Protein AF-A0A9W9T4X7-F1 (afdb_monomer_lite)

Radius of gyration: 30.23 Å; chains: 1; bounding box: 90×56×91 Å

Organism: NCBI:txid2972119

Structure (mmCIF, N/CA/C/O backbone):
data_AF-A0A9W9T4X7-F1
#
_entry.id   AF-A0A9W9T4X7-F1
#
loop_
_atom_site.group_PDB
_atom_site.id
_atom_site.type_symbol
_atom_site.label_atom_id
_atom_site.label_alt_id
_atom_site.label_comp_id
_atom_site.label_asym_id
_atom_site.label_entity_id
_atom_site.label_seq_id
_atom_site.pdbx_PDB_ins_code
_atom_site.Cartn_x
_atom_site.Cartn_y
_atom_site.Cartn_z
_atom_site.occupancy
_atom_site.B_iso_or_equiv
_atom_site.auth_seq_id
_atom_site.auth_comp_id
_atom_site.auth_asym_id
_atom_site.auth_atom_id
_atom_site.pdbx_PDB_model_num
ATOM 1 N N . MET A 1 1 ? -20.766 -25.228 13.056 1.00 31.23 1 MET A N 1
ATOM 2 C CA . MET A 1 1 ? -21.098 -23.802 13.232 1.00 31.23 1 MET A CA 1
ATOM 3 C C . MET A 1 1 ? -22.550 -23.642 12.819 1.00 31.23 1 MET A C 1
ATOM 5 O O . MET A 1 1 ? -22.862 -23.935 11.673 1.00 31.23 1 MET A O 1
ATOM 9 N N . ILE A 1 2 ? -23.449 -23.354 13.761 1.00 26.02 2 ILE A N 1
ATOM 10 C CA . ILE A 1 2 ? -24.869 -23.153 13.446 1.00 26.02 2 ILE A CA 1
ATOM 11 C C . ILE A 1 2 ? -24.985 -21.718 12.928 1.00 26.02 2 ILE A C 1
ATOM 13 O O . ILE A 1 2 ? -24.859 -20.776 13.703 1.00 26.02 2 ILE A O 1
ATOM 17 N N . LEU A 1 3 ? -25.133 -21.564 11.612 1.00 28.27 3 LEU A N 1
ATOM 18 C CA . LEU A 1 3 ? -25.535 -20.307 10.985 1.00 28.27 3 LEU A CA 1
ATOM 19 C C . LEU A 1 3 ? -26.993 -20.058 11.372 1.00 28.27 3 LEU A C 1
ATOM 21 O O . LEU A 1 3 ? -27.876 -20.778 10.920 1.00 28.27 3 LEU A O 1
ATOM 25 N N . VAL A 1 4 ? -27.239 -19.082 12.242 1.00 30.61 4 VAL A N 1
ATOM 26 C CA . VAL A 1 4 ? -28.597 -18.601 12.508 1.00 30.61 4 VAL A CA 1
ATOM 27 C C . VAL A 1 4 ? -28.826 -17.408 11.587 1.00 30.61 4 VAL A C 1
ATOM 29 O O . VAL A 1 4 ? -28.376 -16.300 11.871 1.00 30.61 4 VAL A O 1
ATOM 32 N N . VAL A 1 5 ? -29.467 -17.654 10.444 1.00 32.28 5 VAL A N 1
ATOM 33 C CA . VAL A 1 5 ? -29.926 -16.607 9.522 1.00 32.28 5 VAL A CA 1
ATOM 34 C C . VAL A 1 5 ? -31.237 -16.035 10.071 1.00 32.28 5 VAL A C 1
ATOM 36 O O . VAL A 1 5 ? -32.076 -16.779 10.572 1.00 32.28 5 VAL A O 1
ATOM 39 N N . LEU A 1 6 ? -31.413 -14.709 10.017 1.00 37.44 6 LEU A N 1
ATOM 40 C CA . LEU A 1 6 ? -32.562 -14.007 10.616 1.00 37.44 6 LEU A CA 1
ATOM 41 C C . LEU A 1 6 ? -33.925 -14.479 10.066 1.00 37.44 6 LEU A C 1
ATOM 43 O O . LEU A 1 6 ? -34.923 -14.407 10.778 1.00 37.44 6 LEU A O 1
ATOM 47 N N . ASP A 1 7 ? -33.947 -14.995 8.834 1.00 35.69 7 ASP A N 1
ATOM 48 C CA . ASP A 1 7 ? -35.148 -15.519 8.170 1.00 35.69 7 ASP A CA 1
ATOM 49 C C . ASP A 1 7 ? -35.494 -16.969 8.573 1.00 35.69 7 ASP A C 1
ATOM 51 O O . ASP A 1 7 ? -36.608 -17.425 8.318 1.00 35.69 7 ASP A O 1
ATOM 55 N N . ASP A 1 8 ? -34.593 -17.669 9.277 1.00 36.81 8 ASP A N 1
ATOM 56 C CA . ASP A 1 8 ? -34.825 -19.016 9.828 1.00 36.81 8 ASP A CA 1
ATOM 57 C C . ASP A 1 8 ? -35.367 -18.991 11.273 1.00 36.81 8 ASP A C 1
ATOM 59 O O . ASP A 1 8 ? -35.498 -20.030 11.923 1.00 36.81 8 ASP A O 1
ATOM 63 N N . LEU A 1 9 ? -35.742 -17.811 11.778 1.00 42.00 9 LEU A N 1
ATOM 64 C CA . LEU A 1 9 ? -36.487 -17.623 13.027 1.00 42.00 9 LEU A CA 1
ATOM 65 C C . LEU A 1 9 ? -37.957 -17.222 12.740 1.00 42.00 9 LEU A C 1
ATOM 67 O O . LEU A 1 9 ? -38.370 -16.125 13.123 1.00 42.00 9 LEU A O 1
ATOM 71 N N . PRO A 1 10 ? -38.818 -18.069 12.123 1.00 37.53 10 PRO A N 1
ATOM 72 C CA . PRO A 1 10 ? -40.255 -17.921 12.353 1.00 37.53 10 PRO A CA 1
ATOM 73 C C . PRO A 1 10 ? -40.510 -18.056 13.867 1.00 37.53 10 PRO A C 1
ATOM 75 O O . PRO A 1 10 ? -39.722 -18.713 14.552 1.00 37.53 10 PRO A O 1
ATOM 78 N N . PRO A 1 11 ? -41.546 -17.399 14.427 1.00 46.66 11 PRO A N 1
ATOM 79 C CA . PRO A 1 11 ? -41.560 -16.942 15.814 1.00 46.66 11 PRO A CA 1
ATOM 80 C C . PRO A 1 11 ? -41.515 -18.147 16.746 1.00 46.66 11 PRO A C 1
ATOM 82 O O . PRO A 1 11 ? -42.537 -18.778 17.008 1.00 46.66 11 PRO A O 1
ATOM 85 N N . LEU A 1 12 ? -40.313 -18.487 17.214 1.00 46.94 12 LEU A N 1
ATOM 86 C CA . LEU A 1 12 ? -40.043 -19.764 17.874 1.00 46.94 12 LEU A CA 1
ATOM 87 C C . LEU A 1 12 ? -40.799 -19.900 19.203 1.00 46.94 12 LEU A C 1
ATOM 89 O O . LEU A 1 12 ? -40.857 -20.986 19.769 1.00 46.94 12 LEU A O 1
ATOM 93 N N . ILE A 1 13 ? -41.393 -18.807 19.694 1.00 52.38 13 ILE A N 1
ATOM 94 C CA . ILE A 1 13 ? -42.177 -18.748 20.921 1.00 52.38 13 ILE A CA 1
ATOM 95 C C . ILE A 1 13 ? -43.357 -17.791 20.687 1.00 52.38 13 ILE A C 1
ATOM 97 O O . ILE A 1 13 ? -43.176 -16.575 20.608 1.00 52.38 13 ILE A O 1
ATOM 101 N N . GLN A 1 14 ? -44.576 -18.325 20.564 1.00 50.19 14 GLN A N 1
ATOM 102 C CA . GLN A 1 14 ? -45.793 -17.509 20.601 1.00 50.19 14 GLN A CA 1
ATOM 103 C C . GLN A 1 14 ? -46.146 -17.202 22.061 1.00 50.19 14 GLN A C 1
ATOM 105 O O . GLN A 1 14 ? -46.165 -18.087 22.919 1.00 50.19 14 GLN A O 1
ATOM 110 N N . LEU A 1 15 ? -46.428 -15.936 22.370 1.00 49.72 15 LEU A N 1
ATOM 111 C CA . LEU A 1 15 ? -46.952 -15.563 23.681 1.00 49.72 15 LEU A CA 1
ATOM 112 C C . LEU A 1 15 ? -48.418 -15.968 23.773 1.00 49.72 15 LEU A C 1
ATOM 114 O O . LEU A 1 15 ? -49.273 -15.447 23.055 1.00 49.72 15 LEU A O 1
ATOM 118 N N . SER A 1 16 ? -48.710 -16.892 24.682 1.00 50.53 16 SER A N 1
ATOM 119 C CA . SER A 1 16 ? -50.083 -17.260 24.993 1.00 50.53 16 SER A CA 1
ATOM 120 C C . SER A 1 16 ? -50.762 -16.120 25.768 1.00 50.53 16 SER A C 1
ATOM 122 O O . SER A 1 16 ? -50.156 -15.487 26.635 1.00 50.53 16 SER A O 1
ATOM 124 N N . ASN A 1 17 ? -52.046 -15.852 25.501 1.00 47.94 17 ASN A N 1
ATOM 125 C CA . ASN A 1 17 ? -52.857 -14.861 26.237 1.00 47.94 17 ASN A CA 1
ATOM 126 C C . ASN A 1 17 ? -53.209 -15.317 27.674 1.00 47.94 17 ASN A C 1
ATOM 128 O O . ASN A 1 17 ? -54.253 -14.950 28.213 1.00 47.94 17 ASN A O 1
ATOM 132 N N . ALA A 1 18 ? -52.368 -16.136 28.306 1.00 48.97 18 ALA A N 1
ATOM 133 C CA . ALA A 1 18 ? -52.536 -16.529 29.693 1.00 48.97 18 ALA A CA 1
ATOM 134 C C . ALA A 1 18 ? -52.170 -15.340 30.595 1.00 48.97 18 ALA A C 1
ATOM 136 O O . ALA A 1 18 ? -51.004 -15.096 30.904 1.00 48.97 18 ALA A O 1
ATOM 137 N N . THR A 1 19 ? -53.180 -14.564 30.986 1.00 50.09 19 THR A N 1
ATOM 138 C CA . THR A 1 19 ? -53.049 -13.491 31.974 1.00 50.09 19 THR A CA 1
ATOM 139 C C . THR A 1 19 ? -52.762 -14.083 33.350 1.00 50.09 19 THR A C 1
ATOM 141 O O . THR A 1 19 ? -53.603 -14.793 33.907 1.00 50.09 19 THR A O 1
ATOM 144 N N . LEU A 1 20 ? -51.607 -13.754 33.928 1.00 50.34 20 LEU A N 1
ATOM 145 C CA . LEU A 1 20 ? -51.343 -13.965 35.351 1.00 50.34 20 LEU A CA 1
ATOM 146 C C . LEU A 1 20 ? -52.233 -13.015 36.165 1.00 50.34 20 LEU A C 1
ATOM 148 O O . LEU A 1 20 ? -52.159 -11.793 36.029 1.00 50.34 20 LEU A O 1
ATOM 152 N N . THR A 1 21 ? -53.100 -13.570 37.012 1.00 47.22 21 THR A N 1
ATOM 153 C CA . THR A 1 21 ? -53.954 -12.787 37.913 1.00 47.22 21 THR A CA 1
ATOM 154 C C . THR A 1 21 ? -53.091 -11.926 38.837 1.00 47.22 21 THR A C 1
ATOM 156 O O . THR A 1 21 ? -52.358 -12.466 39.663 1.00 47.22 21 THR A O 1
ATOM 159 N N . GLY A 1 22 ? -53.186 -10.597 38.711 1.00 53.16 22 GLY A N 1
ATOM 160 C CA . GLY A 1 22 ? -52.538 -9.631 39.611 1.00 53.16 22 GLY A CA 1
ATOM 161 C C . GLY A 1 22 ? -51.587 -8.625 38.952 1.00 53.16 22 GLY A C 1
ATOM 162 O O . GLY A 1 22 ? -51.252 -7.638 39.600 1.00 53.16 22 GLY A O 1
ATOM 163 N N . PHE A 1 23 ? -51.202 -8.810 37.682 1.00 54.28 23 PHE A N 1
ATOM 164 C CA . PHE A 1 23 ? -50.287 -7.899 36.974 1.00 54.28 23 PHE A CA 1
ATOM 165 C C . PHE A 1 23 ? -50.844 -7.490 35.597 1.00 54.28 23 PHE A C 1
ATOM 167 O O . PHE A 1 23 ? -50.850 -8.307 34.673 1.00 54.28 23 PHE A O 1
ATOM 174 N N . PRO A 1 24 ? -51.326 -6.242 35.424 1.00 52.31 24 PRO A N 1
ATOM 175 C CA . PRO A 1 24 ? -51.823 -5.763 34.136 1.00 52.31 24 PRO A CA 1
ATOM 176 C C . PRO A 1 24 ? -50.709 -5.802 33.078 1.00 52.31 24 PRO A C 1
ATOM 178 O O . PRO A 1 24 ? -49.684 -5.150 33.244 1.00 52.31 24 PRO A O 1
ATOM 181 N N . GLY A 1 25 ? -50.909 -6.559 31.994 1.00 55.66 25 GLY A N 1
ATOM 182 C CA . GLY A 1 25 ? -49.983 -6.626 30.852 1.00 55.66 25 GLY A CA 1
ATOM 183 C C . GLY A 1 25 ? -49.011 -7.814 30.824 1.00 55.66 25 GLY A C 1
ATOM 184 O O . GLY A 1 25 ? -48.357 -8.002 29.804 1.00 55.66 25 GLY A O 1
ATOM 185 N N . ALA A 1 26 ? -48.943 -8.642 31.872 1.00 52.97 26 ALA A N 1
ATOM 186 C CA . ALA A 1 26 ? -48.111 -9.851 31.875 1.00 52.97 26 ALA A CA 1
ATOM 187 C C . ALA A 1 26 ? -48.737 -10.976 31.020 1.00 52.97 26 ALA A C 1
ATOM 189 O O . ALA A 1 26 ? -49.911 -11.318 31.203 1.00 52.97 26 ALA A O 1
ATOM 190 N N . ARG A 1 27 ? -47.953 -11.565 30.106 1.00 62.19 27 ARG A N 1
ATOM 191 C CA . ARG A 1 27 ? -48.320 -12.714 29.254 1.00 62.19 27 ARG A CA 1
ATOM 192 C C . ARG A 1 27 ? -47.249 -13.791 29.374 1.00 62.19 27 ARG A C 1
ATOM 194 O O . ARG A 1 27 ? -46.070 -13.481 29.285 1.00 62.19 27 ARG A O 1
ATOM 201 N N . VAL A 1 28 ? -47.641 -15.049 29.563 1.00 59.19 28 VAL A N 1
ATOM 202 C CA . VAL A 1 28 ? -46.676 -16.151 29.704 1.00 59.19 28 VAL A CA 1
ATOM 203 C C . VAL A 1 28 ? -46.342 -16.742 28.333 1.00 59.19 28 VAL A C 1
ATOM 205 O O . VAL A 1 28 ? -47.230 -17.193 27.600 1.00 59.19 28 VAL A O 1
ATOM 208 N N . SER A 1 29 ? -45.057 -16.734 27.985 1.00 64.56 29 SER A N 1
ATOM 209 C CA . SER A 1 29 ? -44.537 -17.375 26.777 1.00 64.56 29 SER A CA 1
ATOM 210 C C . SER A 1 29 ? -44.602 -18.895 26.903 1.00 64.56 29 SER A C 1
ATOM 212 O O . SER A 1 29 ? -44.518 -19.426 28.013 1.00 64.56 29 SER A O 1
ATOM 214 N N . GLU A 1 30 ? -44.690 -19.615 25.782 1.00 66.06 30 GLU A N 1
ATOM 215 C CA . GLU A 1 30 ? -44.457 -21.062 25.824 1.00 66.06 30 GLU A CA 1
ATOM 216 C C . GLU A 1 30 ? -43.070 -21.352 26.444 1.00 66.06 30 GLU A C 1
ATOM 218 O O . GLU A 1 30 ? -42.107 -20.636 26.135 1.00 66.06 30 GLU A O 1
ATOM 223 N N . PRO A 1 31 ? -42.953 -22.329 27.369 1.00 65.06 31 PRO A N 1
ATOM 224 C CA . PRO A 1 31 ? -41.681 -22.645 28.002 1.00 65.06 31 PRO A CA 1
ATOM 225 C C . PRO A 1 31 ? -40.684 -23.214 26.991 1.00 65.06 31 PRO A C 1
ATOM 227 O O . PRO A 1 31 ? -40.958 -24.215 26.331 1.00 65.06 31 PRO A O 1
ATOM 230 N N . VAL A 1 32 ? -39.494 -22.625 26.923 1.00 65.12 32 VAL A N 1
ATOM 231 C CA . VAL A 1 32 ? -38.373 -23.148 26.138 1.00 65.12 32 VAL A CA 1
ATOM 232 C C . VAL A 1 32 ? -37.576 -24.101 27.013 1.00 65.12 32 VAL A C 1
ATOM 234 O O . VAL A 1 32 ? -36.988 -23.686 28.014 1.00 65.12 32 VAL A O 1
ATOM 237 N N . SER A 1 33 ? -37.555 -25.383 26.654 1.00 66.62 33 SER A N 1
ATOM 238 C CA . SER A 1 33 ? -36.789 -26.398 27.376 1.00 66.62 33 SER A CA 1
ATOM 239 C C . SER A 1 33 ? -35.370 -26.534 26.822 1.00 66.62 33 SER A C 1
ATOM 241 O O . SER A 1 33 ? -35.165 -26.953 25.685 1.00 66.62 33 SER A O 1
ATOM 243 N N . PHE A 1 34 ? -34.383 -26.257 27.665 1.00 67.69 34 PHE A N 1
ATOM 244 C CA . PHE A 1 34 ? -32.967 -26.517 27.444 1.00 67.69 34 PHE A CA 1
ATOM 245 C C . PHE A 1 34 ? -32.575 -27.820 28.142 1.00 67.69 34 PHE A C 1
ATOM 247 O O . PHE A 1 34 ? -32.766 -27.973 29.350 1.00 67.69 34 PHE A O 1
ATOM 254 N N . LYS A 1 35 ? -32.017 -28.768 27.387 1.00 63.34 35 LYS A N 1
ATOM 255 C CA . LYS A 1 35 ? -31.403 -29.981 27.937 1.00 63.34 35 LYS A CA 1
ATOM 256 C C . LYS A 1 35 ? -29.891 -29.808 27.982 1.00 63.34 35 LYS A C 1
ATOM 258 O O . LYS A 1 35 ? -29.252 -29.714 26.940 1.00 63.34 35 LYS A O 1
ATOM 263 N N . PHE A 1 36 ? -29.348 -29.799 29.186 1.00 68.44 36 PHE A N 1
ATOM 264 C CA . PHE A 1 36 ? -27.929 -29.973 29.475 1.00 68.44 36 PHE A CA 1
ATOM 265 C C . PHE A 1 36 ? -27.679 -31.444 29.843 1.00 68.44 36 PHE A C 1
ATOM 267 O O . PHE A 1 36 ? -28.633 -32.155 30.167 1.00 68.44 36 PHE A O 1
ATOM 274 N N . GLU A 1 37 ? -26.425 -31.909 29.791 1.00 70.12 37 GLU A N 1
ATOM 275 C CA . GLU A 1 37 ? -26.088 -33.328 30.036 1.00 70.12 37 GLU A CA 1
ATOM 276 C C . GLU A 1 37 ? -26.652 -33.848 31.368 1.00 70.12 37 GLU A C 1
ATOM 278 O O . GLU A 1 37 ? -27.258 -34.918 31.393 1.00 70.12 37 GLU A O 1
ATOM 283 N N . ASP A 1 38 ? -26.577 -33.039 32.430 1.00 79.19 38 ASP A N 1
ATOM 284 C CA . ASP A 1 38 ? -27.007 -33.436 33.777 1.00 79.19 38 ASP A CA 1
ATOM 285 C C . ASP A 1 38 ? -28.312 -32.769 34.249 1.00 79.19 38 ASP A C 1
ATOM 287 O O . ASP A 1 38 ? -28.786 -33.036 35.355 1.00 79.19 38 ASP A O 1
ATOM 291 N N . MET A 1 39 ? -28.914 -31.875 33.454 1.00 70.38 39 MET A N 1
ATOM 292 C CA . MET A 1 39 ? -30.114 -31.146 33.881 1.00 70.38 39 MET A CA 1
ATOM 293 C C . MET A 1 39 ? -30.997 -30.678 32.726 1.00 70.38 39 MET A C 1
ATOM 295 O O . MET A 1 39 ? -30.532 -30.325 31.650 1.00 70.38 39 MET A O 1
ATOM 299 N N . SER A 1 40 ? -32.304 -30.611 32.968 1.00 75.75 40 SER A N 1
ATOM 300 C CA . SER A 1 40 ? -33.256 -29.964 32.060 1.00 75.75 40 SER A CA 1
ATOM 301 C C . SER A 1 40 ? -33.775 -28.683 32.703 1.00 75.75 40 SER A C 1
ATOM 303 O O . SER A 1 40 ? -34.310 -28.720 33.809 1.00 75.75 40 SER A O 1
ATOM 305 N N . VAL A 1 41 ? -33.622 -27.557 32.014 1.00 75.50 41 VAL A N 1
ATOM 306 C CA . VAL A 1 41 ? -34.108 -26.240 32.440 1.00 75.50 41 VAL A CA 1
ATOM 307 C C . VAL A 1 41 ? -35.221 -25.828 31.492 1.00 75.50 41 VAL A C 1
ATOM 309 O O . VAL A 1 41 ? -35.041 -25.901 30.286 1.00 75.50 41 VAL A O 1
ATOM 312 N N . SER A 1 42 ? -36.369 -25.389 32.005 1.00 77.12 42 SER A N 1
ATOM 313 C CA . SER A 1 42 ? -37.406 -24.760 31.176 1.00 77.12 42 SER A CA 1
ATOM 314 C C . SER A 1 42 ? -37.557 -23.301 31.569 1.00 77.12 42 SER A C 1
ATOM 316 O O . SER A 1 42 ? -37.689 -22.997 32.753 1.00 77.12 42 SER A O 1
ATOM 318 N N . ILE A 1 43 ? -37.511 -22.411 30.581 1.00 75.69 43 ILE A N 1
ATOM 319 C CA . ILE A 1 43 ? -37.576 -20.962 30.774 1.00 75.69 43 ILE A CA 1
ATOM 320 C C . ILE A 1 43 ? -38.854 -20.443 30.123 1.00 75.69 43 ILE A C 1
ATOM 322 O O . ILE A 1 43 ? -39.120 -20.736 28.963 1.00 75.69 43 ILE A O 1
ATOM 326 N N . SER A 1 44 ? -39.632 -19.661 30.863 1.00 78.31 44 SER A N 1
ATOM 327 C CA . SER A 1 44 ? -40.839 -18.985 30.380 1.00 78.31 44 SER A CA 1
ATOM 328 C C . SER A 1 44 ? -40.750 -17.501 30.705 1.00 78.31 44 SER A C 1
ATOM 330 O O . SER A 1 44 ? -40.389 -17.142 31.829 1.00 78.31 44 SER A O 1
ATOM 332 N N . PHE A 1 45 ? -41.123 -16.651 29.757 1.00 77.31 45 PHE A N 1
ATOM 333 C CA . PHE A 1 45 ? -41.031 -15.199 29.877 1.00 77.31 45 PHE A CA 1
ATOM 334 C C . PHE A 1 45 ? -42.406 -14.605 30.167 1.00 77.31 45 PHE A C 1
ATOM 336 O O . PHE A 1 45 ? -43.410 -15.087 29.647 1.00 77.31 45 PHE A O 1
ATOM 343 N N . GLN A 1 46 ? -42.452 -13.579 31.019 1.00 75.06 46 GLN A N 1
ATOM 344 C CA . GLN A 1 46 ? -43.698 -12.909 31.422 1.00 75.06 46 GLN A CA 1
ATOM 345 C C . GLN A 1 46 ? -43.988 -11.641 30.603 1.00 75.06 46 GLN A C 1
ATOM 347 O O . GLN A 1 46 ? -45.112 -11.132 30.623 1.00 75.06 46 GLN A O 1
ATOM 352 N N . PHE A 1 47 ? -42.978 -11.133 29.894 1.00 74.75 47 PHE A N 1
ATOM 353 C CA . PHE A 1 47 ? -43.051 -9.923 29.087 1.00 74.75 47 PHE A CA 1
ATOM 354 C C . PHE A 1 47 ? -42.302 -10.122 27.764 1.00 74.75 47 PHE A C 1
ATOM 356 O O . PHE A 1 47 ? -41.247 -10.760 27.726 1.00 74.75 47 PHE A O 1
ATOM 363 N N . ASP A 1 48 ? -42.826 -9.528 26.687 1.00 69.75 48 ASP A N 1
ATOM 364 C CA . ASP A 1 48 ? -42.189 -9.487 25.361 1.00 69.75 48 ASP A CA 1
ATOM 365 C C . ASP A 1 48 ? -40.747 -8.956 25.418 1.00 69.75 48 ASP A C 1
ATOM 367 O O . ASP A 1 48 ? -39.860 -9.466 24.736 1.00 69.75 48 ASP A O 1
ATOM 371 N N . SER A 1 49 ? -40.501 -7.949 26.264 1.00 72.12 49 SER A N 1
ATOM 372 C CA . SER A 1 49 ? -39.181 -7.342 26.453 1.00 72.12 49 SER A CA 1
ATOM 373 C C . SER A 1 49 ? -38.143 -8.332 26.971 1.00 72.12 49 SER A C 1
ATOM 375 O O . SER A 1 49 ? -37.003 -8.309 26.514 1.00 72.12 49 SER A O 1
ATOM 377 N N . ASP A 1 50 ? -38.535 -9.213 27.891 1.00 75.50 50 ASP A N 1
ATOM 378 C CA . ASP A 1 50 ? -37.628 -10.172 28.525 1.00 75.50 50 ASP A CA 1
ATOM 379 C C . ASP A 1 50 ? -37.271 -11.291 27.550 1.00 75.50 50 ASP A C 1
ATOM 381 O O . ASP A 1 50 ? -36.118 -11.715 27.470 1.00 75.50 50 ASP A O 1
ATOM 385 N N . LEU A 1 51 ? -38.258 -11.731 26.762 1.00 75.44 51 LEU A N 1
ATOM 386 C CA . LEU A 1 51 ? -38.050 -12.686 25.682 1.00 75.44 51 LEU A CA 1
ATOM 387 C C . LEU A 1 51 ? -37.118 -12.107 24.607 1.00 75.44 51 LEU A C 1
ATOM 389 O O . LEU A 1 51 ? -36.152 -12.760 24.212 1.00 75.44 51 LEU A O 1
ATOM 393 N N . ALA A 1 52 ? -37.372 -10.872 24.163 1.00 70.81 52 ALA A N 1
ATOM 394 C CA . ALA A 1 52 ? -36.525 -10.187 23.191 1.00 70.81 52 ALA A CA 1
ATOM 395 C C . ALA A 1 52 ? -35.093 -10.009 23.718 1.00 70.81 52 ALA A C 1
ATOM 397 O O . ALA A 1 52 ? -34.133 -10.273 22.994 1.00 70.81 52 ALA A O 1
ATOM 398 N N . GLN A 1 53 ? -34.934 -9.630 24.992 1.00 77.12 53 GLN A N 1
ATOM 399 C CA . GLN A 1 53 ? -33.628 -9.535 25.637 1.00 77.12 53 GLN A CA 1
ATOM 400 C C . GLN A 1 53 ? -32.925 -10.895 25.668 1.00 77.12 53 GLN A C 1
ATOM 402 O O . GLN A 1 53 ? -31.756 -10.979 25.300 1.00 77.12 53 GLN A O 1
ATOM 407 N N . PHE A 1 54 ? -33.629 -11.963 26.047 1.00 79.44 54 PHE A N 1
ATOM 408 C CA . PHE A 1 54 ? -33.067 -13.309 26.114 1.00 79.44 54 PHE A CA 1
ATOM 409 C C . PHE A 1 54 ? -32.600 -13.829 24.752 1.00 79.44 54 PHE A C 1
ATOM 411 O O . PHE A 1 54 ? -31.500 -14.364 24.663 1.00 79.44 54 PHE A O 1
ATOM 418 N N . ILE A 1 55 ? -33.386 -13.630 23.687 1.00 74.50 55 ILE A N 1
ATOM 419 C CA . ILE A 1 55 ? -32.995 -13.993 22.312 1.00 74.50 55 ILE A CA 1
ATOM 420 C C . ILE A 1 55 ? -31.792 -13.164 21.848 1.00 74.50 55 ILE A C 1
ATOM 422 O O . ILE A 1 55 ? -30.921 -13.665 21.135 1.00 74.50 55 ILE A O 1
ATOM 426 N N . ASN A 1 56 ? -31.712 -11.899 22.263 1.00 73.44 56 ASN A N 1
ATOM 427 C CA . ASN A 1 56 ? -30.635 -11.018 21.833 1.00 73.44 56 ASN A CA 1
ATOM 428 C C . ASN A 1 56 ? -29.292 -11.317 22.523 1.00 73.44 56 ASN A C 1
ATOM 430 O O . ASN A 1 56 ? -28.248 -10.984 21.967 1.00 73.44 56 ASN A O 1
ATOM 434 N N . ILE A 1 57 ? -29.282 -11.965 23.696 1.00 76.62 57 ILE A N 1
ATOM 435 C CA . ILE A 1 57 ? -28.048 -12.346 24.412 1.00 76.62 57 ILE A CA 1
ATOM 436 C C . ILE A 1 57 ? -27.129 -13.251 23.566 1.00 76.62 57 ILE A C 1
ATOM 438 O O . ILE A 1 57 ? -25.987 -12.851 23.330 1.00 76.62 57 ILE A O 1
ATOM 442 N N . PRO A 1 58 ? -27.562 -14.435 23.078 1.00 74.12 58 PRO A N 1
ATOM 443 C CA . PRO A 1 58 ? -26.702 -15.303 22.277 1.00 74.12 58 PRO A CA 1
ATOM 444 C C . PRO A 1 58 ? -26.305 -14.646 20.954 1.00 74.12 58 PRO A C 1
ATOM 446 O O . PRO A 1 58 ? -25.167 -14.807 20.528 1.00 74.12 58 PRO A O 1
ATOM 449 N N . LYS A 1 59 ? -27.194 -13.854 20.337 1.00 73.38 59 LYS A N 1
ATOM 450 C CA . LYS A 1 59 ? -26.859 -13.086 19.133 1.00 73.38 59 LYS A CA 1
ATOM 451 C C . LYS A 1 59 ? -25.711 -12.110 19.399 1.00 73.38 59 LYS A C 1
ATOM 453 O O . LYS A 1 59 ? -24.690 -12.182 18.731 1.00 73.38 59 LYS A O 1
ATOM 458 N N . THR A 1 60 ? -25.841 -11.278 20.432 1.00 69.50 60 THR A N 1
ATOM 459 C CA . THR A 1 60 ? -24.804 -10.312 20.834 1.00 69.50 60 THR A CA 1
ATOM 460 C C . THR A 1 60 ? -23.478 -11.014 21.139 1.00 69.50 60 THR A C 1
ATOM 462 O O . THR A 1 60 ? -22.416 -10.507 20.793 1.00 69.50 60 THR A O 1
ATOM 465 N N . TYR A 1 61 ? -23.530 -12.201 21.752 1.00 78.00 61 TYR A N 1
ATOM 466 C CA . TYR A 1 61 ? -22.343 -13.016 21.994 1.00 78.00 61 TYR A CA 1
ATOM 467 C C . TYR A 1 61 ? -21.677 -13.484 20.692 1.00 78.00 61 TYR A C 1
ATOM 469 O O . TYR A 1 61 ? -20.477 -13.284 20.526 1.00 78.00 61 TYR A O 1
ATOM 477 N N . PHE A 1 62 ? -22.427 -14.085 19.764 1.00 75.88 62 PHE A N 1
ATOM 478 C CA . PHE A 1 62 ? -21.862 -14.573 18.502 1.00 75.88 62 PHE A CA 1
ATOM 479 C C . PHE A 1 62 ? -21.381 -13.437 17.597 1.00 75.88 62 PHE A C 1
ATOM 481 O O . PHE A 1 62 ? -20.322 -13.576 16.990 1.00 75.88 62 PHE A O 1
ATOM 488 N N . ASP A 1 63 ? -22.091 -12.308 17.568 1.00 70.81 63 ASP A N 1
ATOM 489 C CA . ASP A 1 63 ? -21.669 -11.102 16.853 1.00 70.81 63 ASP A CA 1
ATOM 490 C C . ASP A 1 63 ? -20.336 -10.579 17.421 1.00 70.81 63 ASP A C 1
ATOM 492 O O . ASP A 1 63 ? -19.412 -10.277 16.667 1.00 70.81 63 ASP A O 1
ATOM 496 N N . ALA A 1 64 ? -20.181 -10.548 18.750 1.00 69.62 64 ALA A N 1
ATOM 497 C CA . ALA A 1 64 ? -18.926 -10.153 19.390 1.00 69.62 64 ALA A CA 1
ATOM 498 C C . ALA A 1 64 ? -17.783 -11.147 19.115 1.00 69.62 64 ALA A C 1
ATOM 500 O O . ALA A 1 64 ? -16.660 -10.731 18.843 1.00 69.62 64 ALA A O 1
ATOM 501 N N . VAL A 1 65 ? -18.051 -12.459 19.141 1.00 75.12 65 VAL A N 1
ATOM 502 C CA . VAL A 1 65 ? -17.058 -13.491 18.785 1.00 75.12 65 VAL A CA 1
ATOM 503 C C . VAL A 1 65 ? -16.612 -13.336 17.333 1.00 75.12 65 VAL A C 1
ATOM 505 O O . VAL A 1 65 ? -15.415 -13.368 17.061 1.00 75.12 65 VAL A O 1
ATOM 508 N N . TRP A 1 66 ? -17.557 -13.115 16.420 1.00 74.25 66 TRP A N 1
ATOM 509 C CA . TRP A 1 66 ? -17.282 -12.867 15.006 1.00 74.25 66 TRP A CA 1
ATOM 510 C C . TRP A 1 66 ? -16.416 -11.622 14.797 1.00 74.25 66 TRP A C 1
ATOM 512 O O . TRP A 1 66 ? -15.471 -11.631 14.013 1.00 74.25 66 TRP A O 1
ATOM 522 N N . GLN A 1 67 ? -16.696 -10.544 15.527 1.00 71.56 67 GLN A N 1
ATOM 523 C CA . GLN A 1 67 ? -15.865 -9.345 15.473 1.00 71.56 67 GLN A CA 1
ATOM 524 C C . GLN A 1 67 ? -14.469 -9.590 16.056 1.00 71.56 67 GLN A C 1
ATOM 526 O O . GLN A 1 67 ? -13.501 -9.008 15.573 1.00 71.56 67 GLN A O 1
ATOM 531 N N . ARG A 1 68 ? -14.340 -10.433 17.080 1.00 74.62 68 ARG A N 1
ATOM 532 C CA . ARG A 1 68 ? -13.091 -10.609 17.825 1.00 74.62 68 ARG A CA 1
ATOM 533 C C . ARG A 1 68 ? -12.089 -11.547 17.157 1.00 74.62 68 ARG A C 1
ATOM 535 O O . ARG A 1 68 ? -10.886 -11.298 17.239 1.00 74.62 68 ARG A O 1
ATOM 542 N N . GLU A 1 69 ? -12.578 -12.635 16.580 1.00 83.75 69 GLU A N 1
ATOM 543 C CA . GLU A 1 69 ? -11.749 -13.743 16.113 1.00 83.75 69 GLU A CA 1
ATOM 544 C C . GLU A 1 69 ? -11.550 -13.693 14.590 1.00 83.75 69 GLU A C 1
ATOM 546 O O . GLU A 1 69 ? -12.477 -13.326 13.867 1.00 83.75 69 GLU A O 1
ATOM 551 N N . PRO A 1 70 ? -10.361 -14.071 14.081 1.00 83.38 70 PRO A N 1
ATOM 552 C CA . PRO A 1 70 ? -10.145 -14.207 12.647 1.00 83.38 70 PRO A CA 1
ATOM 553 C C . PRO A 1 70 ? -11.022 -15.324 12.071 1.00 83.38 70 PRO A C 1
ATOM 555 O O . PRO A 1 70 ? -11.191 -16.382 12.685 1.00 83.38 70 PRO A O 1
ATOM 558 N N . ILE A 1 71 ? -11.545 -15.102 10.866 1.00 78.25 71 ILE A N 1
ATOM 559 C CA . ILE A 1 71 ? -12.347 -16.087 10.136 1.00 78.25 71 ILE A CA 1
ATOM 560 C C . ILE A 1 71 ? -11.696 -16.410 8.793 1.00 78.25 71 ILE A C 1
ATOM 562 O O . ILE A 1 71 ? -11.416 -15.517 7.993 1.00 78.25 71 ILE A O 1
ATOM 566 N N . ASP A 1 72 ? -11.557 -17.707 8.527 1.00 81.06 72 ASP A N 1
ATOM 567 C CA . ASP A 1 72 ? -11.223 -18.235 7.209 1.00 81.06 72 ASP A CA 1
ATOM 568 C C . ASP A 1 72 ? -12.480 -18.781 6.532 1.00 81.06 72 ASP A C 1
ATOM 570 O O . ASP A 1 72 ? -13.223 -19.593 7.091 1.00 81.06 72 ASP A O 1
ATOM 574 N N . THR A 1 73 ? -12.716 -18.334 5.303 1.00 79.94 73 THR A N 1
ATOM 575 C CA . THR A 1 73 ? -13.813 -18.798 4.451 1.00 79.94 73 THR A CA 1
ATOM 576 C C . THR A 1 73 ? -13.268 -19.267 3.105 1.00 79.94 73 THR A C 1
ATOM 578 O O . THR A 1 73 ? -12.075 -19.182 2.824 1.00 79.94 73 THR A O 1
ATOM 581 N N . THR A 1 74 ? -14.147 -19.757 2.232 1.00 75.75 74 THR A N 1
ATOM 582 C CA . THR A 1 74 ? -13.782 -20.061 0.842 1.00 75.75 74 THR A CA 1
ATOM 583 C C . THR A 1 74 ? -13.462 -18.812 0.015 1.00 75.75 74 THR A C 1
ATOM 585 O O . THR A 1 74 ? -12.863 -18.940 -1.048 1.00 75.75 74 THR A O 1
ATOM 588 N N . GLU A 1 75 ? -13.873 -17.622 0.465 1.00 71.88 75 GLU A N 1
ATOM 589 C CA . GLU A 1 75 ? -13.799 -16.371 -0.305 1.00 71.88 75 GLU A CA 1
ATOM 590 C C . GLU A 1 75 ? -12.710 -15.412 0.190 1.00 71.88 75 GLU A C 1
ATOM 592 O O . GLU A 1 75 ? -12.161 -14.637 -0.596 1.00 71.88 75 GLU A O 1
ATOM 597 N N . PHE A 1 76 ? -12.394 -15.455 1.484 1.00 75.44 76 PHE A N 1
ATOM 598 C CA . PHE A 1 76 ? -11.383 -14.608 2.103 1.00 75.44 76 PHE A CA 1
ATOM 599 C C . PHE A 1 76 ? -10.712 -15.290 3.293 1.00 75.44 76 PHE A C 1
ATOM 601 O O . PHE A 1 76 ? -11.292 -16.165 3.939 1.00 75.44 76 PHE A O 1
ATOM 608 N N . THR A 1 77 ? -9.519 -14.804 3.619 1.00 82.69 77 THR A N 1
ATOM 609 C CA . THR A 1 77 ? -8.775 -15.147 4.838 1.00 82.69 77 THR A CA 1
ATOM 610 C C . THR A 1 77 ? -8.584 -13.901 5.685 1.00 82.69 77 THR A C 1
ATOM 612 O O . THR A 1 77 ? -8.266 -12.837 5.142 1.00 82.69 77 THR A O 1
ATOM 615 N N . GLU A 1 78 ? -8.731 -14.016 6.999 1.00 85.06 78 GLU A N 1
ATOM 616 C CA . GLU A 1 78 ? -8.489 -12.919 7.933 1.00 85.06 78 GLU A CA 1
ATOM 617 C C . GLU A 1 78 ? -7.367 -13.273 8.907 1.00 85.06 78 GLU A C 1
ATOM 619 O O . GLU A 1 78 ? -7.311 -14.368 9.454 1.00 85.06 78 GLU A O 1
ATOM 624 N N . SER A 1 79 ? -6.448 -12.334 9.120 1.00 90.25 79 SER A N 1
ATOM 625 C CA . SER A 1 79 ? -5.251 -12.552 9.932 1.00 90.25 79 SER A CA 1
ATOM 626 C C . SER A 1 79 ? -5.077 -11.461 10.978 1.00 90.25 79 SER A C 1
ATOM 628 O O . SER A 1 79 ? -5.391 -10.295 10.738 1.00 90.25 79 SER A O 1
ATOM 630 N N . VAL A 1 80 ? -4.554 -11.841 12.146 1.00 93.81 80 VAL A N 1
ATOM 631 C CA . VAL A 1 80 ? -4.165 -10.895 13.197 1.00 93.81 80 VAL A CA 1
ATOM 632 C C . VAL A 1 80 ? -2.786 -10.337 12.860 1.00 93.81 80 VAL A C 1
ATOM 634 O O . VAL A 1 80 ? -1.810 -11.084 12.858 1.00 93.81 80 VAL A O 1
ATOM 637 N N . ILE A 1 81 ? -2.699 -9.032 12.596 1.00 94.12 81 ILE A N 1
ATOM 638 C CA . ILE A 1 81 ? -1.430 -8.362 12.251 1.00 94.12 81 ILE A CA 1
ATOM 639 C C . ILE A 1 81 ? -0.818 -7.648 13.459 1.00 94.12 81 ILE A C 1
ATOM 641 O O . ILE A 1 81 ? 0.377 -7.370 13.496 1.00 94.12 81 ILE A O 1
ATOM 645 N N . PHE A 1 82 ? -1.645 -7.362 14.465 1.00 95.69 82 PHE A N 1
ATOM 646 C CA . PHE A 1 82 ? -1.230 -6.773 15.728 1.00 95.69 82 PHE A CA 1
ATOM 647 C C . PHE A 1 82 ? -2.190 -7.197 16.837 1.00 95.69 82 PHE A C 1
ATOM 649 O O . PHE A 1 82 ? -3.401 -7.231 16.618 1.00 95.69 82 PHE A O 1
ATOM 656 N N . ASN A 1 83 ? -1.656 -7.497 18.019 1.00 95.81 83 ASN A N 1
ATOM 657 C CA . ASN A 1 83 ? -2.442 -7.743 19.221 1.00 95.81 83 ASN A CA 1
ATOM 658 C C . ASN A 1 83 ? -1.681 -7.254 20.455 1.00 95.81 83 ASN A C 1
ATOM 660 O O . ASN A 1 83 ? -0.536 -7.656 20.662 1.00 95.81 83 ASN A O 1
ATOM 664 N N . THR A 1 84 ? -2.319 -6.426 21.276 1.00 95.12 84 THR A N 1
ATOM 665 C CA . THR A 1 84 ? -1.780 -6.026 22.575 1.00 95.12 84 THR A CA 1
ATOM 666 C C . THR A 1 84 ? -2.890 -5.670 23.557 1.00 95.12 84 THR A C 1
ATOM 668 O O . THR A 1 84 ? -3.994 -5.288 23.170 1.00 95.12 84 THR A O 1
ATOM 671 N N . SER A 1 85 ? -2.569 -5.715 24.845 1.00 94.62 85 SER A N 1
ATOM 672 C CA . SER A 1 85 ? -3.377 -5.053 25.865 1.00 94.62 85 SER A CA 1
ATOM 673 C C . SER A 1 85 ? -3.064 -3.555 25.861 1.00 94.62 85 SER A C 1
ATOM 675 O O . SER A 1 85 ? -1.900 -3.163 25.771 1.00 94.62 85 SER A O 1
ATOM 677 N N . VAL A 1 86 ? -4.079 -2.710 26.019 1.00 94.62 86 VAL A N 1
ATOM 678 C CA . VAL A 1 86 ? -3.943 -1.252 26.126 1.00 94.62 86 VAL A CA 1
ATOM 679 C C . VAL A 1 86 ? -4.614 -0.743 27.399 1.00 94.62 86 VAL A C 1
ATOM 681 O O . VAL A 1 86 ? -5.681 -1.214 27.804 1.00 94.62 86 VAL A O 1
ATOM 684 N N . ASP A 1 87 ? -3.991 0.247 28.035 1.00 95.00 87 ASP A N 1
ATOM 685 C CA . ASP A 1 87 ? -4.516 0.857 29.258 1.00 95.00 87 ASP A CA 1
ATOM 686 C C . ASP A 1 87 ? -5.825 1.597 28.979 1.00 95.00 87 ASP A C 1
ATOM 688 O O . ASP A 1 87 ? -6.750 1.582 29.797 1.00 95.00 87 ASP A O 1
ATOM 692 N N . MET A 1 88 ? -5.901 2.261 27.823 1.00 95.06 88 MET A N 1
ATOM 693 C CA . MET A 1 88 ? -7.048 3.075 27.449 1.00 95.06 88 MET A CA 1
ATOM 694 C C . MET A 1 88 ? -7.176 3.222 25.934 1.00 95.06 88 MET A C 1
ATOM 696 O O . MET A 1 88 ? -6.206 3.525 25.240 1.00 95.06 88 MET A O 1
ATOM 700 N N . PHE A 1 89 ? -8.407 3.084 25.461 1.00 95.88 89 PHE A N 1
ATOM 701 C CA . PHE A 1 89 ? -8.870 3.483 24.142 1.00 95.88 89 PHE A CA 1
ATOM 702 C C . PHE A 1 89 ? -9.935 4.575 24.302 1.00 95.88 89 PHE A C 1
ATOM 704 O O . PHE A 1 89 ? -10.826 4.454 25.144 1.00 95.88 89 PHE A O 1
ATOM 711 N N . GLU A 1 90 ? -9.864 5.629 23.497 1.00 96.19 90 GLU A N 1
ATOM 712 C CA . GLU A 1 90 ? -10.817 6.740 23.506 1.00 96.19 90 GLU A CA 1
ATOM 713 C C . GLU A 1 90 ? -11.197 7.142 22.076 1.00 96.19 90 GLU A C 1
ATOM 715 O O . GLU A 1 90 ? -10.318 7.339 21.238 1.00 96.19 90 GLU A O 1
ATOM 720 N N . GLN A 1 91 ? -12.493 7.323 21.798 1.00 93.06 91 GLN A N 1
ATOM 721 C CA . GLN A 1 91 ? -12.922 8.014 20.577 1.00 93.06 91 GLN A CA 1
ATOM 722 C C . GLN A 1 91 ? -12.821 9.531 20.770 1.00 93.06 91 GLN A C 1
ATOM 724 O O . GLN A 1 91 ? -13.271 10.089 21.775 1.00 93.06 91 GLN A O 1
ATOM 729 N N . LEU A 1 92 ? -12.247 10.204 19.778 1.00 94.44 92 LEU A N 1
ATOM 730 C CA . LEU A 1 92 ? -11.966 11.633 19.787 1.00 94.44 92 LEU A CA 1
ATOM 731 C C . LEU A 1 92 ? -12.793 12.354 18.725 1.00 94.44 92 LEU A C 1
ATOM 733 O O . LEU A 1 92 ? -13.059 11.839 17.642 1.00 94.44 92 LEU A O 1
ATOM 737 N N . ASN A 1 93 ? -13.153 13.598 19.023 1.00 89.94 93 ASN A N 1
ATOM 738 C CA . ASN A 1 93 ? -13.881 14.459 18.107 1.00 89.94 93 ASN A CA 1
ATOM 739 C C . ASN A 1 93 ? -12.944 15.038 17.035 1.00 89.94 93 ASN A C 1
ATOM 741 O O . ASN A 1 93 ? -12.085 15.879 17.333 1.00 89.94 93 ASN A O 1
ATOM 745 N N . THR A 1 94 ? -13.134 14.633 15.785 1.00 83.94 94 THR A N 1
ATOM 746 C CA . THR A 1 94 ? -12.455 15.195 14.614 1.00 83.94 94 THR A CA 1
ATOM 747 C C . THR A 1 94 ? -13.085 16.535 14.193 1.00 83.94 94 THR A C 1
ATOM 749 O O . THR A 1 94 ? -14.300 16.705 14.258 1.00 83.94 94 THR A O 1
ATOM 752 N N . PRO A 1 95 ? -12.295 17.549 13.790 1.00 81.06 95 PRO A N 1
ATOM 753 C CA . PRO A 1 95 ? -10.835 17.566 13.642 1.00 81.06 95 PRO A CA 1
ATOM 754 C C . PRO A 1 95 ? -10.089 18.005 14.917 1.00 81.06 95 PRO A C 1
ATOM 756 O O . PRO A 1 95 ? -8.875 18.178 14.900 1.00 81.06 95 PRO A O 1
ATOM 759 N N . THR A 1 96 ? -10.793 18.266 16.025 1.00 88.00 96 THR A N 1
ATOM 760 C CA . THR A 1 96 ? -10.174 18.858 17.227 1.00 88.00 96 THR A CA 1
ATOM 761 C C . THR A 1 96 ? -9.245 17.911 17.982 1.00 88.00 96 THR A C 1
ATOM 763 O O . THR A 1 96 ? -8.418 18.382 18.762 1.00 88.00 96 THR A O 1
ATOM 766 N N . MET A 1 97 ? -9.406 16.601 17.777 1.00 91.62 97 MET A N 1
ATOM 767 C CA . MET A 1 97 ? -8.724 15.524 18.498 1.00 91.62 97 MET A CA 1
ATOM 768 C C . MET A 1 97 ? -8.831 15.662 20.021 1.00 91.62 97 MET A C 1
ATOM 770 O O . MET A 1 97 ? -7.912 15.338 20.767 1.00 91.62 97 MET A O 1
ATOM 774 N N . LYS A 1 98 ? -9.979 16.168 20.483 1.00 93.56 98 LYS A N 1
ATOM 775 C CA . LYS A 1 98 ? -10.344 16.269 21.898 1.00 93.56 98 LYS A CA 1
ATOM 776 C C . LYS A 1 98 ? -11.380 15.211 22.247 1.00 93.56 98 LYS A C 1
ATOM 778 O O . LYS A 1 98 ? -12.108 14.749 21.372 1.00 93.56 98 LYS A O 1
ATOM 783 N N . SER A 1 99 ? -11.471 14.894 23.535 1.00 92.75 99 SER A N 1
ATOM 784 C CA . SER A 1 99 ? -12.506 14.011 24.073 1.00 92.75 99 SER A CA 1
ATOM 785 C C . SER A 1 99 ? -13.901 14.437 23.608 1.00 92.75 99 SER A C 1
ATOM 787 O O . SER A 1 99 ? -14.222 15.633 23.568 1.00 92.75 99 SER A O 1
ATOM 789 N N . MET A 1 100 ? -14.720 13.458 23.233 1.00 90.44 100 MET A N 1
ATOM 790 C CA . MET A 1 100 ? -16.124 13.682 22.903 1.00 90.44 100 MET A CA 1
ATOM 791 C C . MET A 1 100 ? -16.912 14.118 24.147 1.00 90.44 100 MET A C 1
ATOM 793 O O . MET A 1 100 ? -16.488 13.918 25.284 1.00 90.44 100 MET A O 1
ATOM 797 N N . ASN A 1 101 ? -18.080 14.727 23.939 1.00 88.38 101 ASN A N 1
ATOM 798 C CA . ASN A 1 101 ? -19.002 15.045 25.024 1.00 88.38 101 ASN A CA 1
ATOM 799 C C . ASN A 1 101 ? -20.368 14.393 24.742 1.00 88.38 101 ASN A C 1
ATOM 801 O O . ASN A 1 101 ? -21.092 14.905 23.884 1.00 88.38 101 ASN A O 1
ATOM 805 N N . PRO A 1 102 ? -20.732 13.296 25.434 1.00 89.62 102 PRO A N 1
ATOM 806 C CA . PRO A 1 102 ? -19.968 12.614 26.491 1.00 89.62 102 PRO A CA 1
ATOM 807 C C . PRO A 1 102 ? -18.748 11.817 25.963 1.00 89.62 102 PRO A C 1
ATOM 809 O O . PRO A 1 102 ? -18.753 11.424 24.795 1.00 89.62 102 PRO A O 1
ATOM 812 N N . PRO A 1 103 ? -17.718 11.552 26.798 1.00 90.75 103 PRO A N 1
ATOM 813 C CA . PRO A 1 103 ? -16.558 10.746 26.402 1.00 90.75 103 PRO A CA 1
ATOM 814 C C . PRO A 1 103 ? -16.919 9.282 26.127 1.00 90.75 103 PRO A C 1
ATOM 816 O O . PRO A 1 103 ? -17.673 8.675 26.890 1.00 90.75 103 PRO A O 1
ATOM 819 N N . VAL A 1 104 ? -16.316 8.693 25.091 1.00 89.44 104 VAL A N 1
ATOM 820 C CA . VAL A 1 104 ? -16.416 7.259 24.772 1.00 89.44 104 VAL A CA 1
ATOM 821 C C . VAL A 1 104 ? -15.051 6.623 25.024 1.00 89.44 104 VAL A C 1
ATOM 823 O O . VAL A 1 104 ? -14.141 6.755 24.208 1.00 89.44 104 VAL A O 1
ATOM 826 N N . VAL A 1 105 ? -14.901 5.978 26.185 1.00 91.69 105 VAL A N 1
ATOM 827 C CA . VAL A 1 105 ? -13.620 5.456 26.684 1.00 91.69 105 VAL A CA 1
ATOM 828 C C . VAL A 1 105 ? -13.768 4.003 27.121 1.00 91.69 105 VAL A C 1
ATOM 830 O O . VAL A 1 105 ? -14.685 3.672 27.871 1.00 91.69 105 VAL A O 1
ATOM 833 N N . VAL A 1 106 ? -12.816 3.165 26.718 1.00 90.19 106 VAL A N 1
ATOM 834 C CA . VAL A 1 106 ? -12.663 1.779 27.174 1.00 90.19 106 VAL A CA 1
ATOM 835 C C . VAL A 1 106 ? -11.307 1.654 27.866 1.00 90.19 106 VAL A C 1
ATOM 837 O O . VAL A 1 106 ? -10.292 2.081 27.322 1.00 90.19 106 VAL A O 1
ATOM 840 N N . LYS A 1 107 ? -11.275 1.108 29.084 1.00 92.06 107 LYS A N 1
ATOM 841 C CA . LYS A 1 107 ? -10.045 0.954 29.879 1.00 92.06 107 LYS A CA 1
ATOM 842 C C . LYS A 1 107 ? -9.644 -0.511 29.960 1.00 92.06 107 LYS A C 1
ATOM 844 O O . LYS A 1 107 ? -10.513 -1.371 29.903 1.00 92.06 107 LYS A O 1
ATOM 849 N N . SER A 1 108 ? -8.348 -0.777 30.123 1.00 91.81 108 SER A N 1
ATOM 850 C CA . SER A 1 108 ? -7.800 -2.129 30.313 1.00 91.81 108 SER A CA 1
ATOM 851 C C . SER A 1 108 ? -8.372 -3.134 29.304 1.00 91.81 108 SER A C 1
ATOM 853 O O . SER A 1 108 ? -8.934 -4.166 29.678 1.00 91.81 108 SER A O 1
ATOM 855 N N . CYS A 1 109 ? -8.280 -2.786 28.022 1.00 92.31 109 CYS A N 1
ATOM 856 C CA . CYS A 1 109 ? -8.873 -3.540 26.924 1.00 92.31 109 CYS A CA 1
ATOM 857 C C . CYS A 1 109 ? -7.804 -4.204 26.058 1.00 92.31 109 CYS A C 1
ATOM 859 O O . CYS A 1 109 ? -6.627 -3.856 26.107 1.00 92.31 109 CYS A O 1
ATOM 861 N N . GLU A 1 110 ? -8.219 -5.188 25.274 1.00 94.56 110 GLU A N 1
ATOM 862 C CA . GLU A 1 110 ? -7.390 -5.795 24.242 1.00 94.56 110 GLU A CA 1
ATOM 863 C C . GLU A 1 110 ? -7.653 -5.085 22.914 1.00 94.56 110 GLU A C 1
ATOM 865 O O . GLU A 1 110 ? -8.806 -4.890 22.521 1.00 94.56 110 GLU A O 1
ATOM 870 N N . MET A 1 111 ? -6.582 -4.704 22.223 1.00 94.75 111 MET A N 1
ATOM 871 C CA . MET A 1 111 ? -6.620 -4.084 20.907 1.00 94.75 111 MET A CA 1
ATOM 872 C C . MET A 1 111 ? -5.973 -5.010 19.884 1.00 94.75 111 MET A C 1
ATOM 874 O O . MET A 1 111 ? -4.795 -5.355 19.997 1.00 94.75 111 MET A O 1
ATOM 878 N N . ARG A 1 112 ? -6.729 -5.343 18.837 1.00 94.75 112 ARG A N 1
ATOM 879 C CA . ARG A 1 112 ? -6.247 -6.087 17.672 1.00 94.75 112 ARG A CA 1
ATOM 880 C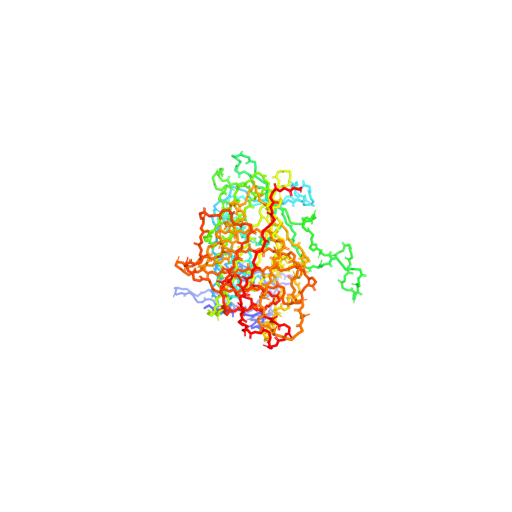 C . ARG A 1 112 ? -6.338 -5.242 16.412 1.00 94.75 112 ARG A C 1
ATOM 882 O O . ARG A 1 112 ? -7.285 -4.478 16.244 1.00 94.75 112 ARG A O 1
ATOM 889 N N . ILE A 1 113 ? -5.390 -5.429 15.500 1.00 94.19 113 ILE A N 1
ATOM 890 C CA . ILE A 1 113 ? -5.561 -5.045 14.098 1.00 94.19 113 ILE A CA 1
ATOM 891 C C . ILE A 1 113 ? -5.664 -6.332 13.288 1.00 94.19 113 ILE A C 1
ATOM 893 O O . ILE A 1 113 ? -4.799 -7.207 13.386 1.00 94.19 113 ILE A O 1
ATOM 897 N N . LEU A 1 114 ? -6.731 -6.437 12.504 1.00 89.25 114 LEU A N 1
ATOM 898 C CA . LEU A 1 114 ? -7.024 -7.576 11.648 1.00 89.25 114 LEU A CA 1
ATOM 899 C C . LEU A 1 114 ? -6.984 -7.133 10.187 1.00 89.25 114 LEU A C 1
ATOM 901 O O . LEU A 1 114 ? -7.464 -6.048 9.852 1.00 89.25 114 LEU A O 1
ATOM 905 N N . GLU A 1 115 ? -6.425 -7.975 9.323 1.00 87.62 115 GLU A N 1
ATOM 906 C CA . GLU A 1 115 ? -6.386 -7.754 7.879 1.00 87.62 115 GLU A CA 1
ATOM 907 C C . GLU A 1 115 ? -7.036 -8.928 7.149 1.00 87.62 115 GLU A C 1
ATOM 909 O O . GLU A 1 115 ? -6.637 -10.085 7.316 1.00 87.62 115 GLU A O 1
ATOM 914 N N . ARG A 1 116 ? -8.049 -8.610 6.343 1.00 82.62 116 ARG A N 1
ATOM 915 C CA . ARG A 1 116 ? -8.840 -9.540 5.543 1.00 82.62 116 ARG A CA 1
ATOM 916 C C . ARG A 1 116 ? -8.444 -9.432 4.080 1.00 82.62 116 ARG A C 1
ATOM 918 O O . ARG A 1 116 ? -8.467 -8.334 3.541 1.00 82.62 116 ARG A O 1
ATOM 925 N N . SER A 1 117 ? -8.134 -10.552 3.434 1.00 78.69 117 SER A N 1
ATOM 926 C CA . SER A 1 117 ? -7.684 -10.621 2.033 1.00 78.69 117 SER A CA 1
ATOM 927 C C . SER A 1 117 ? -8.639 -11.463 1.178 1.00 78.69 117 SER A C 1
ATOM 929 O O . SER A 1 117 ? -8.999 -12.564 1.586 1.00 78.69 117 SER A O 1
ATOM 931 N N . PHE A 1 118 ? -9.021 -10.983 -0.015 1.00 71.94 118 PHE A N 1
ATOM 932 C CA . PHE A 1 118 ? -10.076 -11.570 -0.873 1.00 71.94 118 PHE A CA 1
ATOM 933 C C . PHE A 1 118 ? -9.547 -12.119 -2.213 1.00 71.94 118 PHE A C 1
ATOM 935 O O . PHE A 1 118 ? -10.076 -11.818 -3.289 1.00 71.94 118 PHE A O 1
ATOM 942 N N . GLY A 1 119 ? -8.452 -12.876 -2.179 1.00 68.00 119 GLY A N 1
ATOM 943 C CA . GLY A 1 119 ? -7.810 -13.418 -3.382 1.00 68.00 119 GLY A CA 1
ATOM 944 C C . GLY A 1 119 ? -6.907 -12.412 -4.094 1.00 68.00 119 GLY A C 1
ATOM 945 O O . GLY A 1 119 ? -5.751 -12.714 -4.350 1.00 68.00 119 GLY A O 1
ATOM 946 N N . GLU A 1 120 ? -7.386 -11.193 -4.337 1.00 70.12 120 GLU A N 1
ATOM 947 C CA . GLU A 1 120 ? -6.560 -10.108 -4.876 1.00 70.12 120 GLU A CA 1
ATOM 948 C C . GLU A 1 120 ? -6.133 -9.170 -3.748 1.00 70.12 120 GLU A C 1
ATOM 950 O O . GLU A 1 120 ? -6.977 -8.691 -2.990 1.00 70.12 120 GLU A O 1
ATOM 955 N N . ALA A 1 121 ? -4.839 -8.895 -3.600 1.00 69.62 121 ALA A N 1
ATOM 956 C CA . ALA A 1 121 ? -4.358 -8.184 -2.411 1.00 69.62 121 ALA A CA 1
ATOM 957 C C . ALA A 1 121 ? -4.791 -6.714 -2.358 1.00 69.62 121 ALA A C 1
ATOM 959 O O . ALA A 1 121 ? -4.786 -6.107 -1.295 1.00 69.62 121 ALA A O 1
ATOM 960 N N . TRP A 1 122 ? -5.174 -6.126 -3.493 1.00 69.69 122 TRP A N 1
ATOM 961 C CA . TRP A 1 122 ? -5.736 -4.782 -3.502 1.00 69.69 122 TRP A CA 1
ATOM 962 C C . TRP A 1 122 ? -7.120 -4.738 -2.879 1.00 69.69 122 TRP A C 1
ATOM 964 O O . TRP A 1 122 ? -7.530 -3.670 -2.455 1.00 69.69 122 TRP A O 1
ATOM 974 N N . ARG A 1 123 ? -7.802 -5.884 -2.773 1.00 70.69 123 ARG A N 1
ATOM 975 C CA . ARG A 1 123 ? -9.082 -6.038 -2.079 1.00 70.69 123 ARG A CA 1
ATOM 976 C C . ARG A 1 123 ? -8.912 -6.192 -0.570 1.00 70.69 123 ARG A C 1
ATOM 978 O O . ARG A 1 123 ? -9.904 -6.444 0.109 1.00 70.69 123 ARG A O 1
ATOM 985 N N . SER A 1 124 ? -7.690 -6.096 -0.045 1.00 75.44 124 SER A N 1
ATOM 986 C CA . SER A 1 124 ? -7.456 -6.267 1.381 1.00 75.44 124 SER A CA 1
ATOM 987 C C . SER A 1 124 ? -8.078 -5.135 2.197 1.00 75.44 124 SER A C 1
ATOM 989 O O . SER A 1 124 ? -7.977 -3.958 1.857 1.00 75.44 124 SER A O 1
ATOM 991 N N . ILE A 1 125 ? -8.727 -5.511 3.295 1.00 77.69 125 ILE A N 1
ATOM 992 C CA . ILE A 1 125 ? -9.417 -4.614 4.222 1.00 77.69 125 ILE A CA 1
ATOM 993 C C . ILE A 1 125 ? -8.760 -4.751 5.585 1.00 77.69 125 ILE A C 1
ATOM 995 O O . ILE A 1 125 ? -8.455 -5.861 6.019 1.00 77.69 125 ILE A O 1
ATOM 999 N N . ARG A 1 126 ? -8.581 -3.632 6.283 1.00 84.94 126 ARG A N 1
ATOM 1000 C CA . ARG A 1 126 ? -8.035 -3.612 7.634 1.00 84.94 126 ARG A CA 1
ATOM 1001 C C . ARG A 1 126 ? -9.059 -3.055 8.613 1.00 84.94 126 ARG A C 1
ATOM 1003 O O . ARG A 1 126 ? -9.794 -2.116 8.311 1.00 84.94 126 ARG A O 1
ATOM 1010 N N . ARG A 1 127 ? -9.113 -3.655 9.797 1.00 85.62 127 ARG A N 1
ATOM 1011 C CA . ARG A 1 127 ? -9.994 -3.235 10.887 1.00 85.62 127 ARG A CA 1
ATOM 1012 C C . ARG A 1 127 ? -9.266 -3.270 12.221 1.00 85.62 127 ARG A C 1
ATOM 1014 O O . ARG A 1 127 ? -8.422 -4.131 12.458 1.00 85.62 127 ARG A O 1
ATOM 1021 N N . MET A 1 128 ? -9.591 -2.318 13.083 1.00 89.62 128 MET A N 1
ATOM 1022 C CA . MET A 1 128 ? -9.152 -2.252 14.469 1.00 89.62 128 MET A CA 1
ATOM 1023 C C . MET A 1 128 ? -10.287 -2.752 15.358 1.00 89.62 128 MET A C 1
ATOM 1025 O O . MET A 1 128 ? -11.409 -2.260 15.267 1.00 89.62 128 MET A O 1
ATOM 1029 N N . VAL A 1 129 ? -9.998 -3.723 16.217 1.00 90.12 129 VAL A N 1
ATOM 1030 C CA . VAL A 1 129 ? -10.975 -4.337 17.117 1.00 90.12 129 VAL A CA 1
ATOM 1031 C C . VAL A 1 129 ? -10.547 -4.102 18.556 1.00 90.12 129 VAL A C 1
ATOM 1033 O O . VAL A 1 129 ? -9.448 -4.489 18.950 1.00 90.12 129 VAL A O 1
ATOM 1036 N N . ILE A 1 130 ? -11.426 -3.486 19.341 1.00 91.50 130 ILE A N 1
ATOM 1037 C CA . ILE A 1 130 ? -11.234 -3.194 20.761 1.00 91.50 130 ILE A CA 1
ATOM 1038 C C . ILE A 1 130 ? -12.193 -4.065 21.558 1.00 91.50 130 ILE A C 1
ATOM 1040 O O . ILE A 1 130 ? -13.407 -3.980 21.387 1.00 91.50 130 ILE A O 1
ATOM 1044 N N . THR A 1 131 ? -11.658 -4.914 22.428 1.00 89.62 131 THR A N 1
ATOM 1045 C CA . THR A 1 131 ? -12.451 -5.803 23.283 1.00 89.62 131 THR A CA 1
ATOM 1046 C C . THR A 1 131 ? -12.204 -5.453 24.740 1.00 89.62 131 THR A C 1
ATOM 1048 O O . THR A 1 131 ? -11.061 -5.477 25.196 1.00 89.62 131 THR A O 1
ATOM 1051 N N . SER A 1 132 ? -13.257 -5.125 25.485 1.00 86.75 132 SER A N 1
ATOM 1052 C CA . SER A 1 132 ? -13.126 -4.890 26.921 1.00 86.75 132 SER A CA 1
ATOM 1053 C C . SER A 1 132 ? -12.987 -6.206 27.693 1.00 86.75 132 SER A C 1
ATOM 1055 O O . SER A 1 132 ? -13.207 -7.298 27.161 1.00 86.75 132 SER A O 1
ATOM 1057 N N . SER A 1 133 ? -12.560 -6.125 28.952 1.00 80.75 133 SER A N 1
ATOM 1058 C CA . SER A 1 133 ? -12.348 -7.327 29.758 1.00 80.75 133 SER A CA 1
ATOM 1059 C C . SER A 1 133 ? -13.659 -8.085 29.980 1.00 80.75 133 SER A C 1
ATOM 1061 O O . SER A 1 133 ? -14.665 -7.505 30.383 1.00 80.75 133 SER A O 1
ATOM 1063 N N . ALA A 1 134 ? -13.631 -9.412 29.819 1.00 74.81 134 ALA A N 1
ATOM 1064 C CA . ALA A 1 134 ? -14.772 -10.285 30.114 1.00 74.81 134 ALA A CA 1
ATOM 1065 C C . ALA A 1 134 ? -15.228 -10.219 31.588 1.00 74.81 134 ALA A C 1
ATOM 1067 O O . ALA A 1 134 ? -16.323 -10.669 31.912 1.00 74.81 134 ALA A O 1
ATOM 1068 N N . ALA A 1 135 ? -14.388 -9.675 32.477 1.00 77.06 135 ALA A N 1
ATOM 1069 C CA . ALA A 1 135 ? -14.710 -9.454 33.884 1.00 77.06 135 ALA A CA 1
ATOM 1070 C C . ALA A 1 135 ? -15.462 -8.134 34.147 1.00 77.06 135 ALA A C 1
ATOM 1072 O O . ALA A 1 135 ? -15.898 -7.898 35.276 1.00 77.06 135 ALA A O 1
ATOM 1073 N N . GLU A 1 136 ? -15.600 -7.251 33.152 1.00 76.94 136 GLU A N 1
ATOM 1074 C CA . GLU A 1 136 ? -16.408 -6.043 33.298 1.00 76.94 136 GLU A CA 1
ATOM 1075 C C . GLU A 1 136 ? -17.891 -6.380 33.469 1.00 76.94 136 GLU A C 1
ATOM 1077 O O . GLU A 1 136 ? -18.388 -7.398 32.994 1.00 76.94 136 GLU A O 1
ATOM 1082 N N . LYS A 1 137 ? -18.634 -5.480 34.124 1.00 75.56 137 LYS A N 1
ATOM 1083 C CA . LYS A 1 137 ? -20.085 -5.630 34.318 1.00 75.56 137 LYS A CA 1
ATOM 1084 C C . LYS A 1 137 ? -20.846 -5.747 32.986 1.00 75.56 137 LYS A C 1
ATOM 1086 O O . LYS A 1 137 ? -21.889 -6.393 32.937 1.00 75.56 137 LYS A O 1
ATOM 1091 N N . SER A 1 138 ? -20.326 -5.104 31.944 1.00 71.12 138 SER A N 1
ATOM 1092 C CA . SER A 1 138 ? -20.896 -5.064 30.599 1.00 71.12 138 SER A CA 1
ATOM 1093 C C . SER A 1 138 ? -19.756 -5.167 29.579 1.00 71.12 138 SER A C 1
ATOM 1095 O O . SER A 1 138 ? -19.326 -4.131 29.073 1.00 71.12 138 SER A O 1
ATOM 1097 N N . PRO A 1 139 ? -19.221 -6.374 29.313 1.00 74.50 139 PRO A N 1
ATOM 1098 C CA . PRO A 1 139 ? -18.139 -6.536 28.355 1.00 74.50 139 PRO A CA 1
ATOM 1099 C C . PRO A 1 139 ? -18.614 -6.136 26.957 1.00 74.50 139 PRO A C 1
ATOM 1101 O O . PRO A 1 139 ? -19.740 -6.445 26.559 1.00 74.50 139 PRO A O 1
ATOM 1104 N N . GLY A 1 140 ? -17.757 -5.436 26.223 1.00 78.88 140 GLY A N 1
ATOM 1105 C CA . GLY A 1 140 ? -18.067 -4.892 24.908 1.00 78.88 140 GLY A CA 1
ATOM 1106 C C . GLY A 1 140 ? -16.999 -5.231 23.881 1.00 78.88 140 GLY A C 1
ATOM 1107 O O . GLY A 1 140 ? -15.832 -5.452 24.205 1.00 78.88 140 GLY A O 1
ATOM 1108 N N . THR A 1 141 ? -17.406 -5.263 22.619 1.00 81.62 141 THR A N 1
ATOM 1109 C CA . THR A 1 141 ? -16.499 -5.304 21.473 1.00 81.62 141 THR A CA 1
ATOM 1110 C C . THR A 1 141 ? -16.873 -4.171 20.536 1.00 81.62 141 THR A C 1
ATOM 1112 O O . THR A 1 141 ? -18.051 -3.882 20.329 1.00 81.62 141 THR A O 1
ATOM 1115 N N . MET A 1 142 ? -15.857 -3.487 20.034 1.00 81.62 142 MET A N 1
ATOM 1116 C CA . MET A 1 142 ? -15.985 -2.389 19.097 1.00 81.62 142 MET A CA 1
ATOM 1117 C C . MET A 1 142 ? -15.066 -2.665 17.915 1.00 81.62 142 MET A C 1
ATOM 1119 O O . MET A 1 142 ? -13.900 -3.006 18.097 1.00 81.62 142 MET A O 1
ATOM 1123 N N . GLU A 1 143 ? -15.591 -2.486 16.712 1.00 81.94 143 GLU A N 1
ATOM 1124 C CA . GLU A 1 143 ? -14.847 -2.604 15.467 1.00 81.94 143 GLU A CA 1
ATOM 1125 C C . GLU A 1 143 ? -14.825 -1.252 14.761 1.00 81.94 143 GLU A C 1
ATOM 1127 O O . GLU A 1 143 ? -15.842 -0.567 14.665 1.00 81.94 143 GLU A O 1
ATOM 1132 N N . LEU A 1 144 ? -13.653 -0.885 14.259 1.00 81.75 144 LEU A N 1
ATOM 1133 C CA . LEU A 1 144 ? -13.456 0.257 13.390 1.00 81.75 144 LEU A CA 1
ATOM 1134 C C . LEU A 1 144 ? -12.789 -0.201 12.104 1.00 81.75 144 LEU A C 1
ATOM 1136 O O . LEU A 1 144 ? -11.716 -0.802 12.138 1.00 81.75 144 LEU A O 1
ATOM 1140 N N . PHE A 1 145 ? -13.376 0.144 10.965 1.00 80.56 145 PHE A N 1
ATOM 1141 C CA . PHE A 1 145 ? -12.656 0.084 9.700 1.00 80.56 145 PHE A CA 1
ATOM 1142 C C . PHE A 1 145 ? -11.445 1.026 9.750 1.00 80.56 145 PHE A C 1
ATOM 1144 O O . PHE A 1 145 ? -11.549 2.141 10.262 1.00 80.56 145 PHE A O 1
ATOM 1151 N N . MET A 1 146 ? -10.312 0.597 9.195 1.00 84.06 146 MET A N 1
ATOM 1152 C CA . MET A 1 146 ? -9.103 1.408 9.074 1.00 84.06 146 MET A CA 1
ATOM 1153 C C . MET A 1 146 ? -8.546 1.278 7.651 1.00 84.06 146 MET A C 1
ATOM 1155 O O . MET A 1 146 ? -8.211 0.169 7.232 1.00 84.06 146 MET A O 1
ATOM 1159 N N . PRO A 1 147 ? -8.418 2.374 6.887 1.00 80.50 147 PRO A N 1
ATOM 1160 C CA . PRO A 1 147 ? -7.904 2.289 5.530 1.00 80.50 147 PRO A CA 1
ATOM 1161 C C . PRO A 1 147 ? -6.407 1.948 5.531 1.00 80.50 147 PRO A C 1
ATOM 1163 O O . PRO A 1 147 ? -5.661 2.368 6.415 1.00 80.50 147 PRO A O 1
ATOM 1166 N N . LEU A 1 148 ? -5.963 1.198 4.516 1.00 81.19 148 LEU A N 1
ATOM 1167 C CA . LEU A 1 148 ? -4.543 0.878 4.309 1.00 81.19 148 LEU A CA 1
ATOM 1168 C C . LEU A 1 148 ? -3.719 2.103 3.883 1.00 81.19 148 LEU A C 1
ATOM 1170 O O . LEU A 1 148 ? -2.517 2.134 4.122 1.00 81.19 148 LEU A O 1
ATOM 1174 N N . SER A 1 149 ? -4.370 3.096 3.271 1.00 82.56 149 SER A N 1
ATOM 1175 C CA . SER A 1 149 ? -3.789 4.354 2.795 1.00 82.56 149 SER A CA 1
ATOM 1176 C C . SER A 1 149 ? -4.486 5.545 3.456 1.00 82.56 149 SER A C 1
ATOM 1178 O O . SER A 1 149 ? -5.684 5.490 3.742 1.00 82.56 149 SER A O 1
ATOM 1180 N N . GLY A 1 150 ? -3.758 6.629 3.723 1.00 82.75 150 GLY A N 1
ATOM 1181 C CA . GLY A 1 150 ? -4.329 7.871 4.2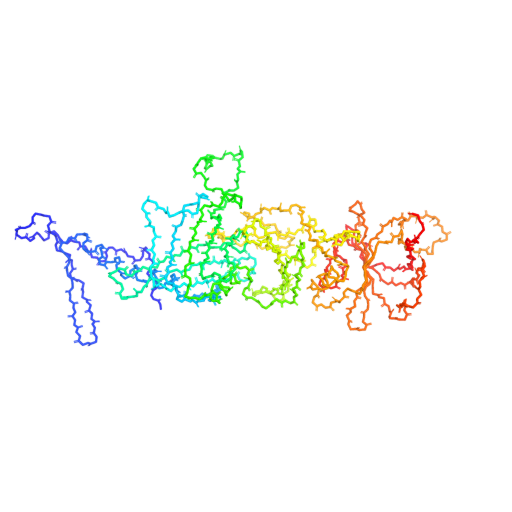61 1.00 82.75 150 GLY A CA 1
ATOM 1182 C C . GLY A 1 150 ? -4.707 7.855 5.750 1.00 82.75 150 GLY A C 1
ATOM 1183 O O . GLY A 1 150 ? -5.133 8.885 6.276 1.00 82.75 150 GLY A O 1
ATOM 1184 N N . ALA A 1 151 ? -4.522 6.739 6.466 1.00 88.94 151 ALA A N 1
ATOM 1185 C CA . ALA A 1 151 ? -4.592 6.732 7.926 1.00 88.94 151 ALA A CA 1
ATOM 1186 C C . ALA A 1 151 ? -3.439 7.566 8.507 1.00 88.94 151 ALA A C 1
ATOM 1188 O O . ALA A 1 151 ? -2.269 7.349 8.185 1.00 88.94 151 ALA A O 1
ATOM 1189 N N . GLN A 1 152 ? -3.772 8.534 9.359 1.00 93.31 152 GLN A N 1
ATOM 1190 C CA . GLN A 1 152 ? -2.803 9.449 9.951 1.00 93.31 152 GLN A CA 1
ATOM 1191 C C . GLN A 1 152 ? -2.562 9.071 11.405 1.00 93.31 152 GLN A C 1
ATOM 1193 O O . GLN A 1 152 ? -3.505 8.882 12.172 1.00 93.31 152 GLN A O 1
ATOM 1198 N N . ILE A 1 153 ? -1.295 9.016 11.795 1.00 95.88 153 ILE A N 1
ATOM 1199 C CA . ILE A 1 153 ? -0.854 8.668 13.139 1.00 95.88 153 ILE A CA 1
ATOM 1200 C C . ILE A 1 153 ? 0.073 9.744 13.697 1.00 95.88 153 ILE A C 1
ATOM 1202 O O . ILE A 1 153 ? 0.947 10.270 13.009 1.00 95.88 153 ILE A O 1
ATOM 1206 N N . ASN A 1 154 ? -0.122 10.079 14.964 1.00 95.81 154 ASN A N 1
ATOM 1207 C CA . ASN A 1 154 ? 0.717 10.991 15.716 1.00 95.81 154 ASN A CA 1
ATOM 1208 C C . ASN A 1 154 ? 1.179 10.297 16.989 1.00 95.81 154 ASN A C 1
ATOM 1210 O O . ASN A 1 154 ? 0.376 9.958 17.862 1.00 95.81 154 ASN A O 1
ATOM 1214 N N . ARG A 1 155 ? 2.490 10.099 17.088 1.00 94.81 155 ARG A N 1
ATOM 1215 C CA . ARG A 1 155 ? 3.136 9.554 18.273 1.00 94.81 155 ARG A CA 1
ATOM 1216 C C . ARG A 1 155 ? 4.299 10.459 18.645 1.00 94.81 155 ARG A C 1
ATOM 1218 O O . ARG A 1 155 ? 5.219 10.673 17.858 1.00 94.81 155 ARG A O 1
ATOM 1225 N N . GLY A 1 156 ? 4.265 10.981 19.868 1.00 88.31 156 GLY A N 1
ATOM 1226 C CA . GLY A 1 156 ? 5.406 11.699 20.428 1.00 88.31 156 GLY A CA 1
ATOM 1227 C C . GLY A 1 156 ? 6.635 10.790 20.526 1.00 88.31 156 GLY A C 1
ATOM 1228 O O . GLY A 1 156 ? 6.518 9.573 20.686 1.00 88.31 156 GLY A O 1
ATOM 1229 N N . ASN A 1 157 ? 7.834 11.367 20.461 1.00 85.94 157 ASN A N 1
ATOM 1230 C CA . ASN A 1 157 ? 9.053 10.578 20.609 1.00 85.94 157 ASN A CA 1
ATOM 1231 C C . ASN A 1 157 ? 9.085 9.900 21.991 1.00 85.94 157 ASN A C 1
ATOM 1233 O O . ASN A 1 157 ? 8.838 10.558 22.999 1.00 85.94 157 ASN A O 1
ATOM 1237 N N . MET A 1 158 ? 9.368 8.594 22.033 1.00 88.69 158 MET A N 1
ATOM 1238 C CA . MET A 1 158 ? 9.315 7.773 23.256 1.00 88.69 158 MET A CA 1
ATOM 1239 C C . MET A 1 158 ? 7.968 7.835 24.009 1.00 88.69 158 MET A C 1
ATOM 1241 O O . MET A 1 158 ? 7.913 7.566 25.208 1.00 88.69 158 MET A O 1
ATOM 1245 N N . SER A 1 159 ? 6.876 8.183 23.320 1.00 92.31 159 SER A N 1
ATOM 1246 C CA . SER A 1 159 ? 5.539 8.259 23.911 1.00 92.31 159 SER A CA 1
ATOM 1247 C C . SER A 1 159 ? 4.839 6.897 23.883 1.00 92.31 159 SER A C 1
ATOM 1249 O O . SER A 1 159 ? 4.822 6.261 22.825 1.00 92.31 159 SER A O 1
ATOM 1251 N N . PRO A 1 160 ? 4.210 6.469 24.993 1.00 95.25 160 PRO A N 1
ATOM 1252 C CA . PRO A 1 160 ? 3.261 5.356 24.999 1.00 95.25 160 PRO A CA 1
ATOM 1253 C C . PRO A 1 160 ? 1.865 5.758 24.477 1.00 95.25 160 PRO A C 1
ATOM 1255 O O . PRO A 1 160 ? 1.022 4.899 24.235 1.00 95.25 160 PRO A O 1
ATOM 1258 N N . GLN A 1 161 ? 1.611 7.061 24.313 1.00 95.81 161 GLN A N 1
ATOM 1259 C CA . GLN A 1 161 ? 0.374 7.599 23.746 1.00 95.81 161 GLN A CA 1
ATOM 1260 C C . GLN A 1 161 ? 0.483 7.755 22.237 1.00 95.81 161 GLN A C 1
ATOM 1262 O O . GLN A 1 161 ? 1.452 8.344 21.741 1.00 95.81 161 GLN A O 1
ATOM 1267 N N . VAL A 1 162 ? -0.551 7.285 21.547 1.00 97.00 162 VAL A N 1
ATOM 1268 C CA . VAL A 1 162 ? -0.719 7.367 20.099 1.00 97.00 162 VAL A CA 1
ATOM 1269 C C . VAL A 1 162 ? -2.091 7.950 19.796 1.00 97.00 162 VAL A C 1
ATOM 1271 O O . VAL A 1 162 ? -3.087 7.566 20.404 1.00 97.00 162 VAL A O 1
ATOM 1274 N N . VAL A 1 163 ? -2.149 8.873 18.844 1.00 96.94 163 VAL A N 1
ATOM 1275 C CA . VAL A 1 163 ? -3.403 9.423 18.331 1.00 96.94 163 VAL A CA 1
ATOM 1276 C C . VAL A 1 163 ? -3.500 9.090 16.850 1.00 96.94 163 VAL A C 1
ATOM 1278 O O . VAL A 1 163 ? -2.522 9.248 16.122 1.00 96.94 163 VAL A O 1
ATOM 1281 N N . LEU A 1 164 ? -4.666 8.635 16.400 1.00 95.88 164 LEU A N 1
ATOM 1282 C CA . LEU A 1 164 ? -4.931 8.335 15.000 1.00 95.88 164 LEU A CA 1
ATOM 1283 C C . LEU A 1 164 ? -6.154 9.089 14.510 1.00 95.88 164 LEU A C 1
ATOM 1285 O O . LEU A 1 164 ? -7.084 9.348 15.274 1.00 95.88 164 LEU A O 1
ATOM 1289 N N . GLN A 1 165 ? -6.161 9.401 13.221 1.00 93.44 165 GLN A N 1
ATOM 1290 C CA . GLN A 1 165 ? -7.329 9.932 12.538 1.00 93.44 165 GLN A CA 1
ATOM 1291 C C . GLN A 1 165 ? -7.375 9.460 11.087 1.00 93.44 165 GLN A C 1
ATOM 1293 O O . GLN A 1 165 ? -6.338 9.307 10.439 1.00 93.44 165 GLN A O 1
ATOM 1298 N N . TRP A 1 166 ? -8.577 9.228 10.573 1.00 88.12 166 TRP A N 1
ATOM 1299 C CA . TRP A 1 166 ? -8.804 8.884 9.172 1.00 88.12 166 TRP A CA 1
ATOM 1300 C C . TRP A 1 166 ? -10.233 9.228 8.753 1.00 88.12 166 TRP A C 1
ATOM 1302 O O . TRP A 1 166 ? -11.062 9.634 9.569 1.00 88.12 166 TRP A O 1
ATOM 1312 N N . SER A 1 167 ? -10.503 9.100 7.457 1.00 77.75 167 SER A N 1
ATOM 1313 C CA . SER A 1 167 ? -11.845 9.227 6.899 1.00 77.75 167 SER A CA 1
ATOM 1314 C C . SER A 1 167 ? -12.422 7.841 6.614 1.00 77.75 167 SER A C 1
ATOM 1316 O O . SER A 1 167 ? -11.776 7.016 5.964 1.00 77.75 167 SER A O 1
ATOM 1318 N N . ASP A 1 168 ? -13.622 7.581 7.116 1.00 68.62 168 ASP A N 1
ATOM 1319 C CA . ASP A 1 168 ? -14.459 6.446 6.751 1.00 68.62 168 ASP A CA 1
ATOM 1320 C C . ASP A 1 168 ? -15.643 6.966 5.934 1.00 68.62 168 ASP A C 1
ATOM 1322 O O . ASP A 1 168 ? -16.470 7.683 6.491 1.00 68.62 168 ASP A O 1
ATOM 1326 N N . THR A 1 169 ? -15.657 6.727 4.614 1.00 59.62 169 THR A N 1
ATOM 1327 C CA . THR A 1 169 ? -16.815 6.680 3.678 1.00 59.62 169 THR A CA 1
ATOM 1328 C C . THR A 1 169 ? -16.351 6.726 2.218 1.00 59.62 169 THR A C 1
ATOM 1330 O O . THR A 1 169 ? -15.214 7.084 1.957 1.00 59.62 169 THR A O 1
ATOM 1333 N N . CYS A 1 170 ? -17.217 6.344 1.263 1.00 51.31 170 CYS A N 1
ATOM 1334 C CA . CYS A 1 170 ? -16.905 6.183 -0.171 1.00 51.31 170 CYS A CA 1
ATOM 1335 C C . CYS A 1 170 ? -17.548 7.240 -1.095 1.00 51.31 170 CYS A C 1
ATOM 1337 O O . CYS A 1 170 ? -17.518 7.094 -2.318 1.00 51.31 170 CYS A O 1
ATOM 1339 N N . GLN A 1 171 ? -18.216 8.276 -0.573 1.00 51.41 171 GLN A N 1
ATOM 1340 C CA . GLN A 1 171 ? -18.916 9.210 -1.458 1.00 51.41 171 GLN A CA 1
ATOM 1341 C C . GLN A 1 171 ? -17.933 10.268 -1.964 1.00 51.41 171 GLN A C 1
ATOM 1343 O O . GLN A 1 171 ? -17.558 11.166 -1.227 1.00 51.41 171 GLN A O 1
ATOM 1348 N N . ALA A 1 172 ? -17.490 10.199 -3.220 1.00 48.88 172 ALA A N 1
ATOM 1349 C CA . ALA A 1 172 ? -16.748 11.317 -3.803 1.00 48.88 172 ALA A CA 1
ATOM 1350 C C . ALA A 1 172 ? -17.626 12.580 -3.772 1.00 48.88 172 ALA A C 1
ATOM 1352 O O . ALA A 1 172 ? -18.830 12.512 -4.043 1.00 48.88 172 ALA A O 1
ATOM 1353 N N . ARG A 1 173 ? -17.038 13.745 -3.466 1.00 53.31 173 ARG A N 1
ATOM 1354 C CA . ARG A 1 173 ? -17.762 15.015 -3.600 1.00 53.31 173 ARG A CA 1
ATOM 1355 C C . ARG A 1 173 ? -18.216 15.153 -5.056 1.00 53.31 173 ARG A C 1
ATOM 1357 O O . ARG A 1 173 ? -17.384 15.206 -5.956 1.00 53.31 173 ARG A O 1
ATOM 1364 N N . SER A 1 174 ? -19.528 15.182 -5.278 1.00 55.78 174 SER A N 1
ATOM 1365 C CA . SER A 1 174 ? -20.128 15.259 -6.609 1.00 55.78 174 SER A CA 1
ATOM 1366 C C . SER A 1 174 ? -21.024 16.484 -6.715 1.00 55.78 174 SER A C 1
ATOM 1368 O O . SER A 1 174 ? -21.958 16.648 -5.939 1.00 55.78 174 SER A O 1
ATOM 1370 N N . ASP A 1 175 ? -20.798 17.307 -7.736 1.00 57.75 175 ASP A N 1
ATOM 1371 C CA . ASP A 1 175 ? -21.716 18.399 -8.091 1.00 57.75 175 ASP A CA 1
ATOM 1372 C C . ASP A 1 175 ? -22.953 17.887 -8.857 1.00 57.75 175 ASP A C 1
ATOM 1374 O O . ASP A 1 175 ? -23.899 18.632 -9.116 1.00 57.75 175 ASP A O 1
ATOM 1378 N N . LYS A 1 176 ? -22.952 16.605 -9.247 1.00 51.59 176 LYS A N 1
ATOM 1379 C CA . LYS A 1 176 ? -24.072 15.920 -9.899 1.00 51.59 176 LYS A CA 1
ATOM 1380 C C . LYS A 1 176 ? -24.826 15.115 -8.850 1.00 51.59 176 LYS A C 1
ATOM 1382 O O . LYS A 1 176 ? -24.251 14.208 -8.249 1.00 51.59 176 LYS A O 1
ATOM 1387 N N . THR A 1 177 ? -26.098 15.437 -8.649 1.00 53.78 177 THR A N 1
ATOM 1388 C CA . THR A 1 177 ? -26.960 14.741 -7.693 1.00 53.78 177 THR A CA 1
ATOM 1389 C C . THR A 1 177 ? -27.994 13.917 -8.462 1.00 53.78 177 THR A C 1
ATOM 1391 O O . THR A 1 177 ? -28.651 14.407 -9.376 1.00 53.78 177 THR A O 1
ATOM 1394 N N . ASP A 1 178 ? -28.114 12.640 -8.118 1.00 60.09 178 ASP A N 1
ATOM 1395 C CA . ASP A 1 178 ? -29.221 11.752 -8.499 1.00 60.09 178 ASP A CA 1
ATOM 1396 C C . ASP A 1 178 ? -30.373 11.812 -7.471 1.00 60.09 178 ASP A C 1
ATOM 1398 O O . ASP A 1 178 ? -31.343 11.067 -7.572 1.00 60.09 178 ASP A O 1
ATOM 1402 N N . GLY A 1 179 ? -30.258 12.702 -6.475 1.00 56.88 179 GLY A N 1
ATOM 1403 C CA . GLY A 1 179 ? -31.141 12.805 -5.312 1.00 56.88 179 GLY A CA 1
ATOM 1404 C C . GLY A 1 179 ? -30.601 12.145 -4.035 1.00 56.88 179 GLY A C 1
ATOM 1405 O O . GLY A 1 179 ? -31.093 12.476 -2.960 1.00 56.88 179 GLY A O 1
ATOM 1406 N N . ASN A 1 180 ? -29.563 11.300 -4.114 1.00 52.34 180 ASN A N 1
ATOM 1407 C CA . ASN A 1 180 ? -28.980 10.586 -2.963 1.00 52.34 180 ASN A CA 1
ATOM 1408 C C . ASN A 1 180 ? -27.733 11.272 -2.365 1.00 52.34 180 ASN A C 1
ATOM 1410 O O . ASN A 1 180 ? -27.201 10.828 -1.348 1.00 52.34 180 ASN A O 1
ATOM 1414 N N . TYR A 1 181 ? -27.245 12.346 -2.993 1.00 51.50 181 TYR A N 1
ATOM 1415 C CA . TYR A 1 181 ? -26.097 13.130 -2.528 1.00 51.50 181 TYR A CA 1
ATOM 1416 C C . TYR A 1 181 ? -26.551 14.449 -1.899 1.00 51.50 181 TYR A C 1
ATOM 1418 O O . TYR A 1 181 ? -27.140 15.297 -2.574 1.00 51.50 181 TYR A O 1
ATOM 1426 N N . ASN A 1 182 ? -26.242 14.646 -0.618 1.00 58.53 182 ASN A N 1
ATOM 1427 C CA . ASN A 1 182 ? -26.462 15.896 0.096 1.00 58.53 182 ASN A CA 1
ATOM 1428 C C . ASN A 1 182 ? -25.127 16.411 0.635 1.00 58.53 182 ASN A C 1
ATOM 1430 O O . ASN A 1 182 ? -24.575 15.837 1.560 1.00 58.53 182 ASN A O 1
ATOM 1434 N N . THR A 1 183 ? -24.628 17.532 0.127 1.00 56.97 183 THR A N 1
ATOM 1435 C CA . THR A 1 183 ? -23.323 18.104 0.511 1.00 56.97 183 THR A CA 1
ATOM 1436 C C . THR A 1 183 ? -23.120 18.356 2.013 1.00 56.97 183 THR A C 1
ATOM 1438 O O . THR A 1 183 ? -21.975 18.515 2.431 1.00 56.97 183 THR A O 1
ATOM 1441 N N . LEU A 1 184 ? -24.191 18.410 2.816 1.00 50.75 184 LEU A N 1
ATOM 1442 C CA . LEU A 1 184 ? -24.152 18.603 4.271 1.00 50.75 184 LEU A CA 1
ATOM 1443 C C . LEU A 1 184 ? -24.299 17.301 5.077 1.00 50.75 184 LEU A C 1
ATOM 1445 O O . LEU A 1 184 ? -23.917 17.275 6.244 1.00 50.75 184 LEU A O 1
ATOM 1449 N N . HIS A 1 185 ? -24.882 16.250 4.494 1.00 46.56 185 HIS A N 1
ATOM 1450 C CA . HIS A 1 185 ? -25.238 15.007 5.202 1.00 46.56 185 HIS A CA 1
ATOM 1451 C C . HIS A 1 185 ? -24.618 13.743 4.596 1.00 46.56 185 HIS A C 1
ATOM 1453 O O . HIS A 1 185 ? -24.556 12.709 5.254 1.00 46.56 185 HIS A O 1
ATOM 1459 N N . SER A 1 186 ? -24.157 13.820 3.352 1.00 49.78 186 SER A N 1
ATOM 1460 C CA . SER A 1 186 ? -23.380 12.787 2.686 1.00 49.78 186 SER A CA 1
ATOM 1461 C C . SER A 1 186 ? -21.972 12.777 3.246 1.00 49.78 186 SER A C 1
ATOM 1463 O O . SER A 1 186 ? -21.242 13.764 3.136 1.00 49.78 186 SER A O 1
ATOM 1465 N N . TYR A 1 187 ? -21.586 11.644 3.817 1.00 55.94 187 TYR A N 1
ATOM 1466 C CA . TYR A 1 187 ? -20.220 11.423 4.246 1.00 55.94 187 TYR A CA 1
ATOM 1467 C C . TYR A 1 187 ? -19.336 11.196 3.020 1.00 55.94 187 TYR A C 1
ATOM 1469 O O . TYR A 1 187 ? -19.532 10.250 2.254 1.00 55.94 187 TYR A O 1
ATOM 1477 N N . VAL A 1 188 ? -18.411 12.128 2.815 1.00 57.72 188 VAL A N 1
ATOM 1478 C CA . VAL A 1 188 ? -17.484 12.143 1.689 1.00 57.72 188 VAL A CA 1
ATOM 1479 C C . VAL A 1 188 ? -16.112 11.696 2.169 1.00 57.72 188 VAL A C 1
ATOM 1481 O O . VAL A 1 188 ? -15.645 12.212 3.185 1.00 57.72 188 VAL A O 1
ATOM 1484 N N . TYR A 1 189 ? -15.450 10.805 1.419 1.00 60.53 189 TYR A N 1
ATOM 1485 C CA . TYR A 1 189 ? -14.036 10.516 1.665 1.00 60.53 189 TYR A CA 1
ATOM 1486 C C . TYR A 1 189 ? -13.223 11.794 1.469 1.00 60.53 189 TYR A C 1
ATOM 1488 O O . TYR A 1 189 ? -13.179 12.347 0.365 1.00 60.53 189 TYR A O 1
ATOM 1496 N N . ASP A 1 190 ? -12.568 12.247 2.528 1.00 67.19 190 ASP A N 1
ATOM 1497 C CA . ASP A 1 190 ? -11.663 13.386 2.479 1.00 67.19 190 ASP A CA 1
ATOM 1498 C C . ASP A 1 190 ? -10.488 13.126 3.422 1.00 67.19 190 ASP A C 1
ATOM 1500 O O . ASP A 1 190 ? -10.596 13.226 4.645 1.00 67.19 190 ASP A O 1
ATOM 1504 N N . ASP A 1 191 ? -9.344 12.785 2.835 1.00 66.25 191 ASP A N 1
ATOM 1505 C CA . ASP A 1 191 ? -8.075 12.576 3.531 1.00 66.25 191 ASP A CA 1
ATOM 1506 C C . ASP A 1 191 ? -7.597 13.843 4.260 1.00 66.25 191 ASP A C 1
ATOM 1508 O O . ASP A 1 191 ? -6.854 13.774 5.243 1.00 66.25 191 ASP A O 1
ATOM 1512 N N . THR A 1 192 ? -8.071 15.014 3.833 1.00 73.06 192 THR A N 1
ATOM 1513 C CA . THR A 1 192 ? -7.772 16.298 4.468 1.00 73.06 192 THR A CA 1
ATOM 1514 C C . THR A 1 192 ? -8.759 16.671 5.577 1.00 73.06 192 THR A C 1
ATOM 1516 O O . THR A 1 192 ? -8.452 17.556 6.382 1.00 73.06 192 THR A O 1
ATOM 1519 N N . ALA A 1 193 ? -9.896 15.976 5.667 1.00 76.94 193 ALA A N 1
ATOM 1520 C CA . ALA A 1 193 ? -10.941 16.180 6.667 1.00 76.94 193 ALA A CA 1
ATOM 1521 C C . ALA A 1 193 ? -11.385 14.832 7.283 1.00 76.94 193 ALA A C 1
ATOM 1523 O O . ALA A 1 193 ? -12.479 14.341 6.989 1.00 76.94 193 ALA A O 1
ATOM 1524 N N . PRO A 1 194 ? -10.550 14.220 8.148 1.00 82.88 194 PRO A N 1
ATOM 1525 C CA . PRO A 1 194 ? -10.876 12.950 8.793 1.00 82.88 194 PRO A CA 1
ATOM 1526 C C . PRO A 1 194 ? -12.146 13.067 9.644 1.00 82.88 194 PRO A C 1
ATOM 1528 O O . PRO A 1 194 ? -12.377 14.099 10.274 1.00 82.88 194 PRO A O 1
ATOM 1531 N N . ASN A 1 195 ? -12.948 12.000 9.690 1.00 79.06 195 ASN A N 1
ATOM 1532 C CA . ASN A 1 195 ? -14.177 11.914 10.488 1.00 79.06 195 ASN A CA 1
ATOM 1533 C C . ASN A 1 195 ? -14.068 10.905 11.645 1.00 79.06 195 ASN A C 1
ATOM 1535 O O . ASN A 1 195 ? -14.843 11.002 12.594 1.00 79.06 195 ASN A O 1
ATOM 1539 N N . ILE A 1 196 ? -13.075 10.014 11.630 1.00 85.88 196 ILE A N 1
ATOM 1540 C CA . ILE A 1 196 ? -12.743 9.127 12.745 1.00 85.88 196 ILE A CA 1
ATOM 1541 C C . ILE A 1 196 ? -11.469 9.626 13.417 1.00 85.88 196 ILE A C 1
ATOM 1543 O O . ILE A 1 196 ? -10.470 9.896 12.752 1.00 85.88 196 ILE A O 1
ATOM 1547 N N . GLY A 1 197 ? -11.511 9.746 14.742 1.00 93.25 197 GLY A N 1
ATOM 1548 C CA . GLY A 1 197 ? -10.369 10.084 15.579 1.00 93.25 197 GLY A CA 1
ATOM 1549 C C . GLY A 1 197 ? -10.326 9.167 16.792 1.00 93.25 197 GLY A C 1
ATOM 1550 O O . GLY A 1 197 ? -11.353 8.944 17.431 1.00 93.25 197 GLY A O 1
ATOM 1551 N N . VAL A 1 198 ? -9.152 8.634 17.119 1.00 96.00 198 VAL A N 1
ATOM 1552 C CA . VAL A 1 198 ? -8.966 7.745 18.273 1.00 96.00 198 VAL A CA 1
ATOM 1553 C C . VAL A 1 198 ? -7.676 8.063 19.020 1.00 96.00 198 VAL A C 1
ATOM 1555 O O . VAL A 1 198 ? -6.665 8.434 18.422 1.00 96.00 198 VAL A O 1
ATOM 1558 N N . GLY A 1 199 ? -7.715 7.919 20.340 1.00 97.06 199 GLY A N 1
ATOM 1559 C CA . GLY A 1 199 ? -6.564 7.984 21.231 1.00 97.06 199 GLY A CA 1
ATOM 1560 C C . GLY A 1 199 ? -6.312 6.621 21.864 1.00 97.06 199 GLY A C 1
ATOM 1561 O O . GLY A 1 199 ? -7.239 5.978 22.353 1.00 97.06 199 GLY A O 1
ATOM 1562 N N . VAL A 1 200 ? -5.055 6.184 21.861 1.00 97.19 200 VAL A N 1
ATOM 1563 C CA . VAL A 1 200 ? -4.619 4.906 22.429 1.00 97.19 200 VAL A CA 1
ATOM 1564 C C . VAL A 1 200 ? -3.481 5.147 23.413 1.00 97.19 200 VAL A C 1
ATOM 1566 O O . VAL A 1 200 ? -2.467 5.764 23.080 1.00 97.19 200 VAL A O 1
ATOM 1569 N N . GLN A 1 201 ? -3.637 4.628 24.627 1.00 97.06 201 GLN A N 1
ATOM 1570 C CA . GLN A 1 201 ? -2.599 4.572 25.650 1.00 97.06 201 GLN A CA 1
ATOM 1571 C C . GLN A 1 201 ? -2.083 3.134 25.749 1.00 97.06 201 GLN A C 1
ATOM 1573 O O . GLN A 1 201 ? -2.767 2.260 26.282 1.00 97.06 201 GLN A O 1
ATOM 1578 N N . CYS A 1 202 ? -0.875 2.895 25.241 1.00 96.19 202 CYS A N 1
ATOM 1579 C CA . CYS A 1 202 ? -0.178 1.616 25.399 1.00 96.19 202 CYS A CA 1
ATOM 1580 C C . CYS A 1 202 ? 0.534 1.555 26.760 1.00 96.19 202 CYS A C 1
ATOM 1582 O O . CYS A 1 202 ? 0.792 2.600 27.369 1.00 96.19 202 CYS A O 1
ATOM 1584 N N . HIS A 1 203 ? 0.926 0.354 27.198 1.00 94.56 203 HIS A N 1
ATOM 1585 C CA . HIS A 1 203 ? 1.660 0.181 28.458 1.00 94.56 203 HIS A CA 1
ATOM 1586 C C . HIS A 1 203 ? 3.112 0.657 28.340 1.00 94.56 203 HIS A C 1
ATOM 1588 O O . HIS A 1 203 ? 3.736 1.071 29.320 1.00 94.56 203 HIS A O 1
ATOM 1594 N N . SER A 1 204 ? 3.677 0.592 27.131 1.00 95.50 204 SER A N 1
ATOM 1595 C CA . SER A 1 204 ? 5.057 0.985 26.864 1.00 95.50 204 SER A CA 1
ATOM 1596 C C . SER A 1 204 ? 5.208 1.775 25.565 1.00 95.50 204 SER A C 1
ATOM 1598 O O . SER A 1 204 ? 4.393 1.702 24.646 1.00 95.50 204 SER A O 1
ATOM 1600 N N . HIS A 1 205 ? 6.301 2.536 25.474 1.00 95.31 205 HIS A N 1
ATOM 1601 C CA . HIS A 1 205 ? 6.676 3.235 24.244 1.00 95.31 205 HIS A CA 1
ATOM 1602 C C . HIS A 1 205 ? 7.078 2.269 23.116 1.00 95.31 205 HIS A C 1
ATOM 1604 O O . HIS A 1 205 ? 6.999 2.646 21.950 1.00 95.31 205 HIS A O 1
ATOM 1610 N N . GLN A 1 206 ? 7.505 1.045 23.456 1.00 95.56 206 GLN A N 1
ATOM 1611 C CA . GLN A 1 206 ? 7.819 -0.002 22.484 1.00 95.56 206 GLN A CA 1
ATOM 1612 C C . GLN A 1 206 ? 6.539 -0.513 21.818 1.00 95.56 206 GLN A C 1
ATOM 1614 O O . GLN A 1 206 ? 6.449 -0.477 20.598 1.00 95.56 206 GLN A O 1
ATOM 1619 N N . GLU A 1 207 ? 5.517 -0.865 22.605 1.00 95.81 207 GLU A N 1
ATOM 1620 C CA . GLU A 1 207 ? 4.203 -1.279 22.087 1.00 95.81 207 GLU A CA 1
ATOM 1621 C C . GLU A 1 207 ? 3.559 -0.195 21.220 1.00 95.81 207 GLU A C 1
ATOM 1623 O O . GLU A 1 207 ? 3.006 -0.489 20.165 1.00 95.81 207 GLU A O 1
ATOM 1628 N N . ALA A 1 208 ? 3.675 1.072 21.628 1.00 96.31 208 ALA A N 1
ATOM 1629 C CA . ALA A 1 208 ? 3.205 2.198 20.827 1.00 96.31 208 ALA A CA 1
ATOM 1630 C C . ALA A 1 208 ? 3.952 2.318 19.484 1.00 96.31 208 ALA A C 1
ATOM 1632 O O . ALA A 1 208 ? 3.357 2.703 18.478 1.00 96.31 208 ALA A O 1
ATOM 1633 N N . GLY A 1 209 ? 5.248 1.987 19.455 1.00 95.88 209 GLY A N 1
ATOM 1634 C CA . GLY A 1 209 ? 6.041 1.910 18.228 1.00 95.88 209 GLY A CA 1
ATOM 1635 C C . GLY A 1 209 ? 5.650 0.725 17.340 1.00 95.88 209 GLY A C 1
ATOM 1636 O O . GLY A 1 209 ? 5.532 0.887 16.127 1.00 95.88 209 GLY A O 1
ATOM 1637 N N . ASP A 1 210 ? 5.389 -0.440 17.932 1.00 95.69 210 ASP A N 1
ATOM 1638 C CA . ASP A 1 210 ? 4.939 -1.634 17.210 1.00 95.69 210 ASP A CA 1
ATOM 1639 C C . ASP A 1 210 ? 3.529 -1.436 16.628 1.00 95.69 210 ASP A C 1
ATOM 1641 O O . ASP A 1 210 ? 3.258 -1.834 15.495 1.00 95.69 210 ASP A O 1
ATOM 1645 N N . PHE A 1 211 ? 2.655 -0.739 17.356 1.00 95.88 211 PHE A N 1
ATOM 1646 C CA . PHE A 1 211 ? 1.341 -0.324 16.872 1.00 95.88 211 PHE A CA 1
ATOM 1647 C C . PHE A 1 211 ? 1.445 0.678 15.718 1.00 95.88 211 PHE A C 1
ATOM 1649 O O . PHE A 1 211 ? 0.794 0.497 14.690 1.00 95.88 211 PHE A O 1
ATOM 1656 N N . GLU A 1 212 ? 2.302 1.700 15.840 1.00 95.31 212 GLU A N 1
ATOM 1657 C CA . GLU A 1 212 ? 2.569 2.640 14.745 1.00 95.31 212 GLU A CA 1
ATOM 1658 C C . GLU A 1 212 ? 3.044 1.908 13.486 1.00 95.31 212 GLU A C 1
ATOM 1660 O O . GLU A 1 212 ? 2.578 2.197 12.383 1.00 95.31 212 GLU A O 1
ATOM 1665 N N . LYS A 1 213 ? 3.918 0.914 13.654 1.00 94.38 213 LYS A N 1
ATOM 1666 C CA . LYS A 1 213 ? 4.387 0.066 12.562 1.00 94.38 213 LYS A CA 1
ATOM 1667 C C . LYS A 1 213 ? 3.257 -0.757 11.940 1.00 94.38 213 LYS A C 1
ATOM 1669 O O . LYS A 1 213 ? 3.142 -0.785 10.722 1.00 94.38 213 LYS A O 1
ATOM 1674 N N . ALA A 1 214 ? 2.401 -1.385 12.745 1.00 94.38 214 ALA A N 1
ATOM 1675 C CA . ALA A 1 214 ? 1.269 -2.171 12.247 1.00 94.38 214 ALA A CA 1
ATOM 1676 C C . ALA A 1 214 ? 0.241 -1.328 11.472 1.00 94.38 214 ALA A C 1
ATOM 1678 O O . ALA A 1 214 ? -0.405 -1.827 10.553 1.00 94.38 214 ALA A O 1
ATOM 1679 N N . VAL A 1 215 ? 0.099 -0.047 11.821 1.00 93.38 215 VAL A N 1
ATOM 1680 C CA . VAL A 1 215 ? -0.749 0.907 11.092 1.00 93.38 215 VAL A CA 1
ATOM 1681 C C . VAL A 1 215 ? -0.098 1.314 9.770 1.00 93.38 215 VAL A C 1
ATOM 1683 O O . VAL A 1 215 ? -0.784 1.358 8.752 1.00 93.38 215 VAL A O 1
ATOM 1686 N N . LEU A 1 216 ? 1.210 1.587 9.779 1.00 92.75 216 LEU A N 1
ATOM 1687 C CA . LEU A 1 216 ? 1.937 2.140 8.634 1.00 92.75 216 LEU A CA 1
ATOM 1688 C C . LEU A 1 216 ? 2.540 1.093 7.681 1.00 92.75 216 LEU A C 1
ATOM 1690 O O . LEU A 1 216 ? 3.040 1.459 6.626 1.00 92.75 216 LEU A O 1
ATOM 1694 N N . GLU A 1 217 ? 2.550 -0.193 8.011 1.00 92.50 217 GLU A N 1
ATOM 1695 C CA . GLU A 1 217 ? 3.143 -1.228 7.157 1.00 92.50 217 GLU A CA 1
ATOM 1696 C C . GLU A 1 217 ? 2.103 -2.261 6.703 1.00 92.50 217 GLU A C 1
ATOM 1698 O O . GLU A 1 217 ? 1.028 -2.415 7.290 1.00 92.50 217 GLU A O 1
ATOM 1703 N N . MET A 1 218 ? 2.415 -2.980 5.623 1.00 87.75 218 MET A N 1
ATOM 1704 C CA . MET A 1 218 ? 1.650 -4.162 5.215 1.00 87.75 218 MET A CA 1
ATOM 1705 C C . MET A 1 218 ? 2.021 -5.365 6.087 1.00 87.75 218 MET A C 1
ATOM 1707 O O . MET A 1 218 ? 3.148 -5.449 6.577 1.00 87.75 218 MET A O 1
ATOM 1711 N N . ASN A 1 219 ? 1.121 -6.348 6.205 1.00 86.31 219 ASN A N 1
ATOM 1712 C CA . ASN A 1 219 ? 1.402 -7.630 6.865 1.00 86.31 219 ASN A CA 1
ATOM 1713 C C . ASN A 1 219 ? 2.276 -8.562 5.998 1.00 86.31 219 ASN A C 1
ATOM 1715 O O . ASN A 1 219 ? 1.945 -9.715 5.732 1.00 86.31 219 ASN A O 1
ATOM 1719 N N . LEU A 1 220 ? 3.383 -8.031 5.485 1.00 85.56 220 LEU A N 1
ATOM 1720 C CA . LEU A 1 220 ? 4.319 -8.705 4.598 1.00 85.56 220 LEU A CA 1
ATOM 1721 C C . LEU A 1 220 ? 5.740 -8.274 4.949 1.00 85.56 220 LEU A C 1
ATOM 1723 O O . LEU A 1 220 ? 5.976 -7.231 5.555 1.00 85.56 220 LEU A O 1
ATOM 1727 N N . ARG A 1 221 ? 6.726 -9.065 4.528 1.00 88.94 221 ARG A N 1
ATOM 1728 C CA . ARG A 1 221 ? 8.124 -8.649 4.631 1.00 88.94 221 ARG A CA 1
ATOM 1729 C C . ARG A 1 221 ? 8.456 -7.690 3.480 1.00 88.94 221 ARG A C 1
ATOM 1731 O O . ARG A 1 221 ? 8.270 -8.087 2.328 1.00 88.94 221 ARG A O 1
ATOM 1738 N N . PRO A 1 222 ? 8.985 -6.483 3.753 1.00 92.50 222 PRO A N 1
ATOM 1739 C CA . PRO A 1 222 ? 9.420 -5.590 2.691 1.00 92.50 222 PRO A CA 1
ATOM 1740 C C . PRO A 1 222 ? 10.628 -6.187 1.964 1.00 92.50 222 PRO A C 1
ATOM 1742 O O . PRO A 1 222 ? 11.545 -6.740 2.576 1.00 92.50 222 PRO A O 1
ATOM 1745 N N . GLU A 1 223 ? 10.615 -6.074 0.644 1.00 91.44 223 GLU A N 1
ATOM 1746 C CA . GLU A 1 223 ? 11.719 -6.454 -0.237 1.00 91.44 223 GLU A CA 1
ATOM 1747 C C . GLU A 1 223 ? 12.762 -5.342 -0.323 1.00 91.44 223 GLU A C 1
ATOM 1749 O O . GLU A 1 223 ? 13.963 -5.601 -0.384 1.00 91.44 223 GLU A O 1
ATOM 1754 N N . PHE A 1 224 ? 12.295 -4.097 -0.297 1.00 94.19 224 PHE A N 1
ATOM 1755 C CA . PHE A 1 224 ? 13.133 -2.914 -0.334 1.00 94.19 224 PHE A CA 1
ATOM 1756 C C . PHE A 1 224 ? 12.575 -1.849 0.602 1.00 94.19 224 PHE A C 1
ATOM 1758 O O . PHE A 1 224 ? 11.365 -1.725 0.782 1.00 94.19 224 PHE A O 1
ATOM 1765 N N . SER A 1 225 ? 13.479 -1.077 1.189 1.00 96.00 225 SER A N 1
ATOM 1766 C CA . SER A 1 225 ? 13.159 0.054 2.047 1.00 96.00 225 SER A CA 1
ATOM 1767 C C . SER A 1 225 ? 14.111 1.194 1.741 1.00 96.00 225 SER A C 1
ATOM 1769 O O . SER A 1 225 ? 15.322 0.971 1.653 1.00 96.00 225 SER A O 1
ATOM 1771 N N . TRP A 1 226 ? 13.593 2.414 1.665 1.00 95.75 226 TRP A N 1
ATOM 1772 C CA . TRP A 1 226 ? 14.422 3.612 1.634 1.00 95.75 226 TRP A CA 1
ATOM 1773 C C . TRP A 1 226 ? 13.989 4.576 2.730 1.00 95.75 226 TRP A C 1
ATOM 1775 O O . TRP A 1 226 ? 12.816 4.676 3.082 1.00 95.75 226 TRP A O 1
ATOM 1785 N N . SER A 1 227 ? 14.965 5.286 3.286 1.00 94.88 227 SER A N 1
ATOM 1786 C CA . SER A 1 227 ? 14.739 6.303 4.304 1.00 94.88 227 SER A CA 1
ATOM 1787 C C . SER A 1 227 ? 15.727 7.436 4.091 1.00 94.88 227 SER A C 1
ATOM 1789 O O . SER A 1 227 ? 16.922 7.296 4.353 1.00 94.88 227 SER A O 1
ATOM 1791 N N . GLN A 1 228 ? 15.229 8.551 3.573 1.00 92.00 228 GLN A N 1
ATOM 1792 C CA . GLN A 1 228 ? 15.977 9.765 3.275 1.00 92.00 228 GLN A CA 1
ATOM 1793 C C . GLN A 1 228 ? 15.204 10.973 3.825 1.00 92.00 228 GLN A C 1
ATOM 1795 O O . GLN A 1 228 ? 13.992 10.883 4.011 1.00 92.00 228 GLN A O 1
ATOM 1800 N N . PRO A 1 229 ? 15.859 12.123 4.068 1.00 86.00 229 PRO A N 1
ATOM 1801 C CA . PRO A 1 229 ? 15.184 13.296 4.630 1.00 86.00 229 PRO A CA 1
ATOM 1802 C C . PRO A 1 229 ? 13.972 13.785 3.824 1.00 86.00 229 PRO A C 1
ATOM 1804 O O . PRO A 1 229 ? 13.031 14.313 4.406 1.00 86.00 229 PRO A O 1
ATOM 1807 N N . SER A 1 230 ? 13.999 13.622 2.498 1.00 81.19 230 SER A N 1
ATOM 1808 C CA . SER A 1 230 ? 12.930 14.053 1.590 1.00 81.19 230 SER A CA 1
ATOM 1809 C C . SER A 1 230 ? 11.898 12.969 1.277 1.00 81.19 230 SER A C 1
ATOM 1811 O O . SER A 1 230 ? 10.833 13.287 0.763 1.00 81.19 230 SER A O 1
ATOM 1813 N N . SER A 1 231 ? 12.209 11.695 1.531 1.00 90.00 231 SER A N 1
ATOM 1814 C CA . SER A 1 231 ? 11.413 10.573 1.037 1.00 90.00 231 SER A CA 1
ATOM 1815 C C . SER A 1 231 ? 11.748 9.294 1.789 1.00 90.00 231 SER A C 1
ATOM 1817 O O . SER A 1 231 ? 12.916 8.966 2.012 1.00 90.00 231 SER A O 1
ATOM 1819 N N . SER A 1 232 ? 10.722 8.542 2.161 1.00 95.06 232 SER A N 1
ATOM 1820 C CA . SER A 1 232 ? 10.883 7.216 2.749 1.00 95.06 232 SER A CA 1
ATOM 1821 C C . SER A 1 232 ? 9.728 6.321 2.338 1.00 95.06 232 SER A C 1
ATOM 1823 O O . SER A 1 232 ? 8.646 6.813 2.020 1.00 95.06 232 SER A O 1
ATOM 1825 N N . GLY A 1 233 ? 9.956 5.015 2.335 1.00 96.44 233 GLY A N 1
ATOM 1826 C CA . GLY A 1 233 ? 8.942 4.071 1.904 1.00 96.44 233 GLY A CA 1
ATOM 1827 C C . GLY A 1 233 ? 9.437 2.639 1.838 1.00 96.44 233 GLY A C 1
ATOM 1828 O O . GLY A 1 233 ? 10.598 2.339 2.144 1.00 96.44 233 GLY A O 1
ATOM 1829 N N . LEU A 1 234 ? 8.519 1.756 1.459 1.00 96.12 234 LEU A N 1
ATOM 1830 C CA . LEU A 1 234 ? 8.702 0.309 1.435 1.00 96.12 234 LEU A CA 1
ATOM 1831 C C . LEU A 1 234 ? 8.130 -0.272 0.143 1.00 96.12 234 LEU A C 1
ATOM 1833 O O . LEU A 1 234 ? 7.076 0.155 -0.320 1.00 96.12 234 LEU A O 1
ATOM 1837 N N . THR A 1 235 ? 8.800 -1.283 -0.401 1.00 94.06 235 THR A N 1
ATOM 1838 C CA . THR A 1 235 ? 8.307 -2.083 -1.528 1.00 94.06 235 THR A CA 1
ATOM 1839 C C . THR A 1 235 ? 8.054 -3.511 -1.064 1.00 94.06 235 THR A C 1
ATOM 1841 O O . THR A 1 235 ? 8.894 -4.098 -0.376 1.00 94.06 235 THR A O 1
ATOM 1844 N N . TYR A 1 236 ? 6.938 -4.097 -1.487 1.00 90.62 236 TYR A N 1
ATOM 1845 C CA . TYR A 1 236 ? 6.566 -5.477 -1.191 1.00 90.62 236 TYR A CA 1
ATOM 1846 C C . TYR A 1 236 ? 6.272 -6.261 -2.465 1.00 90.62 236 TYR A C 1
ATOM 1848 O O . TYR A 1 236 ? 5.672 -5.751 -3.416 1.00 90.62 236 TYR A O 1
ATOM 1856 N N . ASN A 1 237 ? 6.638 -7.540 -2.433 1.00 85.56 237 ASN A N 1
ATOM 1857 C CA . ASN A 1 237 ? 6.138 -8.531 -3.373 1.00 85.56 237 ASN A CA 1
ATOM 1858 C C . ASN A 1 237 ? 4.735 -8.950 -2.962 1.00 85.56 237 ASN A C 1
ATOM 1860 O O . ASN A 1 237 ? 4.532 -9.390 -1.830 1.00 85.56 237 ASN A O 1
ATOM 1864 N N . VAL A 1 238 ? 3.792 -8.852 -3.893 1.00 78.44 238 VAL A N 1
ATOM 1865 C CA . VAL A 1 238 ? 2.405 -9.220 -3.648 1.00 78.44 238 VAL A CA 1
ATOM 1866 C C . VAL A 1 238 ? 1.958 -10.247 -4.679 1.00 78.44 238 VAL A C 1
ATOM 1868 O O . VAL A 1 238 ? 2.155 -10.075 -5.885 1.00 78.44 238 VAL A O 1
ATOM 1871 N N . VAL A 1 239 ? 1.404 -11.349 -4.177 1.00 71.75 239 VAL A N 1
ATOM 1872 C CA . VAL A 1 239 ? 0.926 -12.477 -4.975 1.00 71.75 239 VAL A CA 1
ATOM 1873 C C . VAL A 1 239 ? -0.546 -12.678 -4.656 1.00 71.75 239 VAL A C 1
ATOM 1875 O O . VAL A 1 239 ? -0.894 -12.920 -3.501 1.00 71.75 239 VAL A O 1
ATOM 1878 N N . ASP A 1 240 ? -1.392 -12.582 -5.676 1.00 67.88 240 ASP A N 1
ATOM 1879 C CA . ASP A 1 240 ? -2.824 -12.824 -5.532 1.00 67.88 240 ASP A CA 1
ATOM 1880 C C . ASP A 1 240 ? -3.087 -14.322 -5.327 1.00 67.88 240 ASP A C 1
ATOM 1882 O O . ASP A 1 240 ? -2.689 -15.164 -6.141 1.00 67.88 240 ASP A O 1
ATOM 1886 N N . ALA A 1 241 ? -3.787 -14.668 -4.248 1.00 56.16 241 ALA A N 1
ATOM 1887 C CA . ALA A 1 241 ? -4.250 -16.025 -4.018 1.00 56.16 241 ALA A CA 1
ATOM 1888 C C . ALA A 1 241 ? -5.254 -16.423 -5.116 1.00 56.16 241 ALA A C 1
ATOM 1890 O O . ALA A 1 241 ? -6.241 -15.737 -5.372 1.00 56.16 241 ALA A O 1
ATOM 1891 N N . GLY A 1 242 ? -4.993 -17.548 -5.786 1.00 52.94 242 GLY A N 1
ATOM 1892 C CA . GLY A 1 242 ? -5.862 -18.082 -6.841 1.00 52.94 242 GLY A CA 1
ATOM 1893 C C . GLY A 1 242 ? -5.475 -17.697 -8.270 1.00 52.94 242 GLY A C 1
ATOM 1894 O O . GLY A 1 242 ? -6.102 -18.183 -9.209 1.00 52.94 242 GLY A O 1
ATOM 1895 N N . THR A 1 243 ? -4.419 -16.901 -8.476 1.00 52.50 243 THR A N 1
ATOM 1896 C CA . THR A 1 243 ? -3.857 -16.710 -9.819 1.00 52.50 243 THR A CA 1
ATOM 1897 C C . THR A 1 243 ? -2.357 -16.978 -9.817 1.00 52.50 243 THR A C 1
ATOM 1899 O O . THR A 1 243 ? -1.570 -16.234 -9.249 1.00 52.50 243 THR A O 1
ATOM 1902 N N . GLU A 1 244 ? -1.916 -18.020 -10.523 1.00 47.84 244 GLU A N 1
ATOM 1903 C CA . GLU A 1 244 ? -0.479 -18.298 -10.692 1.00 47.84 244 GLU A CA 1
ATOM 1904 C C . GLU A 1 244 ? 0.255 -17.180 -11.480 1.00 47.84 244 GLU A C 1
ATOM 1906 O O . GLU A 1 244 ? 1.468 -17.236 -11.658 1.00 47.84 244 GLU A O 1
ATOM 1911 N N . HIS A 1 245 ? -0.474 -16.185 -12.014 1.00 48.53 245 HIS A N 1
ATOM 1912 C CA . HIS A 1 245 ? -0.005 -15.298 -13.086 1.00 48.53 245 HIS A CA 1
ATOM 1913 C C . HIS A 1 245 ? -0.132 -13.791 -12.791 1.00 48.53 245 HIS A C 1
ATOM 1915 O O . HIS A 1 245 ? 0.409 -12.997 -13.569 1.00 48.53 245 HIS A O 1
ATOM 1921 N N . LYS A 1 246 ? -0.824 -13.360 -11.721 1.00 56.97 246 LYS A N 1
ATOM 1922 C CA . LYS A 1 246 ? -0.888 -11.936 -11.345 1.00 56.97 246 LYS A CA 1
ATOM 1923 C C . LYS A 1 246 ? 0.108 -11.663 -10.219 1.00 56.97 246 LYS A C 1
ATOM 1925 O O . LYS A 1 246 ? -0.102 -12.033 -9.071 1.00 56.97 246 LYS A O 1
ATOM 1930 N N . GLN A 1 247 ? 1.217 -11.027 -10.583 1.00 64.88 247 GLN A N 1
ATOM 1931 C CA . GLN A 1 247 ? 2.195 -10.489 -9.644 1.00 64.88 247 GLN A CA 1
ATOM 1932 C C . GLN A 1 247 ? 2.249 -8.979 -9.836 1.00 64.88 247 GLN A C 1
ATOM 1934 O O . GLN A 1 247 ? 2.392 -8.499 -10.966 1.00 64.88 247 GLN A O 1
ATOM 1939 N N . TYR A 1 248 ? 2.141 -8.240 -8.742 1.00 75.88 248 TYR A N 1
ATOM 1940 C CA . TYR A 1 248 ? 2.365 -6.803 -8.717 1.00 75.88 248 TYR A CA 1
ATOM 1941 C C . TYR A 1 248 ? 3.194 -6.430 -7.492 1.00 75.88 248 TYR A C 1
ATOM 1943 O O . TYR A 1 248 ? 3.374 -7.218 -6.561 1.00 75.88 248 TYR A O 1
ATOM 1951 N N . LYS A 1 249 ? 3.738 -5.217 -7.520 1.00 85.31 249 LYS A N 1
ATOM 1952 C CA . LYS A 1 249 ? 4.484 -4.650 -6.399 1.00 85.31 249 LYS A CA 1
ATOM 1953 C C . LYS A 1 249 ? 3.570 -3.710 -5.636 1.00 85.31 249 LYS A C 1
ATOM 1955 O O . LYS A 1 249 ? 2.864 -2.917 -6.255 1.00 85.31 249 LYS A O 1
ATOM 1960 N N . ALA A 1 250 ? 3.591 -3.787 -4.315 1.00 87.62 250 ALA A N 1
ATOM 1961 C CA . ALA A 1 250 ? 3.026 -2.737 -3.480 1.00 87.62 250 ALA A CA 1
ATOM 1962 C C . ALA A 1 250 ? 4.134 -1.773 -3.079 1.00 87.62 250 ALA A C 1
ATOM 1964 O O . ALA A 1 250 ? 5.212 -2.212 -2.679 1.00 87.62 250 ALA A O 1
ATOM 1965 N N . VAL A 1 251 ? 3.872 -0.477 -3.186 1.00 91.81 251 VAL A N 1
ATOM 1966 C CA . VAL A 1 251 ? 4.794 0.584 -2.791 1.00 91.81 251 VAL A CA 1
ATOM 1967 C C . VAL A 1 251 ? 4.090 1.473 -1.779 1.00 91.81 251 VAL A C 1
ATOM 1969 O O . VAL A 1 251 ? 3.105 2.123 -2.112 1.00 91.81 251 VAL A O 1
ATOM 1972 N N . LEU A 1 252 ? 4.610 1.502 -0.556 1.00 93.19 252 LEU A N 1
ATOM 1973 C CA . LEU A 1 252 ? 4.222 2.460 0.472 1.00 93.19 252 LEU A CA 1
ATOM 1974 C C . LEU A 1 252 ? 5.144 3.669 0.379 1.00 93.19 252 LEU A C 1
ATOM 1976 O O . LEU A 1 252 ? 6.365 3.511 0.430 1.00 93.19 252 LEU A O 1
ATOM 1980 N N . VAL A 1 253 ? 4.573 4.864 0.285 1.00 93.75 253 VAL A N 1
ATOM 1981 C CA . VAL A 1 253 ? 5.311 6.127 0.382 1.00 93.75 253 VAL A CA 1
ATOM 1982 C C . VAL A 1 253 ? 4.896 6.814 1.671 1.00 93.75 253 VAL A C 1
ATOM 1984 O O . VAL A 1 253 ? 3.723 7.110 1.868 1.00 93.75 253 VAL A O 1
ATOM 1987 N N . PHE A 1 254 ? 5.852 7.041 2.569 1.00 94.12 254 PHE A N 1
ATOM 1988 C CA . PHE A 1 254 ? 5.591 7.689 3.846 1.00 94.12 254 PHE A CA 1
ATOM 1989 C C . PHE A 1 254 ? 5.674 9.201 3.725 1.00 94.12 254 PHE A C 1
ATOM 1991 O O . PHE A 1 254 ? 6.638 9.762 3.197 1.00 94.12 254 PHE A O 1
ATOM 1998 N N . HIS A 1 255 ? 4.710 9.857 4.350 1.00 91.62 255 HIS A N 1
ATOM 1999 C CA . HIS A 1 255 ? 4.616 11.297 4.425 1.00 91.62 255 HIS A CA 1
ATOM 2000 C C . HIS A 1 255 ? 4.585 11.751 5.878 1.00 91.62 255 HIS A C 1
ATOM 2002 O O . HIS A 1 255 ? 4.078 11.070 6.769 1.00 91.62 255 HIS A O 1
ATOM 2008 N N . THR A 1 256 ? 5.142 12.934 6.120 1.00 91.19 256 THR A N 1
ATOM 2009 C CA . THR A 1 256 ? 5.040 13.616 7.410 1.00 91.19 256 THR A CA 1
ATOM 2010 C C . THR A 1 256 ? 4.508 15.020 7.186 1.00 91.19 256 THR A C 1
ATOM 2012 O O . THR A 1 256 ? 5.078 15.793 6.418 1.00 91.19 256 THR A O 1
ATOM 2015 N N . ARG A 1 257 ? 3.416 15.365 7.868 1.00 89.19 257 ARG A N 1
ATOM 2016 C CA . ARG A 1 257 ? 2.849 16.713 7.885 1.00 89.19 257 ARG A CA 1
ATOM 2017 C C . ARG A 1 257 ? 2.752 17.184 9.330 1.00 89.19 257 ARG A C 1
ATOM 2019 O O . ARG A 1 257 ? 1.951 16.673 10.108 1.00 89.19 257 ARG A O 1
ATOM 2026 N N . ALA A 1 258 ? 3.559 18.184 9.680 1.00 88.62 258 ALA A N 1
ATOM 2027 C CA . ALA A 1 258 ? 3.771 18.586 11.071 1.00 88.62 258 ALA A CA 1
ATOM 2028 C C . ALA A 1 258 ? 4.221 17.383 11.928 1.00 88.62 258 ALA A C 1
ATOM 2030 O O . ALA A 1 258 ? 5.286 16.835 11.665 1.00 88.62 258 ALA A O 1
ATOM 2031 N N . SER A 1 259 ? 3.436 16.968 12.924 1.00 91.19 259 SER A N 1
ATOM 2032 C CA . SER A 1 259 ? 3.705 15.785 13.759 1.00 91.19 259 SER A CA 1
ATOM 2033 C C . SER A 1 259 ? 2.936 14.529 13.332 1.00 91.19 259 SER A C 1
ATOM 2035 O O . SER A 1 259 ? 3.070 13.491 13.972 1.00 91.19 259 SER A O 1
ATOM 2037 N N . TRP A 1 260 ? 2.146 14.607 12.258 1.00 93.50 260 TRP A N 1
ATOM 2038 C CA . TRP A 1 260 ? 1.381 13.479 11.735 1.00 93.50 260 TRP A CA 1
ATOM 2039 C C . TRP A 1 260 ? 2.165 12.745 10.662 1.00 93.50 260 TRP A C 1
ATOM 2041 O O . TRP A 1 260 ? 2.681 13.361 9.727 1.00 93.50 260 TRP A O 1
ATOM 2051 N N . ARG A 1 261 ? 2.207 11.424 10.778 1.00 93.94 261 ARG A N 1
ATOM 2052 C CA . ARG A 1 261 ? 2.730 10.510 9.770 1.00 93.94 261 ARG A CA 1
ATOM 2053 C C . ARG A 1 261 ? 1.566 9.806 9.094 1.00 93.94 261 ARG A C 1
ATOM 2055 O O . ARG A 1 261 ? 0.576 9.490 9.743 1.00 93.94 261 ARG A O 1
ATOM 2062 N N . TYR A 1 262 ? 1.681 9.583 7.801 1.00 92.00 262 TYR A N 1
ATOM 2063 C CA . TYR A 1 262 ? 0.717 8.822 7.013 1.00 92.00 262 TYR A CA 1
ATOM 2064 C C . TYR A 1 262 ? 1.437 8.205 5.823 1.00 92.00 262 TYR A C 1
ATOM 2066 O O . TYR A 1 262 ? 2.637 8.431 5.633 1.00 92.00 262 TYR A O 1
ATOM 2074 N N . LEU A 1 263 ? 0.721 7.409 5.044 1.00 91.31 263 LEU A N 1
ATOM 2075 C CA . LEU A 1 263 ? 1.269 6.803 3.847 1.00 91.31 263 LEU A CA 1
ATOM 2076 C C . LEU A 1 263 ? 0.269 6.819 2.707 1.00 91.31 263 LEU A C 1
ATOM 2078 O O . LEU A 1 263 ? -0.940 6.781 2.949 1.00 91.31 263 LEU A O 1
ATOM 2082 N N . ASP A 1 264 ? 0.824 6.780 1.504 1.00 87.75 264 ASP A N 1
ATOM 2083 C CA . ASP A 1 264 ? 0.117 6.405 0.292 1.00 87.75 264 ASP A CA 1
ATOM 2084 C C . ASP A 1 264 ? 0.539 4.988 -0.114 1.00 87.75 264 ASP A C 1
ATOM 2086 O O . ASP A 1 264 ? 1.737 4.695 -0.207 1.00 87.75 264 ASP A O 1
ATOM 2090 N N . LEU A 1 265 ? -0.431 4.107 -0.366 1.00 86.81 265 LEU A N 1
ATOM 2091 C CA . LEU A 1 265 ? -0.187 2.752 -0.866 1.00 86.81 265 LEU A CA 1
ATOM 2092 C C . LEU A 1 265 ? -0.535 2.662 -2.354 1.00 86.81 265 LEU A C 1
ATOM 2094 O O . LEU A 1 265 ? -1.695 2.799 -2.752 1.00 86.81 265 LEU A O 1
ATOM 2098 N N . TYR A 1 266 ? 0.475 2.346 -3.160 1.00 85.75 266 TYR A N 1
ATOM 2099 C CA . TYR A 1 266 ? 0.372 2.168 -4.601 1.00 85.75 266 TYR A CA 1
ATOM 2100 C C . TYR A 1 266 ? 0.542 0.704 -5.003 1.00 85.75 266 TYR A C 1
ATOM 2102 O O . TYR A 1 266 ? 1.494 0.049 -4.578 1.00 85.75 266 TYR A O 1
ATOM 2110 N N . TYR A 1 267 ? -0.308 0.214 -5.905 1.00 81.06 267 TYR A N 1
ATOM 2111 C CA . TYR A 1 267 ? -0.092 -1.073 -6.572 1.00 81.06 267 TYR A CA 1
ATOM 2112 C C . TYR A 1 267 ? 0.429 -0.864 -7.995 1.00 81.06 267 TYR A C 1
ATOM 2114 O O . TYR A 1 267 ? -0.229 -0.270 -8.853 1.00 81.06 267 TYR A O 1
ATOM 2122 N N . ILE A 1 268 ? 1.633 -1.374 -8.250 1.00 80.88 268 ILE A N 1
ATOM 2123 C CA . ILE A 1 268 ? 2.328 -1.282 -9.532 1.00 80.88 26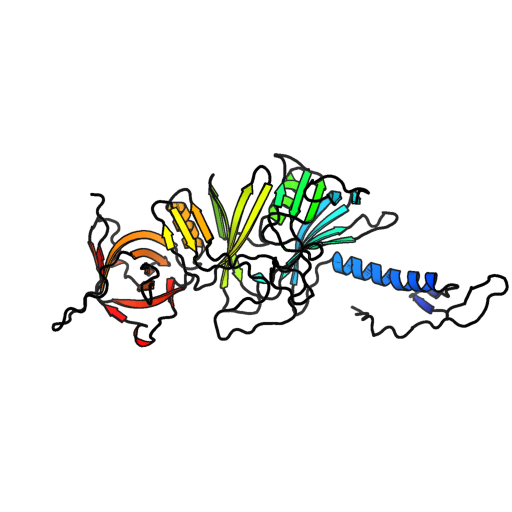8 ILE A CA 1
ATOM 2124 C C . ILE A 1 268 ? 2.177 -2.611 -10.263 1.00 80.88 268 ILE A C 1
ATOM 2126 O O . ILE A 1 268 ? 2.803 -3.615 -9.912 1.00 80.88 268 ILE A O 1
ATOM 2130 N N . TYR A 1 269 ? 1.335 -2.603 -11.295 1.00 76.81 269 TYR A N 1
ATOM 2131 C CA . TYR A 1 269 ? 1.105 -3.766 -12.143 1.00 76.81 269 TYR A CA 1
ATOM 2132 C C . TYR A 1 269 ? 2.279 -4.022 -13.091 1.00 76.81 269 TYR A C 1
ATOM 2134 O O . TYR A 1 269 ? 3.085 -3.131 -13.361 1.00 76.81 269 TYR A O 1
ATOM 2142 N N . ARG A 1 270 ? 2.347 -5.243 -13.638 1.00 74.00 270 ARG A N 1
ATOM 2143 C CA . ARG A 1 270 ? 3.470 -5.686 -14.477 1.00 74.00 270 ARG A CA 1
ATOM 2144 C C . ARG A 1 270 ? 3.814 -4.712 -15.605 1.00 74.00 270 ARG A C 1
ATOM 2146 O O . ARG A 1 270 ? 4.986 -4.534 -15.888 1.00 74.00 270 ARG A O 1
ATOM 2153 N N . ASP A 1 271 ? 2.815 -4.107 -16.242 1.00 73.81 271 ASP A N 1
ATOM 2154 C CA . ASP A 1 271 ? 2.930 -3.239 -17.415 1.00 73.81 271 ASP A CA 1
ATOM 2155 C C . ASP A 1 271 ? 2.728 -1.750 -17.092 1.00 73.81 271 ASP A C 1
ATOM 2157 O O . ASP A 1 271 ? 2.348 -0.966 -17.967 1.00 73.81 271 ASP A O 1
ATOM 2161 N N . ALA A 1 272 ? 2.990 -1.357 -15.843 1.00 77.56 272 ALA A N 1
ATOM 2162 C CA . ALA A 1 272 ? 3.002 0.040 -15.440 1.00 77.56 272 ALA A CA 1
ATOM 2163 C C . ALA A 1 272 ? 4.080 0.826 -16.207 1.00 77.56 272 ALA A C 1
ATOM 2165 O O . ALA A 1 272 ? 5.236 0.418 -16.320 1.00 77.56 272 ALA A O 1
ATOM 2166 N N . ASP A 1 273 ? 3.691 1.984 -16.734 1.00 82.19 273 ASP A N 1
ATOM 2167 C CA . ASP A 1 273 ? 4.613 2.917 -17.376 1.00 82.19 273 ASP A CA 1
ATOM 2168 C C . ASP A 1 273 ? 5.209 3.885 -16.347 1.00 82.19 273 ASP A C 1
ATOM 2170 O O . ASP A 1 273 ? 4.578 4.183 -15.332 1.00 82.19 273 ASP A O 1
ATOM 2174 N N . TYR A 1 274 ? 6.407 4.398 -16.629 1.00 89.44 274 TYR A N 1
ATOM 2175 C CA . TYR A 1 274 ? 7.085 5.409 -15.816 1.00 89.44 274 TYR A CA 1
ATOM 2176 C C . TYR A 1 274 ? 8.093 6.217 -16.641 1.00 89.44 274 TYR A C 1
ATOM 2178 O O . TYR A 1 274 ? 8.544 5.780 -17.700 1.00 89.44 274 TYR A O 1
ATOM 2186 N N . THR A 1 275 ? 8.474 7.387 -16.134 1.00 89.81 275 THR A N 1
ATOM 2187 C CA . THR A 1 275 ? 9.576 8.230 -16.625 1.00 89.81 275 THR A CA 1
ATOM 2188 C C . THR A 1 275 ? 10.555 8.532 -15.502 1.00 89.81 275 THR A C 1
ATOM 2190 O O . THR A 1 275 ? 10.150 8.633 -14.345 1.00 89.81 275 THR A O 1
ATOM 2193 N N . CYS A 1 276 ? 11.827 8.728 -15.840 1.00 90.12 276 CYS A N 1
ATOM 2194 C CA . CYS A 1 276 ? 12.857 9.121 -14.883 1.00 90.12 276 CYS A CA 1
ATOM 2195 C C . CYS A 1 276 ? 13.268 10.574 -15.129 1.00 90.12 276 CYS A C 1
ATOM 2197 O O . CYS A 1 276 ? 13.698 10.916 -16.228 1.00 90.12 276 CYS A O 1
ATOM 2199 N N . ASP A 1 277 ? 13.202 11.415 -14.101 1.00 89.25 277 ASP A N 1
ATOM 2200 C CA . ASP A 1 277 ? 13.923 12.682 -14.095 1.00 89.25 277 ASP A CA 1
ATOM 2201 C C . ASP A 1 277 ? 15.292 12.465 -13.448 1.00 89.25 277 ASP A C 1
ATOM 2203 O O . ASP A 1 277 ? 15.431 12.317 -12.233 1.00 89.25 277 ASP A O 1
ATOM 2207 N N . HIS A 1 278 ? 16.324 12.439 -14.286 1.00 86.00 278 HIS A N 1
ATOM 2208 C CA . HIS A 1 278 ? 17.703 12.235 -13.852 1.00 86.00 278 HIS A CA 1
ATOM 2209 C C . HIS A 1 278 ? 18.299 13.429 -13.103 1.00 86.00 278 HIS A C 1
ATOM 2211 O O . HIS A 1 278 ? 19.284 13.253 -12.392 1.00 86.00 278 HIS A O 1
ATOM 2217 N N . SER A 1 279 ? 17.741 14.630 -13.275 1.00 86.31 279 SER A N 1
ATOM 2218 C CA . SER A 1 279 ? 18.235 15.841 -12.614 1.00 86.31 279 SER A CA 1
ATOM 2219 C C . SER A 1 279 ? 17.703 15.979 -11.191 1.00 86.31 279 SER A C 1
ATOM 2221 O O . SER A 1 279 ? 18.414 16.463 -10.314 1.00 86.31 279 SER A O 1
ATOM 2223 N N . LEU A 1 280 ? 16.476 15.502 -10.965 1.00 87.50 280 LEU A N 1
ATOM 2224 C CA . LEU A 1 280 ? 15.797 15.530 -9.669 1.00 87.50 280 LEU A CA 1
ATOM 2225 C C . LEU A 1 280 ? 15.815 14.177 -8.950 1.00 87.50 280 LEU A C 1
ATOM 2227 O O . LEU A 1 280 ? 15.278 14.066 -7.853 1.00 87.50 280 LEU A O 1
ATOM 2231 N N . PHE A 1 281 ? 16.400 13.148 -9.572 1.00 91.19 281 PHE A N 1
ATOM 2232 C CA . PHE A 1 281 ? 16.335 11.759 -9.113 1.00 91.19 281 PHE A CA 1
ATOM 2233 C C . PHE A 1 281 ? 14.900 11.351 -8.771 1.00 91.19 281 PHE A C 1
ATOM 2235 O O . PHE A 1 281 ? 14.649 10.777 -7.715 1.00 91.19 281 PHE A O 1
ATOM 2242 N N . SER A 1 282 ? 13.948 11.685 -9.641 1.00 92.12 282 SER A N 1
ATOM 2243 C CA . SER A 1 282 ? 12.536 11.392 -9.418 1.00 92.12 282 SER A CA 1
ATOM 2244 C C . SER A 1 282 ? 12.012 10.394 -10.440 1.00 92.12 282 SER A C 1
ATOM 2246 O O . SER A 1 282 ? 12.460 10.326 -11.589 1.00 92.12 282 SER A O 1
ATOM 2248 N N . ILE A 1 283 ? 11.077 9.562 -9.997 1.00 92.81 283 ILE A N 1
ATOM 2249 C CA . ILE A 1 283 ? 10.415 8.570 -10.833 1.00 92.81 283 ILE A CA 1
ATOM 2250 C C . ILE A 1 283 ? 8.954 8.936 -10.881 1.00 92.81 283 ILE A C 1
ATOM 2252 O O . ILE A 1 283 ? 8.265 8.999 -9.862 1.00 92.81 283 ILE A O 1
ATOM 2256 N N . HIS A 1 284 ? 8.501 9.185 -12.095 1.00 91.06 284 HIS A N 1
ATOM 2257 C CA . HIS A 1 284 ? 7.168 9.648 -12.357 1.00 91.06 284 HIS A CA 1
ATOM 2258 C C . HIS A 1 284 ? 6.344 8.521 -12.996 1.00 91.06 284 HIS A C 1
ATOM 2260 O O . HIS A 1 284 ? 6.682 8.018 -14.065 1.00 91.06 284 HIS A O 1
ATOM 2266 N N . PHE A 1 285 ? 5.262 8.129 -12.327 1.00 87.50 285 PHE A N 1
ATOM 2267 C CA . PHE A 1 285 ? 4.299 7.133 -12.776 1.00 87.50 285 PHE A CA 1
ATOM 2268 C C . PHE A 1 285 ? 3.038 7.828 -13.309 1.00 87.50 285 PHE A C 1
ATOM 2270 O O . PHE A 1 285 ? 2.228 8.317 -12.515 1.00 87.50 285 PHE A O 1
ATOM 2277 N N . PRO A 1 286 ? 2.839 7.904 -14.639 1.00 75.69 286 PRO A N 1
ATOM 2278 C CA . PRO A 1 286 ? 1.695 8.600 -15.226 1.00 75.69 286 PRO A CA 1
ATOM 2279 C C . PRO A 1 286 ? 0.364 7.892 -14.964 1.00 75.69 286 PRO A C 1
ATOM 2281 O O . PRO A 1 286 ? -0.688 8.504 -15.100 1.00 75.69 286 PRO A O 1
ATOM 2284 N N . ARG A 1 287 ? 0.382 6.585 -14.671 1.00 71.75 287 ARG A N 1
ATOM 2285 C CA . ARG A 1 287 ? -0.818 5.787 -14.388 1.00 71.75 287 ARG A CA 1
ATOM 2286 C C . ARG A 1 287 ? -0.475 4.647 -13.438 1.00 71.75 287 ARG A C 1
ATOM 2288 O O . ARG A 1 287 ? -0.078 3.576 -13.890 1.00 71.75 287 ARG A O 1
ATOM 2295 N N . ILE A 1 288 ? -0.637 4.884 -12.144 1.00 70.62 288 ILE A N 1
ATOM 2296 C CA . ILE A 1 288 ? -0.629 3.839 -11.117 1.00 70.62 288 ILE A CA 1
ATOM 2297 C C . ILE A 1 288 ? -1.844 4.017 -10.218 1.00 70.62 288 ILE A C 1
ATOM 2299 O O . ILE A 1 288 ? -2.402 5.108 -10.135 1.00 70.62 288 ILE A O 1
ATOM 2303 N N . TYR A 1 289 ? -2.267 2.931 -9.582 1.00 62.50 289 TYR A N 1
ATOM 2304 C CA . TYR A 1 289 ? -3.429 2.945 -8.705 1.00 62.50 289 TYR A CA 1
ATOM 2305 C C . TYR A 1 289 ? -2.971 3.226 -7.279 1.00 62.50 289 TYR A C 1
ATOM 2307 O O . TYR A 1 289 ? -2.188 2.454 -6.723 1.00 62.50 289 TYR A O 1
ATOM 2315 N N . CYS A 1 290 ? -3.447 4.337 -6.716 1.00 67.62 290 CYS A N 1
ATOM 2316 C CA . CYS A 1 290 ? -3.434 4.573 -5.278 1.00 67.62 290 CYS A CA 1
ATOM 2317 C C . CYS A 1 290 ? -4.640 3.863 -4.666 1.00 67.62 290 CYS A C 1
ATOM 2319 O O . CYS A 1 290 ? -5.737 3.891 -5.227 1.00 67.62 290 CYS A O 1
ATOM 2321 N N . THR A 1 291 ? -4.434 3.197 -3.540 1.00 60.91 291 THR A N 1
ATOM 2322 C CA . THR A 1 291 ? -5.503 2.493 -2.826 1.00 60.91 291 THR A CA 1
ATOM 2323 C C . THR A 1 291 ? -6.283 3.448 -1.953 1.00 60.91 291 THR A C 1
ATOM 2325 O O . THR A 1 291 ? -6.142 3.478 -0.734 1.00 60.91 291 THR A O 1
ATOM 2328 N N . ASP A 1 292 ? -7.161 4.213 -2.579 1.00 53.75 292 ASP A N 1
ATOM 2329 C CA . ASP A 1 292 ? -8.097 5.030 -1.830 1.00 53.75 292 ASP A CA 1
ATOM 2330 C C . ASP A 1 292 ? -9.330 4.173 -1.516 1.00 53.75 292 ASP A C 1
ATOM 2332 O O . ASP A 1 292 ? -10.254 4.064 -2.313 1.00 53.75 292 ASP A O 1
ATOM 2336 N N . TYR A 1 293 ? -9.301 3.562 -0.325 1.00 53.56 293 TYR A N 1
ATOM 2337 C CA . TYR A 1 293 ? -10.456 3.043 0.421 1.00 53.56 293 TYR A CA 1
ATOM 2338 C C . TYR A 1 293 ? -11.231 1.842 -0.182 1.00 53.56 293 TYR A C 1
ATOM 2340 O O . TYR A 1 293 ? -11.850 1.921 -1.237 1.00 53.56 293 TYR A O 1
ATOM 2348 N N . ILE A 1 294 ? -11.308 0.730 0.569 1.00 49.59 294 ILE A N 1
ATOM 2349 C CA . ILE A 1 294 ? -12.267 -0.370 0.344 1.00 49.59 294 ILE A CA 1
ATOM 2350 C C . ILE A 1 294 ? -13.017 -0.620 1.647 1.00 49.59 294 ILE A C 1
ATOM 2352 O O . ILE A 1 294 ? -12.627 -1.454 2.459 1.00 49.59 294 ILE A O 1
ATOM 2356 N N . SER A 1 295 ? -14.102 0.115 1.865 1.00 36.06 295 SER A N 1
ATOM 2357 C CA . SER A 1 295 ? -15.086 -0.278 2.871 1.00 36.06 295 SER A CA 1
ATOM 2358 C C . SER A 1 295 ? -16.207 -1.055 2.209 1.00 36.06 295 SER A C 1
ATOM 2360 O O . SER A 1 295 ? -16.852 -0.563 1.287 1.00 36.06 295 SER A O 1
ATOM 2362 N N . THR A 1 296 ? -16.370 -2.288 2.690 1.00 31.84 296 THR A N 1
ATOM 2363 C CA . THR A 1 296 ? -17.609 -3.062 2.918 1.00 31.84 296 THR A CA 1
ATOM 2364 C C . THR A 1 296 ? -18.724 -3.142 1.856 1.00 31.84 296 THR A C 1
ATOM 2366 O O . THR A 1 296 ? -19.685 -3.867 2.086 1.00 31.84 296 THR A O 1
ATOM 2369 N N . HIS A 1 297 ? -18.603 -2.533 0.672 1.00 35.56 297 HIS A N 1
ATOM 2370 C CA . HIS A 1 297 ? -19.638 -2.546 -0.376 1.00 35.56 297 HIS A CA 1
ATOM 2371 C C . HIS A 1 297 ? -19.209 -3.153 -1.720 1.00 35.56 297 HIS A C 1
ATOM 2373 O O . HIS A 1 297 ? -19.940 -3.036 -2.701 1.00 35.56 297 HIS A O 1
ATOM 2379 N N . VAL A 1 298 ? -18.065 -3.838 -1.798 1.00 35.62 298 VAL A N 1
ATOM 2380 C CA . VAL A 1 298 ? -17.651 -4.519 -3.040 1.00 35.62 298 VAL A CA 1
ATOM 2381 C C . VAL A 1 298 ? -18.275 -5.915 -3.117 1.00 35.62 298 VAL A C 1
ATOM 2383 O O . VAL A 1 298 ? -17.578 -6.929 -3.132 1.00 35.62 298 VAL A O 1
ATOM 2386 N N . ASP A 1 299 ? -19.606 -5.949 -3.168 1.00 30.62 299 ASP A N 1
ATOM 2387 C CA . ASP A 1 299 ? -20.316 -7.049 -3.807 1.00 30.62 299 ASP A CA 1
ATOM 2388 C C . ASP A 1 299 ? -20.170 -6.875 -5.327 1.00 30.62 299 ASP A C 1
ATOM 2390 O O . ASP A 1 299 ? -20.525 -5.842 -5.887 1.00 30.62 299 ASP A O 1
ATOM 2394 N N . GLN A 1 300 ? -19.696 -7.934 -5.980 1.00 30.80 300 GLN A N 1
ATOM 2395 C CA . GLN A 1 300 ? -19.608 -8.172 -7.429 1.00 30.80 300 GLN A CA 1
ATOM 2396 C C . GLN A 1 300 ? -18.250 -7.968 -8.122 1.00 30.80 300 GLN A C 1
ATOM 2398 O O . GLN A 1 300 ? -17.629 -6.909 -8.180 1.00 30.80 300 GLN A O 1
ATOM 2403 N N . LEU A 1 301 ? -17.839 -9.104 -8.686 1.00 30.64 301 LEU A N 1
ATOM 2404 C CA . LEU A 1 301 ? -16.594 -9.444 -9.349 1.00 30.64 301 LEU A CA 1
ATOM 2405 C C . LEU A 1 301 ? -16.553 -8.884 -10.776 1.00 30.64 301 LEU A C 1
ATOM 2407 O O . LEU A 1 301 ? -17.381 -9.255 -11.608 1.00 30.64 301 LEU A O 1
ATOM 2411 N N . TYR A 1 302 ? -15.522 -8.108 -11.110 1.00 28.14 302 TYR A N 1
ATOM 2412 C CA . TYR A 1 302 ? -15.144 -7.897 -12.509 1.00 28.14 302 TYR A CA 1
ATOM 2413 C C . TYR A 1 302 ? -14.193 -9.004 -12.967 1.00 28.14 302 TYR A C 1
ATOM 2415 O O . TYR A 1 302 ? -13.175 -9.268 -12.333 1.00 28.14 302 TYR A O 1
ATOM 2423 N N . HIS A 1 303 ? -14.508 -9.627 -14.102 1.00 31.67 303 HIS A N 1
ATOM 2424 C CA . HIS A 1 303 ? -13.591 -10.492 -14.848 1.00 31.67 303 HIS A CA 1
ATOM 2425 C C . HIS A 1 303 ? -12.977 -9.686 -16.003 1.00 31.67 303 HIS A C 1
ATOM 2427 O O . HIS A 1 303 ? -13.735 -9.213 -16.850 1.00 31.67 303 HIS A O 1
ATOM 2433 N N . PRO A 1 304 ? -11.644 -9.521 -16.098 1.00 31.55 304 PRO A N 1
ATOM 2434 C CA . PRO A 1 304 ? -11.054 -8.778 -17.204 1.00 31.55 304 PRO A CA 1
ATOM 2435 C C . PRO A 1 304 ? -10.388 -9.701 -18.238 1.00 31.55 304 PRO A C 1
ATOM 2437 O O . PRO A 1 304 ? -9.355 -10.310 -17.967 1.00 31.55 304 PRO A O 1
ATOM 2440 N N . GLU A 1 305 ? -10.920 -9.704 -19.465 1.00 29.92 305 GLU A N 1
ATOM 2441 C CA . GLU A 1 305 ? -10.200 -10.068 -20.706 1.00 29.92 305 GLU A CA 1
ATOM 2442 C C . GLU A 1 305 ? -9.444 -8.853 -21.317 1.00 29.92 305 GLU A C 1
ATOM 2444 O O . GLU A 1 305 ? -8.862 -8.921 -22.399 1.00 29.92 305 GLU A O 1
ATOM 2449 N N . SER A 1 306 ? -9.426 -7.721 -20.604 1.00 33.41 306 SER A N 1
ATOM 2450 C CA . SER A 1 306 ? -8.848 -6.416 -20.971 1.00 33.41 306 SER A CA 1
ATOM 2451 C C . SER A 1 306 ? -8.246 -5.728 -19.727 1.00 33.41 306 SER A C 1
ATOM 2453 O O . SER A 1 306 ? -8.482 -6.214 -18.624 1.00 33.41 306 SER A O 1
ATOM 2455 N N . PRO A 1 307 ? -7.466 -4.626 -19.835 1.00 39.53 307 PRO A N 1
ATOM 2456 C CA . PRO A 1 307 ? -6.944 -3.916 -18.660 1.00 39.53 307 PRO A CA 1
ATOM 2457 C C . PRO A 1 307 ? -8.059 -3.615 -17.652 1.00 39.53 307 PRO A C 1
ATOM 2459 O O . PRO A 1 307 ? -9.114 -3.117 -18.045 1.00 39.53 307 PRO A O 1
ATOM 2462 N N . VAL A 1 308 ? -7.827 -3.948 -16.380 1.00 35.03 308 VAL A N 1
ATOM 2463 C CA . VAL A 1 308 ? -8.816 -3.803 -15.304 1.00 35.03 308 VAL A CA 1
ATOM 2464 C C . VAL A 1 308 ? -9.251 -2.343 -15.215 1.00 35.03 308 VAL A C 1
ATOM 2466 O O . VAL A 1 308 ? -8.427 -1.451 -15.016 1.00 35.03 308 VAL A O 1
ATOM 2469 N N . THR A 1 309 ? -10.543 -2.095 -15.402 1.00 33.53 309 THR A N 1
ATOM 2470 C CA . THR A 1 309 ? -11.181 -0.820 -15.076 1.00 33.53 309 THR A CA 1
ATOM 2471 C C . THR A 1 309 ? -11.800 -0.953 -13.695 1.00 33.53 309 THR A C 1
ATOM 2473 O O . THR A 1 309 ? -12.712 -1.753 -13.502 1.00 33.53 309 THR A O 1
ATOM 2476 N N . PHE A 1 310 ? -11.273 -0.189 -12.746 1.00 41.91 310 PHE A N 1
ATOM 2477 C CA . PHE A 1 310 ? -11.624 -0.228 -11.334 1.00 41.91 310 PHE A CA 1
ATOM 2478 C C . PHE A 1 310 ? -12.899 0.591 -11.126 1.00 41.91 310 PHE A C 1
ATOM 2480 O O . PHE A 1 310 ? -12.893 1.817 -11.207 1.00 41.91 310 PHE A O 1
ATOM 2487 N N . SER A 1 311 ? -14.040 -0.072 -10.949 1.00 33.94 311 SER A N 1
ATOM 2488 C CA . SER A 1 311 ? -15.284 0.640 -10.677 1.00 33.94 311 SER A CA 1
ATOM 2489 C C . SER A 1 311 ? -15.423 0.854 -9.170 1.00 33.94 311 SER A C 1
ATOM 2491 O O . SER A 1 311 ? -15.476 -0.117 -8.421 1.00 33.94 311 SER A O 1
ATOM 2493 N N . HIS A 1 312 ? -15.553 2.119 -8.768 1.00 40.62 312 HIS A N 1
ATOM 2494 C CA . HIS A 1 312 ? -16.089 2.595 -7.480 1.00 40.62 312 HIS A CA 1
ATOM 2495 C C . HIS A 1 312 ? -15.118 2.987 -6.351 1.00 40.62 312 HIS A C 1
ATOM 2497 O O . HIS A 1 312 ? -15.598 3.557 -5.378 1.00 40.62 312 HIS A O 1
ATOM 2503 N N . CYS A 1 313 ? -13.795 2.854 -6.511 1.00 42.53 313 CYS A N 1
ATOM 2504 C CA . CYS A 1 313 ? -12.800 3.366 -5.539 1.00 42.53 313 CYS A CA 1
ATOM 2505 C C . CYS A 1 313 ? -11.693 4.226 -6.189 1.00 42.53 313 CYS A C 1
ATOM 2507 O O . CYS A 1 313 ? -10.628 4.453 -5.624 1.00 42.53 313 CYS A O 1
ATOM 2509 N N . ASP A 1 314 ? -11.930 4.715 -7.408 1.00 42.00 314 ASP A N 1
ATOM 2510 C CA . ASP A 1 314 ? -10.956 5.512 -8.152 1.00 42.00 314 ASP A CA 1
ATOM 2511 C C . ASP A 1 314 ? -10.895 6.952 -7.613 1.00 42.00 314 ASP A C 1
ATOM 2513 O O . ASP A 1 314 ? -11.569 7.848 -8.130 1.00 42.00 314 ASP A O 1
ATOM 2517 N N . LYS A 1 315 ? -9.968 7.243 -6.696 1.00 43.88 315 LYS A N 1
ATOM 2518 C CA . LYS A 1 315 ? -9.170 8.456 -6.901 1.00 43.88 315 LYS A CA 1
ATOM 2519 C C . LYS A 1 315 ? -8.064 8.039 -7.861 1.00 43.88 315 LYS A C 1
ATOM 2521 O O . LYS A 1 315 ? -7.003 7.565 -7.471 1.00 43.88 315 LYS A O 1
ATOM 2526 N N . LYS A 1 316 ? -8.323 8.181 -9.165 1.00 45.53 316 LYS A N 1
ATOM 2527 C CA . LYS A 1 316 ? -7.231 8.222 -10.140 1.00 45.53 316 LYS A CA 1
ATOM 2528 C C . LYS A 1 316 ? -6.340 9.388 -9.740 1.00 45.53 316 LYS A C 1
ATOM 2530 O O . LYS A 1 316 ? -6.601 10.530 -10.122 1.00 45.53 316 LYS A O 1
ATOM 2535 N N . THR A 1 317 ? -5.282 9.122 -8.986 1.00 48.19 317 THR A N 1
ATOM 2536 C CA . THR A 1 317 ? -4.126 9.999 -9.015 1.00 48.19 317 THR A CA 1
ATOM 2537 C C . THR A 1 317 ? -3.602 9.884 -10.441 1.00 48.19 317 THR A C 1
ATOM 2539 O O . THR A 1 317 ? -2.975 8.911 -10.847 1.00 48.19 317 THR A O 1
ATOM 2542 N N . ASN A 1 318 ? -3.959 10.868 -11.272 1.00 52.28 318 ASN A N 1
ATOM 2543 C CA . ASN A 1 318 ? -3.557 10.924 -12.681 1.00 52.28 318 ASN A CA 1
ATOM 2544 C C . ASN A 1 318 ? -2.028 10.965 -12.848 1.00 52.28 318 ASN A C 1
ATOM 2546 O O . ASN A 1 318 ? -1.539 10.968 -13.973 1.00 52.28 318 ASN A O 1
ATOM 2550 N N . GLN A 1 319 ? -1.293 11.092 -11.741 1.00 68.62 319 GLN A N 1
ATOM 2551 C CA . GLN A 1 319 ? 0.134 11.275 -11.709 1.00 68.62 319 GLN A CA 1
ATOM 2552 C C . GLN A 1 319 ? 0.661 11.035 -10.285 1.00 68.62 319 GLN A C 1
ATOM 2554 O O . GLN A 1 319 ? 0.203 11.702 -9.361 1.00 68.62 319 GLN A O 1
ATOM 2559 N N . THR A 1 320 ? 1.648 10.153 -10.113 1.00 82.81 320 THR A N 1
ATOM 2560 C CA . THR A 1 320 ? 2.435 10.058 -8.868 1.00 82.81 320 THR A CA 1
ATOM 2561 C C . THR A 1 320 ? 3.909 10.258 -9.189 1.00 82.81 320 THR A C 1
ATOM 2563 O O . THR A 1 320 ? 4.405 9.764 -10.204 1.00 82.81 320 THR A O 1
ATOM 2566 N N . THR A 1 321 ? 4.619 10.982 -8.329 1.00 89.50 321 THR A N 1
ATOM 2567 C CA . THR A 1 321 ? 6.066 11.180 -8.431 1.00 89.50 321 THR A CA 1
ATOM 2568 C C . THR A 1 321 ? 6.703 10.800 -7.107 1.00 89.50 321 THR A C 1
ATOM 2570 O O . THR A 1 321 ? 6.292 11.296 -6.063 1.00 89.50 321 THR A O 1
ATOM 2573 N N . ILE A 1 322 ? 7.701 9.921 -7.159 1.00 91.94 322 ILE A N 1
ATOM 2574 C CA . ILE A 1 322 ? 8.504 9.537 -5.998 1.00 91.94 322 ILE A CA 1
ATOM 2575 C C . ILE A 1 322 ? 9.896 10.129 -6.189 1.00 91.94 322 ILE A C 1
ATOM 2577 O O . ILE A 1 322 ? 10.554 9.870 -7.198 1.00 91.94 322 ILE A O 1
ATOM 2581 N N . GLU A 1 323 ? 10.322 10.947 -5.235 1.00 92.75 323 GLU A N 1
ATOM 2582 C CA . GLU A 1 323 ? 11.616 11.628 -5.251 1.00 92.75 323 GLU A CA 1
ATOM 2583 C C . GLU A 1 323 ? 12.638 10.884 -4.394 1.00 92.75 323 GLU A C 1
ATOM 2585 O O . GLU A 1 323 ? 12.296 10.295 -3.364 1.00 92.75 323 GLU A O 1
ATOM 2590 N N . PHE A 1 324 ? 13.905 10.938 -4.805 1.00 94.12 324 PHE A N 1
ATOM 2591 C CA . PHE A 1 324 ? 15.015 10.297 -4.110 1.00 94.12 324 PHE A CA 1
ATOM 2592 C C . PHE A 1 324 ? 16.171 11.279 -3.911 1.00 94.12 324 PHE A C 1
ATOM 2594 O O . PHE A 1 324 ? 16.377 12.214 -4.674 1.00 94.12 324 PHE A O 1
ATOM 2601 N N . GLY A 1 325 ? 16.975 11.053 -2.875 1.00 92.25 325 GLY A N 1
ATOM 2602 C CA . GLY A 1 325 ? 18.127 11.903 -2.566 1.00 92.25 325 GLY A CA 1
ATOM 2603 C C . GLY A 1 325 ? 19.338 11.691 -3.482 1.00 92.25 325 GLY A C 1
ATOM 2604 O O . GLY A 1 325 ? 20.271 12.487 -3.441 1.00 92.25 325 GLY A O 1
ATOM 2605 N N . ASN A 1 326 ? 19.375 10.600 -4.256 1.00 91.50 326 ASN A N 1
ATOM 2606 C CA . ASN A 1 326 ? 20.443 10.311 -5.215 1.00 91.50 326 ASN A CA 1
ATOM 2607 C C . ASN A 1 326 ? 20.036 9.220 -6.224 1.00 91.50 326 ASN A C 1
ATOM 2609 O O . ASN A 1 326 ? 19.109 8.442 -5.988 1.00 91.50 326 ASN A O 1
ATOM 2613 N N . ASP A 1 327 ? 20.804 9.131 -7.313 1.00 89.94 327 ASP A N 1
ATOM 2614 C CA . ASP A 1 327 ? 20.638 8.139 -8.382 1.00 89.94 327 ASP A CA 1
ATOM 2615 C C . ASP A 1 327 ? 20.699 6.683 -7.887 1.00 89.94 327 ASP A C 1
ATOM 2617 O O . ASP A 1 327 ? 19.898 5.855 -8.317 1.00 89.94 327 ASP A O 1
ATOM 2621 N N . LEU A 1 328 ? 21.609 6.357 -6.960 1.00 92.12 328 LEU A N 1
ATOM 2622 C CA . LEU A 1 328 ? 21.759 4.985 -6.464 1.00 92.12 328 LEU A CA 1
ATOM 2623 C C . LEU A 1 328 ? 20.464 4.484 -5.808 1.00 92.12 328 LEU A C 1
ATOM 2625 O O . LEU A 1 328 ? 20.035 3.362 -6.080 1.00 92.12 328 LEU A O 1
ATOM 2629 N N . VAL A 1 329 ? 19.819 5.307 -4.979 1.00 94.06 329 VAL A N 1
ATOM 2630 C CA . VAL A 1 329 ? 18.559 4.939 -4.319 1.00 94.06 329 VAL A CA 1
ATOM 2631 C C . VAL A 1 329 ? 17.413 4.867 -5.325 1.00 94.06 329 VAL A C 1
ATOM 2633 O O . VAL A 1 329 ? 16.673 3.886 -5.295 1.00 94.06 329 VAL A O 1
ATOM 2636 N N . ALA A 1 330 ? 17.314 5.808 -6.269 1.00 93.50 330 ALA A N 1
ATOM 2637 C CA . ALA A 1 330 ? 16.308 5.756 -7.335 1.00 93.50 330 ALA A CA 1
ATOM 2638 C C . ALA A 1 330 ? 16.436 4.481 -8.195 1.00 93.50 330 ALA A C 1
ATOM 2640 O O . ALA A 1 330 ? 15.446 3.805 -8.483 1.00 93.50 330 ALA A O 1
ATOM 2641 N N . ARG A 1 331 ? 17.665 4.091 -8.564 1.00 93.12 331 ARG A N 1
ATOM 2642 C CA . ARG A 1 331 ? 17.916 2.849 -9.313 1.00 93.12 331 ARG A CA 1
ATOM 2643 C C . ARG A 1 331 ? 17.630 1.600 -8.494 1.00 93.12 331 ARG A C 1
ATOM 2645 O O . ARG A 1 331 ? 17.092 0.634 -9.035 1.00 93.12 331 ARG A O 1
ATOM 2652 N N . THR A 1 332 ? 17.962 1.610 -7.206 1.00 94.19 332 THR A N 1
ATOM 2653 C CA . THR A 1 332 ? 17.662 0.481 -6.314 1.00 94.19 332 THR A CA 1
ATOM 2654 C C . THR A 1 332 ? 16.152 0.327 -6.132 1.00 94.19 332 THR A C 1
ATOM 2656 O O . THR A 1 332 ? 15.647 -0.791 -6.191 1.00 94.19 332 THR A O 1
ATOM 2659 N N . PHE A 1 333 ? 15.412 1.435 -6.033 1.00 94.56 333 PHE A N 1
ATOM 2660 C CA . PHE A 1 333 ? 13.952 1.421 -6.036 1.00 94.56 333 PHE A CA 1
ATOM 2661 C C . PHE A 1 333 ? 13.393 0.799 -7.324 1.00 94.56 333 PHE A C 1
ATOM 2663 O O . PHE A 1 333 ? 12.624 -0.154 -7.237 1.00 94.56 333 PHE A O 1
ATOM 2670 N N . LEU A 1 334 ? 13.820 1.242 -8.516 1.00 92.88 334 LEU A N 1
ATOM 2671 C CA . LEU A 1 334 ? 13.376 0.629 -9.783 1.00 92.88 334 LEU A CA 1
ATOM 2672 C C . LEU A 1 334 ? 13.736 -0.854 -9.877 1.00 92.88 334 LEU A C 1
ATOM 2674 O O . LEU A 1 334 ? 12.936 -1.646 -10.365 1.00 92.88 334 LEU A O 1
ATOM 2678 N N . SER A 1 335 ? 14.917 -1.231 -9.385 1.00 93.00 335 SER A N 1
ATOM 2679 C CA . SER A 1 335 ? 15.335 -2.634 -9.309 1.00 93.00 335 SER A CA 1
ATOM 2680 C C . SER A 1 335 ? 14.392 -3.434 -8.416 1.00 93.00 335 SER A C 1
ATOM 2682 O O . SER A 1 335 ? 13.983 -4.521 -8.797 1.00 93.00 335 SER A O 1
ATOM 2684 N N . SER A 1 336 ? 13.960 -2.874 -7.280 1.00 92.25 336 SER A N 1
ATOM 2685 C CA . SER A 1 336 ? 12.996 -3.531 -6.386 1.00 92.25 336 SER A CA 1
ATOM 2686 C C . SER A 1 336 ? 11.638 -3.789 -7.041 1.00 92.25 336 SER A C 1
ATOM 2688 O O . SER A 1 336 ? 10.910 -4.676 -6.607 1.00 92.25 336 SER A O 1
ATOM 2690 N N . LEU A 1 337 ? 11.298 -3.065 -8.113 1.00 90.00 337 LEU A N 1
ATOM 2691 C CA . LEU A 1 337 ? 10.065 -3.298 -8.860 1.00 90.00 337 LEU A CA 1
ATOM 2692 C C . LEU A 1 337 ? 10.158 -4.488 -9.824 1.00 90.00 337 LEU A C 1
ATOM 2694 O O . LEU A 1 337 ? 9.128 -4.974 -10.283 1.00 90.00 337 LEU A O 1
ATOM 2698 N N . SER A 1 338 ? 11.361 -4.996 -10.098 1.00 88.06 338 SER A N 1
ATOM 2699 C CA . SER A 1 338 ? 11.584 -6.170 -10.939 1.00 88.06 338 SER A CA 1
ATOM 2700 C C . SER A 1 338 ? 12.132 -7.333 -10.104 1.00 88.06 338 SER A C 1
ATOM 2702 O O . SER A 1 338 ? 13.255 -7.261 -9.618 1.00 88.06 338 SER A O 1
ATOM 2704 N N . PRO A 1 339 ? 11.412 -8.459 -9.947 1.00 80.38 339 PRO A N 1
ATOM 2705 C CA . PRO A 1 339 ? 11.910 -9.584 -9.152 1.00 80.38 339 PRO A CA 1
ATOM 2706 C C . PRO A 1 339 ? 13.089 -10.315 -9.812 1.00 80.38 339 PRO A C 1
ATOM 2708 O O . PRO A 1 339 ? 13.744 -11.131 -9.170 1.00 80.38 339 PRO A O 1
ATOM 2711 N N . LEU A 1 340 ? 13.329 -10.083 -11.108 1.00 85.62 340 LEU A N 1
ATOM 2712 C CA . LEU A 1 340 ? 14.314 -10.822 -11.899 1.00 85.62 340 LEU A CA 1
ATOM 2713 C C . LEU A 1 340 ? 15.498 -9.971 -12.357 1.00 85.62 340 LEU A C 1
ATOM 2715 O O . LEU A 1 340 ? 16.520 -10.545 -12.735 1.00 85.62 340 LEU A O 1
ATOM 2719 N N . TYR A 1 341 ? 15.363 -8.645 -12.385 1.00 91.19 341 TYR A N 1
ATOM 2720 C CA . TYR A 1 341 ? 16.350 -7.768 -13.001 1.00 91.19 341 TYR A CA 1
ATOM 2721 C C . TYR A 1 341 ? 16.820 -6.663 -12.060 1.00 91.19 341 TYR A C 1
ATOM 2723 O O . TYR A 1 341 ? 16.033 -5.965 -11.435 1.00 91.19 341 TYR A O 1
ATOM 2731 N N . GLU A 1 342 ? 18.130 -6.445 -12.050 1.00 93.75 342 GLU A N 1
ATOM 2732 C CA . GLU A 1 342 ? 18.777 -5.308 -11.403 1.00 93.75 342 GLU A CA 1
ATOM 2733 C C . GLU A 1 342 ? 19.022 -4.195 -12.431 1.00 93.75 342 GLU A C 1
ATOM 2735 O O . GLU A 1 342 ? 19.564 -4.452 -13.511 1.00 93.75 342 GLU A O 1
ATOM 2740 N N . LEU A 1 343 ? 18.661 -2.954 -12.103 1.00 93.88 343 LEU A N 1
ATOM 2741 C CA . LEU A 1 343 ? 18.959 -1.780 -12.919 1.00 93.88 343 LEU A CA 1
ATOM 2742 C C . LEU A 1 343 ? 20.384 -1.283 -12.642 1.00 93.88 343 LEU A C 1
ATOM 2744 O O . LEU A 1 343 ? 20.652 -0.564 -11.676 1.00 93.88 343 LEU A O 1
ATOM 2748 N N . LEU A 1 344 ? 21.304 -1.608 -13.548 1.00 91.19 344 LEU A N 1
ATOM 2749 C CA . LEU A 1 344 ? 22.704 -1.202 -13.430 1.00 91.19 344 LEU A CA 1
ATOM 2750 C C . LEU A 1 344 ? 22.904 0.281 -13.723 1.00 91.19 344 LEU A C 1
ATOM 2752 O O . LEU A 1 344 ? 23.756 0.928 -13.122 1.00 91.19 344 LEU A O 1
ATOM 2756 N N . TYR A 1 345 ? 22.146 0.809 -14.681 1.00 86.94 345 TYR A N 1
ATOM 2757 C CA . TYR A 1 345 ? 22.382 2.139 -15.220 1.00 86.94 345 TYR A CA 1
ATOM 2758 C C . TYR A 1 345 ? 21.123 2.720 -15.852 1.00 86.94 345 TYR A C 1
ATOM 2760 O O . TYR A 1 345 ? 20.390 1.996 -16.522 1.00 86.94 345 TYR A O 1
ATOM 2768 N N . SER A 1 346 ? 20.913 4.026 -15.680 1.00 89.69 346 SER A N 1
ATOM 2769 C CA . SER A 1 346 ? 19.815 4.783 -16.283 1.00 89.69 346 SER A CA 1
ATOM 2770 C C . SER A 1 346 ? 20.302 6.192 -16.633 1.00 89.69 346 SER A C 1
ATOM 2772 O O . SER A 1 346 ? 20.847 6.873 -15.765 1.00 89.69 346 SER A O 1
ATOM 2774 N N . ARG A 1 347 ? 20.141 6.647 -17.882 1.00 87.06 347 ARG A N 1
ATOM 2775 C CA . ARG A 1 347 ? 20.533 8.007 -18.301 1.00 87.06 347 ARG A CA 1
ATOM 2776 C C . ARG A 1 347 ? 19.738 8.491 -19.508 1.00 87.06 347 ARG A C 1
ATOM 2778 O O . ARG A 1 347 ? 19.405 7.714 -20.399 1.00 87.06 347 ARG A O 1
ATOM 2785 N N . ARG A 1 348 ? 19.570 9.807 -19.614 1.00 86.75 348 ARG A N 1
ATOM 2786 C CA . ARG A 1 348 ? 19.088 10.460 -20.832 1.00 86.75 348 ARG A CA 1
ATOM 2787 C C . ARG A 1 348 ? 20.140 10.466 -21.948 1.00 86.75 348 ARG A C 1
ATOM 2789 O O . ARG A 1 348 ? 21.290 10.861 -21.756 1.00 86.75 348 ARG A O 1
ATOM 2796 N N . ILE A 1 349 ? 19.732 10.058 -23.142 1.00 86.44 349 ILE A N 1
ATOM 2797 C CA . ILE A 1 349 ? 20.545 10.049 -24.362 1.00 86.44 349 ILE A CA 1
ATOM 2798 C C . ILE A 1 349 ? 20.043 11.089 -25.361 1.00 86.44 349 ILE A C 1
ATOM 2800 O O . ILE A 1 349 ? 18.857 11.420 -25.408 1.00 86.44 349 ILE A O 1
ATOM 2804 N N . GLN A 1 350 ? 20.953 11.595 -26.195 1.00 85.19 350 GLN A N 1
ATOM 2805 C CA . GLN A 1 350 ? 20.622 12.582 -27.221 1.00 85.19 350 GLN A CA 1
ATOM 2806 C C . GLN A 1 350 ? 19.819 11.945 -28.357 1.00 85.19 350 GLN A C 1
ATOM 2808 O O . GLN A 1 350 ? 18.866 12.539 -28.863 1.00 85.19 350 GLN A O 1
ATOM 2813 N N . SER A 1 351 ? 20.207 10.738 -28.776 1.00 82.81 351 SER A N 1
ATOM 2814 C CA . SER A 1 351 ? 19.457 9.997 -29.786 1.00 82.81 351 SER A CA 1
ATOM 2815 C C . SER A 1 351 ? 19.733 8.497 -29.759 1.00 82.81 351 SER A C 1
ATOM 2817 O O . SER A 1 351 ? 20.835 8.049 -29.435 1.00 82.81 351 SER A O 1
ATOM 2819 N N . LEU A 1 352 ? 18.714 7.735 -30.159 1.00 83.62 352 LEU A N 1
ATOM 2820 C CA . LEU A 1 352 ? 18.776 6.303 -30.427 1.00 83.62 352 LEU A CA 1
ATOM 2821 C C . LEU A 1 352 ? 18.254 6.055 -31.840 1.00 83.62 352 LEU A C 1
ATOM 2823 O O . LEU A 1 352 ? 17.081 6.293 -32.122 1.00 83.62 352 LEU A O 1
ATOM 2827 N N . SER A 1 353 ? 19.124 5.566 -32.722 1.00 73.94 353 SER A N 1
ATOM 2828 C CA . SER A 1 353 ? 18.780 5.324 -34.125 1.00 73.94 353 SER A CA 1
ATOM 2829 C C . SER A 1 353 ? 18.952 3.849 -34.500 1.00 73.94 353 SER A C 1
ATOM 2831 O O . SER A 1 353 ? 20.063 3.321 -34.381 1.00 73.94 353 SER A O 1
ATOM 2833 N N . PRO A 1 354 ? 17.891 3.173 -34.984 1.00 66.38 354 PRO A N 1
ATOM 2834 C CA . PRO A 1 354 ? 18.052 1.912 -35.688 1.00 66.38 354 PRO A CA 1
ATOM 2835 C C . PRO A 1 354 ? 18.666 2.206 -37.061 1.00 66.38 354 PRO A C 1
ATOM 2837 O O . PRO A 1 354 ? 18.062 2.878 -37.898 1.00 66.38 354 PRO A O 1
ATOM 2840 N N . LYS A 1 355 ? 19.883 1.727 -37.309 1.00 58.81 355 LYS A N 1
ATOM 2841 C CA . LYS A 1 355 ? 20.505 1.781 -38.633 1.00 58.81 355 LYS A CA 1
ATOM 2842 C C . LYS A 1 355 ? 19.852 0.718 -39.519 1.00 58.81 355 LYS A C 1
ATOM 2844 O O . LYS A 1 355 ? 20.063 -0.476 -39.314 1.00 58.81 355 LYS A O 1
ATOM 2849 N N . SER A 1 356 ? 19.079 1.142 -40.519 1.00 43.69 356 SER A N 1
ATOM 2850 C CA . SER A 1 356 ? 18.691 0.274 -41.635 1.00 43.69 356 SER A CA 1
ATOM 2851 C C . SER A 1 356 ? 19.730 0.382 -42.749 1.00 43.69 356 SER A C 1
ATOM 2853 O O . SER A 1 356 ? 19.973 1.482 -43.247 1.00 43.69 356 SER A O 1
ATOM 2855 N N . ASN A 1 357 ? 20.282 -0.739 -43.209 1.00 40.28 357 ASN A N 1
ATOM 2856 C CA . ASN A 1 357 ? 20.939 -0.785 -44.515 1.00 40.28 357 ASN A CA 1
ATOM 2857 C C . ASN A 1 357 ? 19.846 -0.763 -45.598 1.00 40.28 357 ASN A C 1
ATOM 2859 O O . ASN A 1 357 ? 19.444 -1.816 -46.081 1.00 40.28 357 ASN A O 1
ATOM 2863 N N . SER A 1 358 ? 19.323 0.418 -45.942 1.00 35.50 358 SER A N 1
ATOM 2864 C CA . SER A 1 358 ? 18.502 0.595 -47.146 1.00 35.50 358 SER A CA 1
ATOM 2865 C C . SER A 1 358 ? 19.287 1.402 -48.171 1.00 35.50 358 SER A C 1
ATOM 2867 O O . SER A 1 358 ? 19.664 2.542 -47.912 1.00 35.50 358 SER A O 1
ATOM 2869 N N . LEU A 1 359 ? 19.525 0.800 -49.338 1.00 40.53 359 LEU A N 1
ATOM 2870 C CA . LEU A 1 359 ? 20.155 1.436 -50.501 1.00 40.53 359 LEU A CA 1
ATOM 2871 C C . LEU A 1 359 ? 19.209 2.394 -51.249 1.00 40.53 359 LEU A C 1
ATOM 2873 O O . LEU A 1 359 ? 19.648 3.077 -52.166 1.00 40.53 359 LEU A O 1
ATOM 2877 N N . PHE A 1 360 ? 17.937 2.496 -50.851 1.00 37.41 360 PHE A N 1
ATOM 2878 C CA . PHE A 1 360 ? 16.981 3.425 -51.450 1.00 37.41 360 PHE A CA 1
ATOM 2879 C C . PHE A 1 360 ? 16.087 4.060 -50.377 1.00 37.41 360 PHE A C 1
ATOM 2881 O O . PHE A 1 360 ? 15.353 3.373 -49.670 1.00 37.41 360 PHE A O 1
ATOM 2888 N N . GLY A 1 361 ? 16.148 5.390 -50.281 1.00 31.03 361 GLY A N 1
ATOM 2889 C CA . GLY A 1 361 ? 15.231 6.211 -49.489 1.00 31.03 361 GLY A CA 1
ATOM 2890 C C . GLY A 1 361 ? 15.589 6.320 -48.005 1.00 31.03 361 GLY A C 1
ATOM 2891 O O . GLY A 1 361 ? 15.333 5.419 -47.212 1.00 31.03 361 GLY A O 1
ATOM 2892 N N . PHE A 1 362 ? 16.120 7.480 -47.610 1.00 30.75 362 PHE A N 1
ATOM 2893 C CA . PHE A 1 362 ? 16.248 7.895 -46.213 1.00 30.75 362 PHE A CA 1
ATOM 2894 C C . PHE A 1 362 ? 14.861 8.019 -45.558 1.00 30.75 362 PHE A C 1
ATOM 2896 O O . PHE A 1 362 ? 14.277 9.101 -45.522 1.00 30.75 362 PHE A O 1
ATOM 2903 N N . GLN A 1 363 ? 14.340 6.941 -44.973 1.00 33.78 363 GLN A N 1
ATOM 2904 C CA . GLN A 1 363 ? 13.381 7.078 -43.879 1.00 33.78 363 GLN A CA 1
ATOM 2905 C C . GLN A 1 363 ? 14.161 7.324 -42.587 1.00 33.78 363 GLN A C 1
ATOM 2907 O O . GLN A 1 363 ? 14.590 6.412 -41.886 1.00 33.78 363 GLN A O 1
ATOM 2912 N N . ILE A 1 364 ? 14.368 8.606 -42.288 1.00 36.16 364 ILE A N 1
ATOM 2913 C CA . ILE A 1 364 ? 14.863 9.085 -40.998 1.00 36.16 364 ILE A CA 1
ATOM 2914 C C . ILE A 1 364 ? 13.763 8.821 -39.961 1.00 36.16 364 ILE A C 1
ATOM 2916 O O . ILE A 1 364 ? 12.902 9.666 -39.732 1.00 36.16 364 ILE A O 1
ATOM 2920 N N . SER A 1 365 ? 13.769 7.653 -39.320 1.00 41.34 365 SER A N 1
ATOM 2921 C CA . SER A 1 365 ? 12.979 7.415 -38.108 1.00 41.34 365 SER A CA 1
ATOM 2922 C C . SER A 1 365 ? 13.908 7.369 -36.892 1.00 41.34 365 SER A C 1
ATOM 2924 O O . SER A 1 365 ? 14.672 6.418 -36.751 1.00 41.34 365 SER A O 1
ATOM 2926 N N . GLY A 1 366 ? 13.844 8.382 -36.013 1.00 49.84 366 GLY A N 1
ATOM 2927 C CA . GLY A 1 366 ? 14.351 8.266 -34.632 1.00 49.84 366 GLY A CA 1
ATOM 2928 C C . GLY A 1 366 ? 15.452 9.227 -34.154 1.00 49.84 366 GLY A C 1
ATOM 2929 O O . GLY A 1 366 ? 16.201 8.866 -33.260 1.00 49.84 366 GLY A O 1
ATOM 2930 N N . LYS A 1 367 ? 15.583 10.455 -34.676 1.00 56.16 367 LYS A N 1
ATOM 2931 C CA . LYS A 1 367 ? 16.485 11.479 -34.089 1.00 56.16 367 LYS A CA 1
ATOM 2932 C C . LYS A 1 367 ? 15.861 12.172 -32.863 1.00 56.16 367 LYS A C 1
ATOM 2934 O O . LYS A 1 367 ? 15.610 13.372 -32.917 1.00 56.16 367 LYS A O 1
ATOM 2939 N N . ARG A 1 368 ? 15.493 11.446 -31.806 1.00 70.44 368 ARG A N 1
ATOM 2940 C CA . ARG A 1 368 ? 14.894 12.069 -30.607 1.00 70.44 368 ARG A CA 1
ATOM 2941 C C . ARG A 1 368 ? 15.535 11.540 -29.336 1.00 70.44 368 ARG A C 1
ATOM 2943 O O . ARG A 1 368 ? 15.953 10.380 -29.312 1.00 70.44 368 ARG A O 1
ATOM 2950 N N . SER A 1 369 ? 15.604 12.405 -28.326 1.00 83.25 369 SER A N 1
ATOM 2951 C CA . SER A 1 369 ? 16.083 12.049 -26.996 1.00 83.25 369 SER A CA 1
ATOM 2952 C C . SER A 1 369 ? 15.245 10.923 -26.413 1.00 83.25 369 SER A C 1
ATOM 2954 O O . SER A 1 369 ? 14.044 10.836 -26.680 1.00 83.25 369 SER A O 1
ATOM 2956 N N . ALA A 1 370 ? 15.886 10.081 -25.623 1.00 88.50 370 ALA A N 1
ATOM 2957 C CA . ALA A 1 370 ? 15.248 8.982 -24.919 1.00 88.50 370 ALA A CA 1
ATOM 2958 C C . ALA A 1 370 ? 15.957 8.772 -23.582 1.00 88.50 370 ALA A C 1
ATOM 2960 O O . ALA A 1 370 ? 17.106 9.182 -23.427 1.00 88.50 370 ALA A O 1
ATOM 2961 N N . ASP A 1 371 ? 15.300 8.102 -22.650 1.00 90.06 371 ASP A N 1
ATOM 2962 C CA . ASP A 1 371 ? 15.951 7.547 -21.471 1.00 90.06 371 ASP A CA 1
ATOM 2963 C C . ASP A 1 371 ? 16.394 6.127 -21.801 1.00 90.06 371 ASP A C 1
ATOM 2965 O O . ASP A 1 371 ? 15.624 5.350 -22.369 1.00 90.06 371 ASP A O 1
ATOM 2969 N N . ILE A 1 372 ? 17.645 5.796 -21.495 1.00 91.31 372 ILE A N 1
ATOM 2970 C CA . ILE A 1 372 ? 18.210 4.468 -21.705 1.00 91.31 372 ILE A CA 1
ATOM 2971 C C . ILE A 1 372 ? 18.526 3.817 -20.370 1.00 91.31 372 ILE A C 1
ATOM 2973 O O . ILE A 1 372 ? 19.065 4.452 -19.467 1.00 91.31 372 ILE A O 1
ATOM 2977 N N . GLN A 1 373 ? 18.208 2.535 -20.268 1.00 93.50 373 GLN A N 1
ATOM 2978 C CA . GLN A 1 373 ? 18.366 1.723 -19.078 1.00 93.50 373 GLN A CA 1
ATOM 2979 C C . GLN A 1 373 ? 19.027 0.398 -19.434 1.00 93.50 373 GLN A C 1
ATOM 2981 O O . GLN A 1 373 ? 18.660 -0.240 -20.424 1.00 93.50 373 GLN A O 1
ATOM 2986 N N . LEU A 1 374 ? 19.981 -0.027 -18.610 1.00 93.50 374 LEU A N 1
ATOM 2987 C CA . LEU A 1 374 ? 20.614 -1.335 -18.714 1.00 93.50 374 LEU A CA 1
ATOM 2988 C C . LEU A 1 374 ? 20.260 -2.175 -17.492 1.00 93.50 374 LEU A C 1
ATOM 2990 O O . LEU A 1 374 ? 20.644 -1.855 -16.367 1.00 93.50 374 LEU A O 1
ATOM 2994 N N . TRP A 1 375 ? 19.567 -3.274 -17.745 1.00 95.19 375 TRP A N 1
ATOM 2995 C CA . TRP A 1 375 ? 19.090 -4.213 -16.746 1.00 95.19 375 TRP A CA 1
ATOM 2996 C C . TRP A 1 375 ? 19.878 -5.518 -16.815 1.00 95.19 375 TRP A C 1
ATOM 2998 O O . TRP A 1 375 ? 20.275 -5.953 -17.898 1.00 95.19 375 TRP A O 1
ATOM 3008 N N . ARG A 1 376 ? 20.082 -6.171 -15.673 1.00 94.25 376 ARG A N 1
ATOM 3009 C CA . ARG A 1 376 ? 20.860 -7.407 -15.555 1.00 94.25 376 ARG A CA 1
ATOM 3010 C C . ARG A 1 376 ? 20.077 -8.495 -14.833 1.00 94.25 376 ARG A C 1
ATOM 3012 O O . ARG A 1 376 ? 19.557 -8.261 -13.752 1.00 94.25 376 ARG A O 1
ATOM 3019 N N . ARG A 1 377 ? 20.089 -9.708 -15.389 1.00 93.06 377 ARG A N 1
ATOM 3020 C CA . ARG A 1 377 ? 19.637 -10.946 -14.736 1.00 93.06 377 ARG A CA 1
ATOM 3021 C C . ARG A 1 377 ? 20.739 -11.997 -14.822 1.00 93.06 377 ARG A C 1
ATOM 3023 O O . ARG A 1 377 ? 20.921 -12.628 -15.864 1.00 93.06 377 ARG A O 1
ATOM 3030 N N . GLY A 1 378 ? 21.490 -12.189 -13.739 1.00 88.94 378 GLY A N 1
ATOM 3031 C CA . GLY A 1 378 ? 22.650 -13.086 -13.734 1.00 88.94 378 GLY A CA 1
ATOM 3032 C C . GLY A 1 378 ? 23.717 -12.625 -14.735 1.00 88.94 378 GLY A C 1
ATOM 3033 O O . GLY A 1 378 ? 24.388 -11.621 -14.510 1.00 88.94 378 GLY A O 1
ATOM 3034 N N . THR A 1 379 ? 23.881 -13.343 -15.845 1.00 88.56 379 THR A N 1
ATOM 3035 C CA . THR A 1 379 ? 24.789 -12.978 -16.952 1.00 88.56 379 THR A CA 1
ATOM 3036 C C . THR A 1 379 ? 24.070 -12.389 -18.169 1.00 88.56 379 THR A C 1
ATOM 3038 O O . THR A 1 379 ? 24.729 -11.962 -19.114 1.00 88.56 379 THR A O 1
ATOM 3041 N N . ALA A 1 380 ? 22.735 -12.352 -18.162 1.00 91.25 380 ALA A N 1
ATOM 3042 C CA . ALA A 1 380 ? 21.938 -11.780 -19.239 1.00 91.25 380 ALA A CA 1
ATOM 3043 C C . ALA A 1 380 ? 21.729 -10.278 -19.021 1.00 91.25 380 ALA A C 1
ATOM 3045 O O . ALA A 1 380 ? 21.433 -9.846 -17.903 1.00 91.25 380 ALA A O 1
ATOM 3046 N N . PHE A 1 381 ? 21.822 -9.499 -20.099 1.00 93.12 381 PHE A N 1
ATOM 3047 C CA . PHE A 1 381 ? 21.582 -8.060 -20.079 1.00 93.12 381 PHE A CA 1
ATOM 3048 C C . PHE A 1 381 ? 20.409 -7.695 -20.981 1.00 93.12 381 PHE A C 1
ATOM 3050 O O . PHE A 1 381 ? 20.257 -8.228 -22.082 1.00 93.12 381 PHE A O 1
ATOM 3057 N N . GLN A 1 382 ? 19.596 -6.760 -20.509 1.00 93.81 382 GLN A N 1
ATOM 3058 C CA . GLN A 1 382 ? 18.439 -6.244 -21.214 1.00 93.81 382 GLN A CA 1
ATOM 3059 C C . GLN A 1 382 ? 18.538 -4.722 -21.271 1.00 93.81 382 GLN A C 1
ATOM 3061 O O . GLN A 1 382 ? 18.552 -4.036 -20.254 1.00 93.81 382 GLN A O 1
ATOM 3066 N N . LEU A 1 383 ? 18.617 -4.189 -22.481 1.00 93.56 383 LEU A N 1
ATOM 3067 C CA . LEU A 1 383 ? 18.524 -2.765 -22.740 1.00 93.56 383 LEU A CA 1
ATOM 3068 C C . LEU A 1 383 ? 17.051 -2.379 -22.831 1.00 93.56 383 LEU A C 1
ATOM 3070 O O . LEU A 1 383 ? 16.305 -3.002 -23.587 1.00 93.56 383 LEU A O 1
ATOM 3074 N N . ALA A 1 384 ? 16.650 -1.333 -22.121 1.00 93.88 384 ALA A N 1
ATOM 3075 C CA . ALA A 1 384 ? 15.361 -0.680 -22.286 1.00 93.88 384 ALA A CA 1
ATOM 3076 C C . ALA A 1 384 ? 15.586 0.787 -22.661 1.00 93.88 384 ALA A C 1
ATOM 3078 O O . ALA A 1 384 ? 16.451 1.452 -22.101 1.00 93.88 384 ALA A O 1
ATOM 3079 N N . ALA A 1 385 ? 14.831 1.292 -23.628 1.00 92.19 385 ALA A N 1
ATOM 3080 C CA . ALA A 1 385 ? 14.862 2.689 -24.023 1.00 92.19 385 ALA A CA 1
ATOM 3081 C C . ALA A 1 385 ? 13.443 3.237 -24.106 1.00 92.19 385 ALA A C 1
ATOM 3083 O O . ALA A 1 385 ? 12.566 2.601 -24.697 1.00 92.19 385 ALA A O 1
ATOM 3084 N N . ARG A 1 386 ? 13.231 4.426 -23.549 1.00 91.56 386 ARG A N 1
ATOM 3085 C CA . ARG A 1 386 ? 11.938 5.100 -23.519 1.00 91.56 386 ARG A CA 1
ATOM 3086 C C . ARG A 1 386 ? 12.034 6.464 -24.186 1.00 91.56 386 ARG A C 1
ATOM 3088 O O . ARG A 1 386 ? 12.828 7.299 -23.774 1.00 91.56 386 ARG A O 1
ATOM 3095 N N . TRP A 1 387 ? 11.212 6.709 -25.199 1.00 89.62 387 TRP A N 1
ATOM 3096 C CA . TRP A 1 387 ? 11.022 8.053 -25.754 1.00 89.62 387 TRP A CA 1
ATOM 3097 C C . TRP A 1 387 ? 9.912 8.806 -25.011 1.00 89.62 387 TRP A C 1
ATOM 3099 O O . TRP A 1 387 ? 9.162 8.222 -24.231 1.00 89.62 387 TRP A O 1
ATOM 3109 N N . ASP A 1 388 ? 9.778 10.100 -25.294 1.00 85.12 388 ASP A N 1
ATOM 3110 C CA . ASP A 1 388 ? 8.682 10.931 -24.791 1.00 85.12 388 ASP A CA 1
ATOM 3111 C C . ASP A 1 388 ? 7.292 10.403 -25.210 1.00 85.12 388 ASP A C 1
ATOM 3113 O O . ASP A 1 388 ? 7.134 9.703 -26.216 1.00 85.12 388 ASP A O 1
ATOM 3117 N N . ASP A 1 389 ? 6.254 10.814 -24.478 1.00 83.12 389 ASP A N 1
ATOM 3118 C CA . ASP A 1 389 ? 4.888 10.281 -24.602 1.00 83.12 389 ASP A CA 1
ATOM 3119 C C . ASP A 1 389 ? 4.208 10.507 -25.958 1.00 83.12 389 ASP A C 1
ATOM 3121 O O . ASP A 1 389 ? 3.295 9.764 -26.317 1.00 83.12 389 ASP A O 1
ATOM 3125 N N . TYR A 1 390 ? 4.653 11.491 -26.744 1.00 82.12 390 TYR A N 1
ATOM 3126 C CA . TYR A 1 390 ? 4.131 11.707 -28.097 1.00 82.12 390 TYR A CA 1
ATOM 3127 C C . TYR A 1 390 ? 4.587 10.622 -29.091 1.00 82.12 390 TYR A C 1
ATOM 3129 O O . TYR A 1 390 ? 4.062 10.551 -30.205 1.00 82.12 390 TYR A O 1
ATOM 3137 N N . VAL A 1 391 ? 5.595 9.807 -28.748 1.00 82.62 391 VAL A N 1
ATOM 3138 C CA . VAL A 1 391 ? 6.094 8.739 -29.620 1.00 82.62 391 VAL A CA 1
ATOM 3139 C C . VAL A 1 391 ? 5.196 7.504 -29.488 1.00 82.62 391 VAL A C 1
ATOM 3141 O O . VAL A 1 391 ? 5.089 6.937 -28.403 1.00 82.62 391 VAL A O 1
ATOM 3144 N N . PRO A 1 392 ? 4.580 7.010 -30.578 1.00 80.50 392 PRO A N 1
ATOM 3145 C CA . PRO A 1 392 ? 3.870 5.738 -30.534 1.00 80.50 392 PRO A CA 1
ATOM 3146 C C . PRO A 1 392 ? 4.852 4.586 -30.287 1.00 80.50 392 PRO A C 1
ATOM 3148 O O . PRO A 1 392 ? 5.980 4.584 -30.793 1.00 80.50 392 PRO A O 1
ATOM 3151 N N . ASP A 1 393 ? 4.412 3.583 -29.530 1.00 84.44 393 ASP A N 1
ATOM 3152 C CA . ASP A 1 393 ? 5.254 2.476 -29.070 1.00 84.44 393 ASP A CA 1
ATOM 3153 C C . ASP A 1 393 ? 6.541 2.971 -28.381 1.00 84.44 393 ASP A C 1
ATOM 3155 O O . ASP A 1 393 ? 7.633 2.524 -28.718 1.00 84.44 393 ASP A O 1
ATOM 3159 N N . LYS A 1 394 ? 6.435 3.951 -27.474 1.00 87.50 394 LYS A N 1
ATOM 3160 C CA . LYS A 1 394 ? 7.563 4.670 -26.853 1.00 87.50 394 LYS A CA 1
ATOM 3161 C C . LYS A 1 394 ? 8.601 3.815 -26.126 1.00 87.50 394 LYS A C 1
ATOM 3163 O O . LYS A 1 394 ? 9.667 4.340 -25.841 1.00 87.50 394 LYS A O 1
ATOM 3168 N N . TRP A 1 395 ? 8.339 2.545 -25.848 1.00 90.81 395 TRP A N 1
ATOM 3169 C CA . TRP A 1 395 ? 9.320 1.630 -25.276 1.00 90.81 395 TRP A CA 1
ATOM 3170 C C . TRP A 1 395 ? 9.996 0.789 -26.351 1.00 90.81 395 TRP A C 1
ATOM 3172 O O . TRP A 1 395 ? 9.345 0.257 -27.251 1.00 90.81 395 TRP A O 1
ATOM 3182 N N . LEU A 1 396 ? 11.311 0.632 -26.229 1.00 92.00 396 LEU A N 1
ATOM 3183 C CA . LEU A 1 396 ? 12.109 -0.353 -26.943 1.00 92.00 396 LEU A CA 1
ATOM 3184 C C . LEU A 1 396 ? 12.852 -1.221 -25.941 1.00 92.00 396 LEU A C 1
ATOM 3186 O O . LEU A 1 396 ? 13.472 -0.690 -25.029 1.00 92.00 396 LEU A O 1
ATOM 3190 N N . THR A 1 397 ? 12.845 -2.535 -26.141 1.00 92.62 397 THR A N 1
ATOM 3191 C CA . THR A 1 397 ? 13.662 -3.450 -25.334 1.00 92.62 397 THR A CA 1
ATOM 3192 C C . THR A 1 397 ? 14.453 -4.410 -26.209 1.00 92.62 397 THR A C 1
ATOM 3194 O O . THR A 1 397 ? 13.934 -4.890 -27.217 1.00 92.62 397 THR A O 1
ATOM 3197 N N . MET A 1 398 ? 15.692 -4.703 -25.831 1.00 92.62 398 MET A N 1
ATOM 3198 C CA . MET A 1 398 ? 16.621 -5.543 -26.587 1.00 92.62 398 MET A CA 1
ATOM 3199 C C . MET A 1 398 ? 17.502 -6.339 -25.626 1.00 92.62 398 MET A C 1
ATOM 3201 O O . MET A 1 398 ? 18.046 -5.773 -24.683 1.00 92.62 398 MET A O 1
ATOM 3205 N N . SER A 1 399 ? 17.697 -7.629 -25.889 1.00 92.31 399 SER A N 1
ATOM 3206 C CA . SER A 1 399 ? 18.696 -8.419 -25.165 1.00 92.31 399 SER A CA 1
ATOM 3207 C C . SER A 1 399 ? 20.087 -8.121 -25.718 1.00 92.31 399 SER A C 1
ATOM 3209 O O . SER A 1 399 ? 20.290 -8.149 -26.932 1.00 92.31 399 SER A O 1
ATOM 3211 N N . VAL A 1 400 ? 21.039 -7.825 -24.835 1.00 90.31 400 VAL A N 1
ATOM 3212 C CA . VAL A 1 400 ? 22.398 -7.418 -25.212 1.00 90.31 400 VAL A CA 1
ATOM 3213 C C . VAL A 1 400 ? 23.398 -8.479 -24.748 1.00 90.31 400 VAL A C 1
ATOM 3215 O O . VAL A 1 400 ? 23.438 -8.791 -23.556 1.00 90.31 400 VAL A O 1
ATOM 3218 N N . PRO A 1 401 ? 24.209 -9.056 -25.652 1.00 87.56 401 PRO A N 1
ATOM 3219 C CA . PRO A 1 401 ? 25.284 -9.960 -25.256 1.00 87.56 401 PRO A CA 1
ATOM 3220 C C . PRO A 1 401 ? 26.329 -9.240 -24.395 1.00 87.56 401 PRO A C 1
ATOM 3222 O O . PRO A 1 401 ? 26.666 -8.082 -24.650 1.00 87.56 401 PRO A O 1
ATOM 32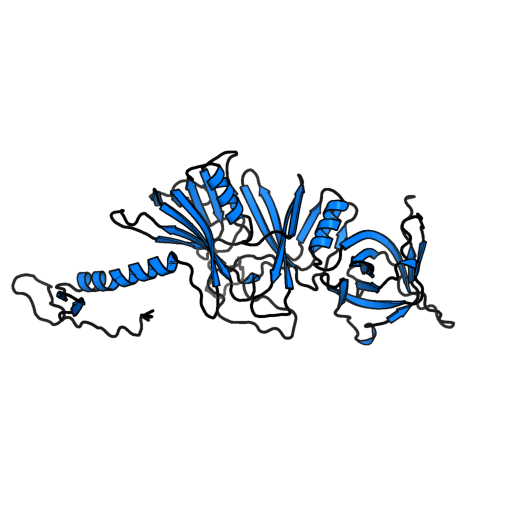25 N N . SER A 1 402 ? 26.869 -9.932 -23.390 1.00 83.94 402 SER A N 1
ATOM 3226 C CA . SER A 1 402 ? 27.806 -9.350 -22.418 1.00 83.94 402 SER A CA 1
ATOM 3227 C C . SER A 1 402 ? 29.086 -8.802 -23.051 1.00 83.94 402 SER A C 1
ATOM 3229 O O . SER A 1 402 ? 29.668 -7.867 -22.518 1.00 83.94 402 SER A O 1
ATOM 3231 N N . GLU A 1 403 ? 29.508 -9.343 -24.197 1.00 82.62 403 GLU A N 1
ATOM 3232 C CA . GLU A 1 403 ? 30.670 -8.869 -24.967 1.00 82.62 403 GLU A CA 1
ATOM 3233 C C . GLU A 1 403 ? 30.535 -7.427 -25.479 1.00 82.62 403 GLU A C 1
ATOM 3235 O O . GLU A 1 403 ? 31.542 -6.782 -25.760 1.00 82.62 403 GLU A O 1
ATOM 3240 N N . PHE A 1 404 ? 29.308 -6.905 -25.572 1.00 78.44 404 PHE A N 1
ATOM 3241 C CA . PHE A 1 404 ? 29.060 -5.514 -25.945 1.00 78.44 404 PHE A CA 1
ATOM 3242 C C . PHE A 1 404 ? 28.961 -4.591 -24.730 1.00 78.44 404 PHE A C 1
ATOM 3244 O O . PHE A 1 404 ? 28.937 -3.379 -24.898 1.00 78.44 404 PHE A O 1
ATOM 3251 N N . ILE A 1 405 ? 28.916 -5.118 -23.507 1.00 75.62 405 ILE A N 1
ATOM 3252 C CA . ILE A 1 405 ? 28.844 -4.301 -22.297 1.00 75.62 405 ILE A CA 1
ATOM 3253 C C . ILE A 1 405 ? 30.270 -3.961 -21.845 1.00 75.62 405 ILE A C 1
ATOM 3255 O O . ILE A 1 405 ? 30.889 -4.698 -21.081 1.00 75.62 405 ILE A O 1
ATOM 3259 N N . ASP A 1 406 ? 30.798 -2.838 -22.334 1.00 67.25 406 ASP A N 1
ATOM 3260 C CA . ASP A 1 406 ? 32.099 -2.302 -21.919 1.00 67.25 406 ASP A CA 1
ATOM 3261 C C . ASP A 1 406 ? 31.906 -1.122 -20.952 1.00 67.25 406 ASP A C 1
ATOM 3263 O O . ASP A 1 406 ? 31.535 -0.022 -21.360 1.00 67.25 406 ASP A O 1
ATOM 3267 N N . PHE A 1 407 ? 32.155 -1.356 -19.661 1.00 56.00 407 PHE A N 1
ATOM 3268 C CA . PHE A 1 407 ? 32.084 -0.333 -18.607 1.00 56.00 407 PHE A CA 1
ATOM 3269 C C . PHE A 1 407 ? 33.330 0.568 -18.545 1.00 56.00 407 PHE A C 1
ATOM 3271 O O . PHE A 1 407 ? 33.376 1.481 -17.726 1.00 56.00 407 PHE A O 1
ATOM 3278 N N . SER A 1 408 ? 34.362 0.295 -19.352 1.00 52.62 408 SER A N 1
ATOM 3279 C CA . SER A 1 408 ? 35.685 0.919 -19.209 1.00 52.62 408 SER A CA 1
ATOM 3280 C C . SER A 1 408 ? 35.917 2.143 -20.098 1.00 52.62 408 SER A C 1
ATOM 3282 O O . SER A 1 408 ? 36.949 2.801 -19.966 1.00 52.62 408 SER A O 1
ATOM 3284 N N . LYS A 1 409 ? 34.983 2.468 -21.001 1.00 53.47 409 LYS A N 1
ATOM 3285 C CA . LYS A 1 409 ? 35.146 3.557 -21.972 1.00 53.47 409 LYS A CA 1
ATOM 3286 C C . LYS A 1 409 ? 34.040 4.594 -21.852 1.00 53.47 409 LYS A C 1
ATOM 3288 O O . LYS A 1 409 ? 32.877 4.288 -22.110 1.00 53.47 409 LYS A O 1
ATOM 3293 N N . ASP A 1 410 ? 34.436 5.840 -21.598 1.00 55.50 410 ASP A N 1
ATOM 3294 C CA . ASP A 1 410 ? 33.611 7.035 -21.806 1.00 55.50 410 ASP A CA 1
ATOM 3295 C C . ASP A 1 410 ? 33.400 7.267 -23.309 1.00 55.50 410 ASP A C 1
ATOM 3297 O O . ASP A 1 410 ? 33.950 8.172 -23.936 1.00 55.50 410 ASP A O 1
ATOM 3301 N N . ASN A 1 411 ? 32.619 6.387 -23.926 1.00 62.16 411 ASN A N 1
ATOM 3302 C CA . ASN A 1 411 ? 32.262 6.502 -25.325 1.00 62.16 411 ASN A CA 1
ATOM 3303 C C . ASN A 1 411 ? 31.024 7.390 -25.452 1.00 62.16 411 ASN A C 1
ATOM 3305 O O . ASN A 1 411 ? 29.925 7.036 -25.029 1.00 62.16 411 ASN A O 1
ATOM 3309 N N . THR A 1 412 ? 31.185 8.526 -26.124 1.00 70.31 412 THR A N 1
ATOM 3310 C CA . THR A 1 412 ? 30.080 9.420 -26.511 1.00 70.31 412 THR A CA 1
ATOM 3311 C C . THR A 1 412 ? 29.101 8.752 -27.482 1.00 70.31 412 THR A C 1
ATOM 3313 O O . THR A 1 412 ? 27.953 9.182 -27.619 1.00 70.31 412 THR A O 1
ATOM 3316 N N . GLN A 1 413 ? 29.530 7.659 -28.120 1.00 76.50 413 GLN A N 1
ATOM 3317 C CA . GLN A 1 413 ? 28.735 6.852 -29.029 1.00 76.50 413 GLN A CA 1
ATOM 3318 C C . GLN A 1 413 ? 28.935 5.357 -28.775 1.00 76.50 413 GLN A C 1
ATOM 3320 O O . GLN A 1 413 ? 30.056 4.857 -28.737 1.00 76.50 413 GLN A O 1
ATOM 3325 N N . PHE A 1 414 ? 27.832 4.619 -28.724 1.00 80.56 414 PHE A N 1
ATOM 3326 C CA . PHE A 1 414 ? 27.825 3.170 -28.581 1.00 80.56 414 PHE A CA 1
ATOM 3327 C C . PHE A 1 414 ? 27.031 2.531 -29.725 1.00 80.56 414 PHE A C 1
ATOM 3329 O O . PHE A 1 414 ? 25.960 3.017 -30.091 1.00 80.56 414 PHE A O 1
ATOM 3336 N N . THR A 1 415 ? 27.565 1.473 -30.343 1.00 81.06 415 THR A N 1
ATOM 3337 C CA . THR A 1 415 ? 26.912 0.797 -31.476 1.00 81.06 415 THR A CA 1
ATOM 3338 C C . THR A 1 415 ? 26.734 -0.683 -31.183 1.00 81.06 415 THR A C 1
ATOM 3340 O O . THR A 1 415 ? 27.705 -1.387 -30.931 1.00 81.06 415 THR A O 1
ATOM 3343 N N . LEU A 1 416 ? 25.490 -1.146 -31.271 1.00 83.94 416 LEU A N 1
ATOM 3344 C CA . LEU A 1 416 ? 25.124 -2.553 -31.181 1.00 83.94 416 LEU A CA 1
ATOM 3345 C C . LEU A 1 416 ? 24.976 -3.151 -32.584 1.00 83.94 416 LEU A C 1
ATOM 3347 O O . LEU A 1 416 ? 24.473 -2.469 -33.491 1.00 83.94 416 LEU A O 1
ATOM 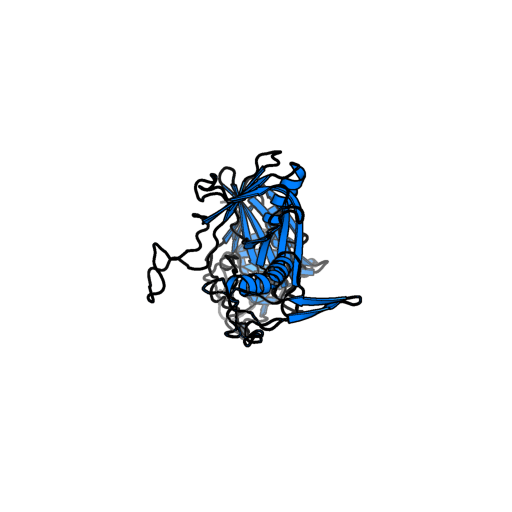3351 N N . PRO A 1 417 ? 25.376 -4.422 -32.772 1.00 84.19 417 PRO A N 1
ATOM 3352 C CA . PRO A 1 417 ? 25.160 -5.129 -34.025 1.00 84.19 417 PRO A CA 1
ATOM 3353 C C . PRO A 1 417 ? 23.664 -5.347 -34.276 1.00 84.19 417 PRO A C 1
ATOM 3355 O O . PRO A 1 417 ? 22.804 -4.954 -33.486 1.00 84.19 417 PRO A O 1
ATOM 3358 N N . ARG A 1 418 ? 23.337 -5.973 -35.408 1.00 86.56 418 ARG A N 1
ATOM 3359 C CA . ARG A 1 418 ? 21.955 -6.311 -35.741 1.00 86.56 418 ARG A CA 1
ATOM 3360 C C . ARG A 1 418 ? 21.409 -7.332 -34.741 1.00 86.56 418 ARG A C 1
ATOM 3362 O O . ARG A 1 418 ? 21.762 -8.502 -34.812 1.00 86.56 418 ARG A O 1
ATOM 3369 N N . LEU A 1 419 ? 20.551 -6.867 -33.838 1.00 86.62 419 LEU A N 1
ATOM 3370 C CA . LEU A 1 419 ? 19.947 -7.666 -32.772 1.00 86.62 419 LEU A CA 1
ATOM 3371 C C . LEU A 1 419 ? 18.417 -7.562 -32.816 1.00 86.62 419 LEU A C 1
ATOM 3373 O O . LEU A 1 419 ? 17.884 -6.546 -33.288 1.00 86.62 419 LEU A O 1
ATOM 3377 N N . PRO A 1 420 ? 17.700 -8.590 -32.327 1.00 88.75 420 PRO A N 1
ATOM 3378 C CA . PRO A 1 420 ? 16.257 -8.533 -32.183 1.00 88.75 420 PRO A CA 1
ATOM 3379 C C . PRO A 1 420 ? 15.858 -7.539 -31.086 1.00 88.75 420 PRO A C 1
ATOM 3381 O O . PRO A 1 420 ? 16.456 -7.490 -30.012 1.00 88.75 420 PRO A O 1
ATOM 3384 N N . TYR A 1 421 ? 14.817 -6.754 -31.346 1.00 89.69 421 TYR A N 1
ATOM 3385 C CA . TYR A 1 421 ? 14.242 -5.815 -30.394 1.00 89.69 421 TYR A CA 1
ATOM 3386 C C . TYR A 1 421 ? 12.718 -5.771 -30.471 1.00 89.69 421 TYR A C 1
ATOM 3388 O O . TYR A 1 421 ? 12.090 -6.049 -31.498 1.00 89.69 421 TYR A O 1
ATOM 3396 N N . LEU A 1 422 ? 12.120 -5.377 -29.355 1.00 89.12 422 LEU A N 1
ATOM 3397 C CA . LEU A 1 422 ? 10.687 -5.196 -29.185 1.00 89.12 422 LEU A CA 1
ATOM 3398 C C . LEU A 1 422 ? 10.348 -3.715 -29.104 1.00 89.12 422 LEU A C 1
ATOM 3400 O O . LEU A 1 422 ? 11.145 -2.922 -28.610 1.00 89.12 422 LEU A O 1
ATOM 3404 N N . ARG A 1 423 ? 9.155 -3.359 -29.581 1.00 87.69 423 ARG A N 1
ATOM 3405 C CA . ARG A 1 423 ? 8.542 -2.037 -29.436 1.00 87.69 423 ARG A CA 1
ATOM 3406 C C . ARG A 1 423 ? 7.198 -2.184 -28.736 1.00 87.69 423 ARG A C 1
ATOM 3408 O O . ARG A 1 423 ? 6.508 -3.178 -28.959 1.00 87.69 423 ARG A O 1
ATOM 3415 N N . GLY A 1 424 ? 6.830 -1.213 -27.910 1.00 86.38 424 GLY A N 1
ATOM 3416 C CA . GLY A 1 424 ? 5.591 -1.277 -27.141 1.00 86.38 424 GLY A CA 1
ATOM 3417 C C . GLY A 1 424 ? 5.192 0.052 -26.516 1.00 86.38 424 GLY A C 1
ATOM 3418 O O . GLY A 1 424 ? 6.007 0.961 -26.393 1.00 86.38 424 GLY A O 1
ATOM 3419 N N . MET A 1 425 ? 3.920 0.187 -26.154 1.00 83.88 425 MET A N 1
ATOM 3420 C CA . MET A 1 425 ? 3.401 1.371 -25.465 1.00 83.88 425 MET A CA 1
ATOM 3421 C C . MET A 1 425 ? 3.759 1.391 -23.975 1.00 83.88 425 MET A C 1
ATOM 3423 O O . MET A 1 425 ? 3.878 2.476 -23.408 1.00 83.88 425 MET A O 1
ATOM 3427 N N . THR A 1 426 ? 3.956 0.221 -23.365 1.00 85.44 426 THR A N 1
ATOM 3428 C CA . THR A 1 426 ? 4.297 0.041 -21.945 1.00 85.44 426 THR A CA 1
ATOM 3429 C C . THR A 1 426 ? 5.525 -0.854 -21.776 1.00 85.44 426 THR A C 1
ATOM 3431 O O . THR A 1 426 ? 5.911 -1.575 -22.707 1.00 85.44 426 THR A O 1
ATOM 3434 N N . LEU A 1 427 ? 6.139 -0.815 -20.590 1.00 87.06 427 LEU A N 1
ATOM 3435 C CA . LEU A 1 427 ? 7.189 -1.744 -20.181 1.00 87.06 427 LEU A CA 1
ATOM 3436 C C . LEU A 1 427 ? 6.608 -2.752 -19.191 1.00 87.06 427 LEU A C 1
ATOM 3438 O O . LEU A 1 427 ? 6.097 -2.372 -18.149 1.00 87.06 427 LEU A O 1
ATOM 3442 N N . ASP A 1 428 ? 6.732 -4.037 -19.504 1.00 84.94 428 ASP A N 1
ATOM 3443 C CA . ASP A 1 428 ? 6.609 -5.106 -18.519 1.00 84.94 428 ASP A CA 1
ATOM 3444 C C . ASP A 1 428 ? 7.847 -5.068 -17.618 1.00 84.94 428 ASP A C 1
ATOM 3446 O O . ASP A 1 428 ? 8.878 -5.626 -17.995 1.00 84.94 428 ASP A O 1
ATOM 3450 N N . ILE A 1 429 ? 7.788 -4.357 -16.488 1.00 83.56 429 ILE A N 1
ATOM 3451 C CA . ILE A 1 429 ? 8.939 -4.141 -15.592 1.00 83.56 429 ILE A CA 1
ATOM 3452 C C . ILE A 1 429 ? 9.418 -5.447 -14.945 1.00 83.56 429 ILE A C 1
ATOM 3454 O O . ILE A 1 429 ? 10.608 -5.624 -14.679 1.00 83.56 429 ILE A O 1
ATOM 3458 N N . MET A 1 430 ? 8.512 -6.415 -14.785 1.00 77.81 430 MET A N 1
ATOM 3459 C CA . MET A 1 430 ? 8.819 -7.726 -14.211 1.00 77.81 430 MET A CA 1
ATOM 3460 C C . MET A 1 430 ? 9.772 -8.528 -15.103 1.00 77.81 430 MET A C 1
ATOM 3462 O O . MET A 1 430 ? 10.638 -9.246 -14.607 1.00 77.81 430 MET A O 1
ATOM 3466 N N . ASN A 1 431 ? 9.635 -8.384 -16.426 1.00 82.81 431 ASN A N 1
ATOM 3467 C CA . ASN A 1 431 ? 10.465 -9.079 -17.413 1.00 82.81 431 ASN A CA 1
ATOM 3468 C C . ASN A 1 431 ? 11.418 -8.156 -18.189 1.00 82.81 431 ASN A C 1
ATOM 3470 O O . ASN A 1 431 ? 12.218 -8.643 -18.985 1.00 82.81 431 ASN A O 1
ATOM 3474 N N . VAL A 1 432 ? 11.314 -6.840 -17.997 1.00 89.81 432 VAL A N 1
ATOM 3475 C CA . VAL A 1 432 ? 11.996 -5.792 -18.773 1.00 89.81 432 VAL A CA 1
ATOM 3476 C C . VAL A 1 432 ? 11.743 -5.963 -20.283 1.00 89.81 432 VAL A C 1
ATOM 3478 O O . VAL A 1 432 ? 12.647 -6.069 -21.120 1.00 89.81 432 VAL A O 1
ATOM 3481 N N . ILE A 1 433 ? 10.460 -6.035 -20.650 1.00 89.25 433 ILE A N 1
ATOM 3482 C CA . ILE A 1 433 ? 10.007 -6.293 -22.026 1.00 89.25 433 ILE A CA 1
ATOM 3483 C C . ILE A 1 433 ? 8.973 -5.254 -22.464 1.00 89.25 433 ILE A C 1
ATOM 3485 O O . ILE A 1 433 ? 7.980 -5.034 -21.783 1.00 89.25 433 ILE A O 1
ATOM 3489 N N . ALA A 1 434 ? 9.137 -4.656 -23.645 1.00 89.19 434 ALA A N 1
ATOM 3490 C CA . ALA A 1 434 ? 8.121 -3.765 -24.207 1.00 89.19 434 ALA A CA 1
ATOM 3491 C C . ALA A 1 434 ? 6.836 -4.537 -24.591 1.00 89.19 434 ALA A C 1
ATOM 3493 O O . ALA A 1 434 ? 6.899 -5.593 -25.232 1.00 89.19 434 ALA A O 1
ATOM 3494 N N . ARG A 1 435 ? 5.656 -4.007 -24.234 1.00 85.19 435 ARG A N 1
ATOM 3495 C CA . ARG A 1 435 ? 4.335 -4.633 -24.464 1.00 85.19 435 ARG A CA 1
ATOM 3496 C C . ARG A 1 435 ? 3.351 -3.702 -25.177 1.00 85.19 435 ARG A C 1
ATOM 3498 O O . ARG A 1 435 ? 3.554 -2.497 -25.267 1.00 85.19 435 ARG A O 1
ATOM 3505 N N . GLY A 1 436 ? 2.274 -4.294 -25.700 1.00 82.44 436 GLY A N 1
ATOM 3506 C CA . GLY A 1 436 ? 1.151 -3.570 -26.307 1.00 82.44 436 GLY A CA 1
ATOM 3507 C C . GLY A 1 436 ? 1.535 -2.651 -27.473 1.00 82.44 436 GLY A C 1
ATOM 3508 O O . GLY A 1 436 ? 1.242 -1.461 -27.395 1.00 82.44 436 GLY A O 1
ATOM 3509 N N . PRO A 1 437 ? 2.218 -3.137 -28.528 1.00 82.88 437 PRO A N 1
ATOM 3510 C CA . PRO A 1 437 ? 2.475 -2.312 -29.701 1.00 82.88 437 PRO A CA 1
ATOM 3511 C C . PRO A 1 437 ? 1.164 -1.931 -30.397 1.00 82.88 437 PRO A C 1
ATOM 3513 O O . PRO A 1 437 ? 0.278 -2.770 -30.564 1.00 82.88 437 PRO A O 1
ATOM 3516 N N . LYS A 1 438 ? 1.069 -0.688 -30.874 1.00 78.31 438 LYS A N 1
ATOM 3517 C CA . LYS A 1 438 ? -0.087 -0.173 -31.621 1.00 78.31 438 LYS A CA 1
ATOM 3518 C C . LYS A 1 438 ? -0.339 -0.955 -32.913 1.00 78.31 438 LYS A C 1
ATOM 3520 O O . LYS A 1 438 ? -1.486 -1.117 -33.314 1.00 78.31 438 LYS A O 1
ATOM 3525 N N . ASN A 1 439 ? 0.725 -1.456 -33.544 1.00 70.94 439 ASN A N 1
ATOM 3526 C CA . ASN A 1 439 ? 0.656 -2.299 -34.735 1.00 70.94 439 ASN A CA 1
ATOM 3527 C C . ASN A 1 439 ? 1.291 -3.662 -34.438 1.00 70.94 439 ASN A C 1
ATOM 3529 O O . ASN A 1 439 ? 2.449 -3.730 -34.041 1.00 70.94 439 ASN A O 1
ATOM 3533 N N . SER A 1 440 ? 0.603 -4.769 -34.715 1.00 66.00 440 SER A N 1
ATOM 3534 C CA . SER A 1 440 ? 1.173 -6.119 -34.537 1.00 66.00 440 SER A CA 1
ATOM 3535 C C . SER A 1 440 ? 2.483 -6.324 -35.318 1.00 66.00 440 SER A C 1
ATOM 3537 O O . SER A 1 440 ? 3.389 -6.994 -34.827 1.00 66.00 440 SER A O 1
ATOM 3539 N N . ASN A 1 441 ? 2.632 -5.658 -36.469 1.00 63.28 441 ASN A N 1
ATOM 3540 C CA . ASN A 1 441 ? 3.842 -5.667 -37.302 1.00 63.28 441 ASN A CA 1
ATOM 3541 C C . ASN A 1 441 ? 5.059 -4.948 -36.677 1.00 63.28 441 ASN A C 1
ATOM 3543 O O . ASN A 1 441 ? 6.154 -5.021 -37.233 1.00 63.28 441 ASN A O 1
ATOM 3547 N N . SER A 1 442 ? 4.908 -4.212 -35.564 1.00 59.09 442 SER A N 1
ATOM 3548 C CA . SER A 1 442 ? 6.043 -3.626 -34.827 1.00 59.09 442 SER A CA 1
ATOM 3549 C C . SER A 1 442 ? 6.584 -4.532 -33.714 1.00 59.09 442 SER A C 1
ATOM 3551 O O . SER A 1 442 ? 7.600 -4.195 -33.101 1.00 59.09 442 SER A O 1
ATOM 3553 N N . LYS A 1 443 ? 5.968 -5.701 -33.497 1.00 60.62 443 LYS A N 1
ATOM 3554 C CA . LYS A 1 443 ? 6.400 -6.721 -32.538 1.00 60.62 443 LYS A CA 1
ATOM 3555 C C . LYS A 1 443 ? 7.489 -7.592 -33.184 1.00 60.62 443 LYS A C 1
ATOM 3557 O O . LYS A 1 443 ? 7.222 -8.237 -34.187 1.00 60.62 443 LYS A O 1
ATOM 3562 N N . ASN A 1 444 ? 8.688 -7.623 -32.598 1.00 69.69 444 ASN A N 1
ATOM 3563 C CA . ASN A 1 444 ? 9.880 -8.350 -33.080 1.00 69.69 444 ASN A CA 1
ATOM 3564 C C . ASN A 1 444 ? 10.498 -7.775 -34.365 1.00 69.69 444 ASN A C 1
ATOM 3566 O O . ASN A 1 444 ? 10.260 -8.260 -35.469 1.00 69.69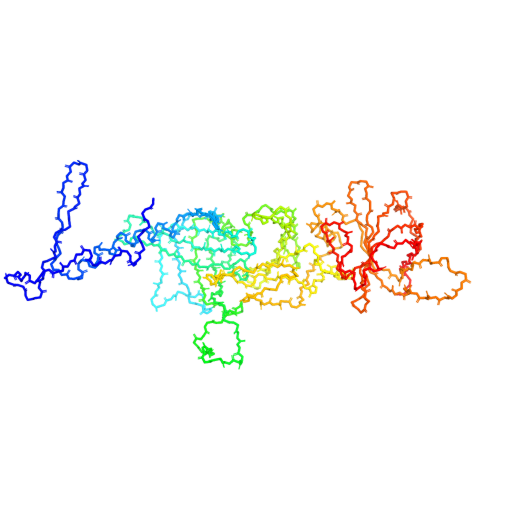 444 ASN A O 1
ATOM 3570 N N . LYS A 1 445 ? 11.334 -6.748 -34.215 1.00 79.12 445 LYS A N 1
ATOM 3571 C CA . LYS A 1 445 ? 12.169 -6.214 -35.298 1.00 79.12 445 LYS A CA 1
ATOM 3572 C C . LYS A 1 445 ? 13.620 -6.628 -35.101 1.00 79.12 445 LYS A C 1
ATOM 3574 O O . LYS A 1 445 ? 14.022 -6.961 -33.996 1.00 79.12 445 LYS A O 1
ATOM 3579 N N . GLU A 1 446 ? 14.418 -6.537 -36.154 1.00 82.94 446 GLU A N 1
ATOM 3580 C CA . GLU A 1 446 ? 15.873 -6.649 -36.075 1.00 82.94 446 GLU A CA 1
ATOM 3581 C C . GLU A 1 446 ? 16.520 -5.401 -36.658 1.00 82.94 446 GLU A C 1
ATOM 3583 O O . GLU A 1 446 ? 16.082 -4.884 -37.688 1.00 82.94 446 GLU A O 1
ATOM 3588 N N . GLY A 1 447 ? 17.589 -4.927 -36.030 1.00 80.56 447 GLY A N 1
ATOM 3589 C CA . GLY A 1 447 ? 18.329 -3.779 -36.537 1.00 80.56 447 GLY A CA 1
ATOM 3590 C C . GLY A 1 447 ? 19.609 -3.540 -35.760 1.00 80.56 447 GLY A C 1
ATOM 3591 O O . GLY A 1 447 ? 19.704 -3.903 -34.590 1.00 80.56 447 GLY A O 1
ATOM 3592 N N . ALA A 1 448 ? 20.601 -2.951 -36.425 1.00 83.06 448 ALA A N 1
ATOM 3593 C CA . ALA A 1 448 ? 21.758 -2.403 -35.728 1.00 83.06 448 ALA A CA 1
ATOM 3594 C C . ALA A 1 448 ? 21.341 -1.104 -35.032 1.00 83.06 448 ALA A C 1
ATOM 3596 O O . ALA A 1 448 ? 20.540 -0.349 -35.582 1.00 83.06 448 ALA A O 1
ATOM 3597 N N . MET A 1 449 ? 21.877 -0.825 -33.847 1.00 83.81 449 MET A N 1
ATOM 3598 C CA . MET A 1 449 ? 21.514 0.369 -33.076 1.00 83.81 449 MET A CA 1
ATOM 3599 C C . MET A 1 449 ? 22.734 1.243 -32.847 1.00 83.81 449 MET A C 1
ATOM 3601 O O . MET A 1 449 ? 23.791 0.746 -32.475 1.00 83.81 449 MET A O 1
ATOM 3605 N N . SER A 1 450 ? 22.581 2.553 -33.019 1.00 82.81 450 SER A N 1
ATOM 3606 C CA . SER A 1 450 ? 23.566 3.532 -32.560 1.00 82.81 450 SER A CA 1
ATOM 3607 C C . SER A 1 450 ? 22.937 4.447 -31.514 1.00 82.81 450 SER A C 1
ATOM 3609 O O . SER A 1 450 ? 21.901 5.068 -31.770 1.00 82.81 450 SER A O 1
ATOM 3611 N N . ILE A 1 451 ? 23.586 4.510 -30.353 1.00 85.06 451 ILE A N 1
ATOM 3612 C CA . ILE A 1 451 ? 23.238 5.326 -29.192 1.00 85.06 451 ILE A CA 1
ATOM 3613 C C . ILE A 1 451 ? 24.248 6.464 -29.093 1.00 85.06 451 ILE A C 1
ATOM 3615 O O . ILE A 1 451 ? 25.454 6.225 -29.143 1.00 85.06 451 ILE A O 1
ATOM 3619 N N . PHE A 1 452 ? 23.746 7.686 -28.943 1.00 84.06 452 PHE A N 1
ATOM 3620 C CA . PHE A 1 452 ? 24.554 8.886 -28.752 1.00 84.06 452 PHE A CA 1
ATOM 3621 C C . PHE A 1 452 ? 24.234 9.506 -27.396 1.00 84.06 452 PHE A C 1
ATOM 3623 O O . PHE A 1 452 ? 23.084 9.871 -27.127 1.00 84.06 452 PHE A O 1
ATOM 3630 N N . PHE A 1 453 ? 25.249 9.624 -26.547 1.00 80.38 453 PHE A N 1
ATOM 3631 C CA . PHE A 1 453 ? 25.135 10.217 -25.220 1.00 80.38 453 PHE A CA 1
ATOM 3632 C C . PHE A 1 453 ? 25.375 11.727 -25.295 1.00 80.38 453 PHE A C 1
ATOM 3634 O O . PHE A 1 453 ? 26.160 12.192 -26.117 1.00 80.38 453 PHE A O 1
ATOM 3641 N N . GLN A 1 454 ? 24.716 12.499 -24.427 1.00 69.38 454 GLN A N 1
ATOM 3642 C CA . GLN A 1 454 ? 25.068 13.911 -24.259 1.00 69.38 454 GLN A CA 1
ATOM 3643 C C . GLN A 1 454 ? 26.492 14.014 -23.691 1.00 69.38 454 GLN A C 1
ATOM 3645 O O . GLN A 1 454 ? 26.791 13.439 -22.641 1.00 69.38 454 GLN A O 1
ATOM 3650 N N . THR A 1 455 ? 27.372 14.731 -24.385 1.00 59.41 455 THR A N 1
ATOM 3651 C CA . THR A 1 455 ? 28.664 15.167 -23.845 1.00 59.41 455 THR A CA 1
ATOM 3652 C C . THR A 1 455 ? 28.430 16.256 -22.806 1.00 59.41 455 THR A C 1
ATOM 3654 O O . THR A 1 455 ? 27.590 17.128 -23.009 1.00 59.41 455 THR A O 1
ATOM 3657 N N . SER A 1 456 ? 29.164 16.217 -21.696 1.00 49.22 456 SER A N 1
ATOM 3658 C CA . SER A 1 456 ? 29.153 17.244 -20.647 1.00 49.22 456 SER A CA 1
ATOM 3659 C C . SER A 1 456 ? 29.915 18.510 -21.070 1.00 49.22 456 SER A C 1
ATOM 3661 O O . SER A 1 456 ? 30.796 18.975 -20.356 1.00 49.22 456 SER A O 1
ATOM 3663 N N . GLU A 1 457 ? 29.581 19.049 -22.242 1.00 37.00 457 GLU A N 1
ATOM 3664 C CA . GLU A 1 457 ? 29.983 20.379 -22.703 1.00 37.00 457 GLU A CA 1
ATOM 3665 C C . GLU A 1 457 ? 28.742 21.071 -23.284 1.00 37.00 457 GLU A C 1
ATOM 3667 O O . GLU A 1 457 ? 28.270 20.701 -24.363 1.00 37.00 457 GLU A O 1
ATOM 3672 N N . GLY A 1 458 ? 28.194 22.035 -22.532 1.00 33.28 458 GLY A N 1
ATOM 3673 C CA . GLY A 1 458 ? 27.037 22.857 -22.902 1.00 33.28 458 GLY A CA 1
ATOM 3674 C C . GLY A 1 458 ? 26.141 23.180 -21.723 1.00 33.28 458 GLY A C 1
ATOM 3675 O O . GLY A 1 458 ? 25.067 22.544 -21.651 1.00 33.28 458 GLY A O 1
#

Foldseek 3Di:
DDPDDVVVCPPPKDFDQPDDPPDPQWTKIDWDWDDDPVDIDTDIGRHPVVVVVVVVVVVQVVVQVVLPDWDDDPFKGKDWLDKDWFQKKWWAAPPVRHADVVTDMAGRWMKTKMWMDGLANLLIWIKIKIWHDPPDPDTDIDIDTAFLFLWKKFDDVFALKIKIFAADDQDDDDPDDPPPDDPVPDRHHDSPTTRTIMMTRHPGSVSVVSVVCSSQDDSADFPDWDDDPVWTWTKDWDDGHPDPPWTWIWIWTWDDDPRMITTWIWTGGLFFAWDADQVQLKIKGQWIFTSQDDPDPPDDDDDDPDPDDDPRRDPGPSMDMGTDPHNVVSQVVLQSRAPFKRWPDKDKFQWKDFDDPDPDDPPPPIRHIWIWIWIDGPQKIKIWIAGDLVDALRIKIFIAHPVQDDPPDPDQKGKAAWGKMAGANTASSHVRHHDHHPDPVRGIDTGIMMTGHDDPDD

pLDDT: mean 75.82, std 18.74, range [26.02, 97.19]

Secondary structure (DSSP, 8-state):
-----GGG-S-SS-EEEEE-TTSTT-EEEPPEEEE-SS-EEEE--SSHHHHHHHHHHHHHHHHHHHHHS--B-SS-EEEEEEEEEEEEEEEEETTTTEEEEEEEEEEEEEEEEEEEEESEEEEEEEEEEEE--TTSSS--EEEEEE-SSS-EEEE-TT-SEEEEEE----B---S--SSS--TTTS-B--TTS--EEEEEEESSHHHHHHHHHHHHS-SS--SEEEEETTEEEEEEEEE-TT-TT-EEEEEEEEEEETTEEEEEEEEE-TT---EEETTTTEEEESS-EE-----S---SPPP-SSS----S-----S-EEEE-SSHHHHHHHHHHT-SS-EEEEEEEEEEEEEE---SS-------S-EEEEEEEETTEEEEEEEE-TTSTTBEEEEEE-GGG--TT---SEEEEEEEEEEEESEEETTTTEEE--SSGGGSSEEEEEEEEEPPS--

Sequence (458 aa):
MILVVLDDLPPLIQLSNATLTGFPGARVSEPVSFKFEDMSVSISFQFDSDLAQFINIPKTYFDAVWQREPIDTTEFTESVIFNTSVDMFEQLNTPTMKSMNPPVVVKSCEMRILERSFGEAWRSIRRMVITSSAAEKSPGTMELFMPLSGAQINRGNMSPQVVLQWSDTCQARSDKTDGNYNTLHSYVYDDTAPNIGVGVQCHSHQEAGDFEKAVLEMNLRPEFSWSQPSSSGLTYNVVDAGTEHKQYKAVLVFHTRASWRYLDLYYIYRDADYTCDHSLFSIHFPRIYCTDYISTHVDQLYHPESPVTFSHCDKKTNQTTIEFGNDLVARTFLSSLSPLYELLYSRRIQSLSPKSNSLFGFQISGKRSADIQLWRRGTAFQLAARWDDYVPDKWLTMSVPSEFIDFSKDNTQFTLPRLPYLRGMTLDIMNVIARGPKNSNSKNKEGAMSIFFQTSEG